Protein AF-0000000065786922 (afdb_homodimer)

Foldseek 3Di:
DPPQFDWDKDWFDDPQIAIEIAHAPQLQQQQVVQVLQPDQEEEEEEEPLFCVPRVVNNVVSVCVNPVSHQYHYDYHHDFQLCLAVVVLVVLLVRCVVSVPDQRYEYEQAEALSSLQSRLQSQCPRVNHYAYEYAYLFLQRLLPRLALQQHAGDDLLFGRLGGDRGHHNYYYYNLNSCVSPDLLRLLLSVLLLCLLQQAANVPSNVVCVVCVVCSSVSPPVVSSVSSNVSNNSLSVQCNVPSPPPPDNQSSCQLVLQLRLLCSQVVHDDPPDPGDHSSLSSLLSNLLLAVLCVVVVLEDVVLSVSSNVSSVSSVHDNHRDPDDQLVSSLSSSQSDPVADPSAHWHWHANGGRHIDIDTRPDVVSSSVSNVD/DPPQFDWDKDWFDDPQIAIEIAHAPQLQQQQVVQVLQPDQEEEEEEEPLFCVPRVVNNVVSVCVNPVSHQYHYDYHHDFQLCLAVVVLVVVLVRCVVSVPDQRYEYEQAEALSSLQSRLQSQCPNVNHYAYEYAYLFLQRLLPNLALQQHAGDDLLFGRLGGDRGHHNYYYYNLVSCVSPDLLRLLLSVLLLCLLQQAANVPSNVVCVVCVVCSSVSPPVVSSVSSNVSNNSLSVQCNVPSPPPPDNQSSCQLVLLLRLLCSQVVHDDPPDPGDHSSLSSLLSNLLLAVLCVVVVLEPVVLSVSSNVSSVSSVHDNHRDPDDQLVSSLSSSQSDPQADPSAHWHWHANGGRHIDIDTRPDVVSSSVSNVD

Nearest PDB structures (foldseek):
  3okf-assembly1_B  TM=9.136E-01  e=2.603E-34  Vibrio cholerae O1 biovar El Tor str. N16961
  6lla-assembly2_D  TM=9.226E-01  e=1.298E-33  Providencia alcalifaciens F90-2004
  6lk2-assembly1_C  TM=9.252E-01  e=2.825E-33  Providencia alcalifaciens F90-2004
  6hqv-assembly1_B  TM=9.360E-01  e=2.568E-31  Thermochaetoides thermophila DSM 1495
  6lk2-assembly2_D  TM=9.276E-01  e=1.010E-31  Providencia alcalifaciens F90-2004

Organism: Xanthomonas campestris pv. campestris (strain 8004) (NCBI:txid314565)

Radius of gyration: 27.31 Å; Cα contacts (8 Å, |Δi|>4): 1718; chains: 2; bounding box: 59×80×59 Å

Structure (mmCIF, N/CA/C/O backbone):
data_AF-0000000065786922-model_v1
#
loop_
_entity.id
_entity.type
_entity.pdbx_description
1 polymer '3-dehydroquinate synthase'
#
loop_
_atom_site.group_PDB
_atom_site.id
_atom_site.type_symbol
_atom_site.label_atom_id
_atom_site.label_alt_id
_atom_site.label_comp_id
_atom_site.label_asym_id
_atom_site.label_entity_id
_atom_site.label_seq_id
_atom_site.pdbx_PDB_ins_code
_atom_site.Cartn_x
_atom_site.Cartn_y
_atom_site.Cartn_z
_atom_site.occupancy
_atom_site.B_iso_or_equiv
_atom_site.auth_seq_id
_atom_site.auth_comp_id
_atom_site.auth_asym_id
_atom_site.auth_atom_id
_atom_site.pdbx_PDB_model_num
ATOM 1 N N . MET A 1 1 ? 26.5 35.312 21.812 1 25.41 1 MET A N 1
ATOM 2 C CA . MET A 1 1 ? 26.953 34 21.422 1 25.41 1 MET A CA 1
ATOM 3 C C . MET A 1 1 ? 25.797 33 21.406 1 25.41 1 MET A C 1
ATOM 5 O O . MET A 1 1 ? 25.359 32.531 22.453 1 25.41 1 MET A O 1
ATOM 9 N N . THR A 1 2 ? 24.75 33.188 20.594 1 33.88 2 THR A N 1
ATOM 10 C CA . THR A 1 2 ? 23.453 32.5 20.547 1 33.88 2 THR A CA 1
ATOM 11 C C . THR A 1 2 ? 23.625 31 20.422 1 33.88 2 THR A C 1
ATOM 13 O O . THR A 1 2 ? 24.422 30.516 19.609 1 33.88 2 THR A O 1
ATOM 16 N N . LEU A 1 3 ? 23.5 30.312 21.453 1 38.5 3 LEU A N 1
ATOM 17 C CA . LEU A 1 3 ? 23.734 28.875 21.5 1 38.5 3 LEU A CA 1
ATOM 18 C C . LEU A 1 3 ? 23.266 28.219 20.188 1 38.5 3 LEU A C 1
ATOM 20 O O . LEU A 1 3 ? 22.234 28.594 19.625 1 38.5 3 LEU A O 1
ATOM 24 N N . PRO A 1 4 ? 24.172 27.734 19.359 1 44.94 4 PRO A N 1
ATOM 25 C CA . PRO A 1 4 ? 23.812 27.062 18.109 1 44.94 4 PRO A CA 1
ATOM 26 C C . PRO A 1 4 ? 22.531 26.234 18.25 1 44.94 4 PRO A C 1
ATOM 28 O O . PRO A 1 4 ? 22.297 25.625 19.297 1 44.94 4 PRO A O 1
ATOM 31 N N . PRO A 1 5 ? 21.438 26.734 17.672 1 60.34 5 PRO A N 1
ATOM 32 C CA . PRO A 1 5 ? 20.141 26.109 17.938 1 60.34 5 PRO A CA 1
ATOM 33 C C . PRO A 1 5 ? 20.219 24.594 18.016 1 60.34 5 PRO A C 1
ATOM 35 O O . PRO A 1 5 ? 20.859 23.953 17.172 1 60.34 5 PRO A O 1
ATOM 38 N N . SER A 1 6 ? 20.188 24.094 19.297 1 78.25 6 SER A N 1
ATOM 39 C CA . SER A 1 6 ? 20.391 22.719 19.75 1 78.25 6 SER A CA 1
ATOM 40 C C . SER A 1 6 ? 19.469 21.75 19.016 1 78.25 6 SER A C 1
ATOM 42 O O . SER A 1 6 ? 18.344 22.109 18.672 1 78.25 6 SER A O 1
ATOM 44 N N . LEU A 1 7 ? 20.109 20.812 18.484 1 89 7 LEU A N 1
ATOM 45 C CA . LEU A 1 7 ? 19.406 19.688 17.875 1 89 7 LEU A CA 1
ATOM 46 C C . LEU A 1 7 ? 18.391 19.094 18.844 1 89 7 LEU A C 1
ATOM 48 O O . LEU A 1 7 ? 18.719 18.812 20 1 89 7 LEU A O 1
ATOM 52 N N . ARG A 1 8 ? 17.125 19.219 18.438 1 95.12 8 ARG A N 1
ATOM 53 C CA . ARG A 1 8 ? 16.062 18.5 19.141 1 95.12 8 ARG A CA 1
ATOM 54 C C . ARG A 1 8 ? 15.719 17.203 18.422 1 95.12 8 ARG A C 1
ATOM 56 O O . ARG A 1 8 ? 15.82 17.125 17.188 1 95.12 8 ARG A O 1
ATOM 63 N N . SER A 1 9 ? 15.438 16.156 19.266 1 96.62 9 SER A N 1
ATOM 64 C CA . SER A 1 9 ? 15.094 14.859 18.688 1 96.62 9 SER A CA 1
ATOM 65 C C . SER A 1 9 ? 13.844 14.289 19.344 1 96.62 9 SER A C 1
ATOM 67 O O . SER A 1 9 ? 13.672 14.391 20.562 1 96.62 9 SER A O 1
ATOM 69 N N . VAL A 1 10 ? 12.969 13.812 18.531 1 97.81 10 VAL A N 1
ATOM 70 C CA . VAL A 1 10 ? 11.789 13.102 19.016 1 97.81 10 VAL A CA 1
ATOM 71 C C . VAL A 1 10 ? 11.797 11.672 18.484 1 97.81 10 VAL A C 1
ATOM 73 O O . VAL A 1 10 ? 11.977 11.438 17.281 1 97.81 10 VAL A O 1
ATOM 76 N N . GLU A 1 11 ? 11.641 10.703 19.391 1 97.5 11 GLU A N 1
ATOM 77 C CA . GLU A 1 11 ? 11.57 9.305 19 1 97.5 11 GLU A CA 1
ATOM 78 C C . GLU A 1 11 ? 10.133 8.875 18.719 1 97.5 11 GLU A C 1
ATOM 80 O O . GLU A 1 11 ? 9.219 9.234 19.469 1 97.5 11 GLU A O 1
ATOM 85 N N . VAL A 1 12 ? 9.938 8.242 17.641 1 96.75 12 VAL A N 1
ATOM 86 C CA . VAL A 1 12 ? 8.648 7.645 17.312 1 96.75 12 VAL A CA 1
ATOM 87 C C . VAL A 1 12 ? 8.734 6.125 17.406 1 96.75 12 VAL A C 1
ATOM 89 O O . VAL A 1 12 ? 9.383 5.484 16.578 1 96.75 12 VAL A O 1
ATOM 92 N N . ASP A 1 13 ? 8.047 5.543 18.344 1 94.75 13 ASP A N 1
ATOM 93 C CA . ASP A 1 13 ? 8.086 4.102 18.562 1 94.75 13 ASP A CA 1
ATOM 94 C C . ASP A 1 13 ? 7.133 3.375 17.625 1 94.75 13 ASP A C 1
ATOM 96 O O . ASP A 1 13 ? 6.285 4.004 16.984 1 94.75 13 ASP A O 1
ATOM 100 N N . GLY A 1 14 ? 7.246 2.047 17.516 1 91.25 14 GLY A N 1
ATOM 101 C CA . GLY A 1 14 ? 6.43 1.202 16.656 1 91.25 14 GLY A CA 1
ATOM 102 C C . GLY A 1 14 ? 7.184 0.01 16.094 1 91.25 14 GLY A C 1
ATOM 103 O O . GLY A 1 14 ? 8.297 -0.29 16.547 1 91.25 14 GLY A O 1
ATOM 104 N N . ALA A 1 15 ? 6.531 -0.677 15.188 1 85.81 15 ALA A N 1
ATOM 105 C CA . ALA A 1 15 ? 7.168 -1.828 14.555 1 85.81 15 ALA A CA 1
ATOM 106 C C . ALA A 1 15 ? 8.445 -1.416 13.82 1 85.81 15 ALA A C 1
ATOM 108 O O . ALA A 1 15 ? 9.422 -2.166 13.789 1 85.81 15 ALA A O 1
ATOM 109 N N . GLN A 1 16 ? 8.398 -0.195 13.281 1 91.62 16 GLN A N 1
ATOM 110 C CA . GLN A 1 16 ? 9.555 0.439 12.656 1 91.62 16 GLN A CA 1
ATOM 111 C C . GLN A 1 16 ? 9.836 1.807 13.273 1 91.62 16 GLN A C 1
ATOM 113 O O . GLN A 1 16 ? 9.43 2.834 12.727 1 91.62 16 GLN A O 1
ATOM 118 N N . PRO A 1 17 ? 10.562 1.818 14.312 1 96.12 17 PRO A N 1
ATOM 119 C CA . PRO A 1 17 ? 10.828 3.086 14.992 1 96.12 17 PRO A CA 1
ATOM 120 C C . PRO A 1 17 ? 11.734 4.012 14.188 1 96.12 17 PRO A C 1
ATOM 122 O O . PRO A 1 17 ? 12.523 3.543 13.359 1 96.12 17 PRO A O 1
ATOM 125 N N . TYR A 1 18 ? 11.609 5.277 14.383 1 97.5 18 TYR A N 1
ATOM 126 C CA . TYR A 1 18 ? 12.453 6.262 13.719 1 97.5 18 TYR A CA 1
ATOM 127 C C . TYR A 1 18 ? 12.57 7.531 14.555 1 97.5 18 TYR A C 1
ATOM 129 O O . TYR A 1 18 ? 11.891 7.676 15.578 1 97.5 18 TYR A O 1
ATOM 137 N N . THR A 1 19 ? 13.453 8.383 14.125 1 98 19 THR A N 1
ATOM 138 C CA . THR A 1 19 ? 13.727 9.625 14.844 1 98 19 THR A CA 1
ATOM 139 C C . THR A 1 19 ? 13.344 10.836 14 1 98 19 THR A C 1
ATOM 141 O O . THR A 1 19 ? 13.547 10.836 12.781 1 98 19 THR A O 1
ATOM 144 N N . ILE A 1 20 ? 12.805 11.836 14.656 1 98.62 20 ILE A N 1
ATOM 145 C CA . ILE A 1 20 ? 12.602 13.164 14.086 1 98.62 20 ILE A CA 1
ATOM 146 C C . ILE A 1 20 ? 13.695 14.109 14.578 1 98.62 20 ILE A C 1
ATOM 148 O O . ILE A 1 20 ? 13.812 14.367 15.773 1 98.62 20 ILE A O 1
ATOM 152 N N . SER A 1 21 ? 14.5 14.555 13.664 1 98.62 21 SER A N 1
ATOM 153 C CA . SER A 1 21 ? 15.523 15.547 13.984 1 98.62 21 SER A CA 1
ATOM 154 C C . SER A 1 21 ? 15.062 16.953 13.633 1 98.62 21 SER A C 1
ATOM 156 O O . SER A 1 21 ? 14.562 17.188 12.531 1 98.62 21 SER A O 1
ATOM 158 N N . ILE A 1 22 ? 15.25 17.938 14.57 1 98.25 22 ILE A N 1
ATOM 159 C CA . ILE A 1 22 ? 14.781 19.297 14.398 1 98.25 22 ILE A CA 1
ATOM 160 C C . ILE A 1 22 ? 15.914 20.281 14.703 1 98.25 22 ILE A C 1
ATOM 162 O O . ILE A 1 22 ? 16.328 20.406 15.852 1 98.25 22 ILE A O 1
ATOM 166 N N . ALA A 1 23 ? 16.453 20.922 13.75 1 97.81 23 ALA A N 1
ATOM 167 C CA . ALA A 1 23 ? 17.516 21.906 13.891 1 97.81 23 ALA A CA 1
ATOM 168 C C . ALA A 1 23 ? 17.766 22.641 12.57 1 97.81 23 ALA A C 1
ATOM 170 O O . ALA A 1 23 ? 17.375 22.156 11.5 1 97.81 23 ALA A O 1
ATOM 171 N N . PRO A 1 24 ? 18.359 23.844 12.633 1 96.75 24 PRO A N 1
ATOM 172 C CA . PRO A 1 24 ? 18.75 24.5 11.383 1 96.75 24 PRO A CA 1
ATOM 173 C C . PRO A 1 24 ? 19.938 23.828 10.711 1 96.75 24 PRO A C 1
ATOM 175 O O . PRO A 1 24 ? 20.828 23.312 11.398 1 96.75 24 PRO A O 1
ATOM 178 N N . GLY A 1 25 ? 19.938 23.703 9.398 1 96.81 25 GLY A N 1
ATOM 179 C CA . GLY A 1 25 ? 21.109 23.312 8.617 1 96.81 25 GLY A CA 1
ATOM 180 C C . GLY A 1 25 ? 21.234 21.812 8.453 1 96.81 25 GLY A C 1
ATOM 181 O O . GLY A 1 25 ? 22.25 21.312 7.988 1 96.81 25 GLY A O 1
ATOM 182 N N . LEU A 1 26 ? 20.234 21.047 8.75 1 98.06 26 LEU A N 1
ATOM 183 C CA . LEU A 1 26 ? 20.312 19.594 8.75 1 98.06 26 LEU A CA 1
ATOM 184 C C . LEU A 1 26 ? 20.406 19.047 7.328 1 98.06 26 LEU A C 1
ATOM 186 O O . LEU A 1 26 ? 20.969 17.969 7.105 1 98.06 26 LEU A O 1
ATOM 190 N N . LEU A 1 27 ? 19.906 19.734 6.32 1 98.38 27 LEU A N 1
ATOM 191 C CA . LEU A 1 27 ? 19.891 19.266 4.945 1 98.38 27 LEU A CA 1
ATOM 192 C C . LEU A 1 27 ? 21.297 19.281 4.344 1 98.38 27 LEU A C 1
ATOM 194 O O . LEU A 1 27 ? 21.547 18.656 3.318 1 98.38 27 LEU A O 1
ATOM 198 N N . ALA A 1 28 ? 22.172 20.031 4.957 1 98.06 28 ALA A N 1
ATOM 199 C CA . ALA A 1 28 ? 23.547 20.109 4.48 1 98.06 28 ALA A CA 1
ATOM 200 C C . ALA A 1 28 ? 24.406 19 5.086 1 98.06 28 ALA A C 1
ATOM 202 O O . ALA A 1 28 ? 25.547 18.781 4.656 1 98.06 28 ALA A O 1
ATOM 203 N N . ASP A 1 29 ? 23.906 18.297 6.047 1 97.88 29 ASP A N 1
ATOM 204 C CA . ASP A 1 29 ? 24.625 17.219 6.703 1 97.88 29 ASP A CA 1
ATOM 205 C C . ASP A 1 29 ? 24.516 15.922 5.898 1 97.88 29 ASP A C 1
ATOM 207 O O . ASP A 1 29 ? 23.688 15.062 6.203 1 97.88 29 ASP A O 1
ATOM 211 N N . GLY A 1 30 ? 25.438 15.758 5.02 1 98.19 30 GLY A N 1
ATOM 212 C CA . GLY A 1 30 ? 25.406 14.617 4.117 1 98.19 30 GLY A CA 1
ATOM 213 C C . GLY A 1 30 ? 25.469 13.289 4.84 1 98.19 30 GLY A C 1
ATOM 214 O O . GLY A 1 30 ? 24.797 12.328 4.438 1 98.19 30 GLY A O 1
ATOM 215 N N . ALA A 1 31 ? 26.219 13.234 5.832 1 97.94 31 ALA A N 1
ATOM 216 C CA . ALA A 1 31 ? 26.344 11.992 6.594 1 97.94 31 ALA A CA 1
ATOM 217 C C . ALA A 1 31 ? 25.016 11.609 7.238 1 97.94 31 ALA A C 1
ATOM 219 O O . ALA A 1 31 ? 24.641 10.438 7.25 1 97.94 31 ALA A O 1
ATOM 220 N N . ARG A 1 32 ? 24.281 12.594 7.762 1 97.44 32 ARG A N 1
ATOM 221 C CA . ARG A 1 32 ? 22.969 12.367 8.367 1 97.44 32 ARG A CA 1
ATOM 222 C C . ARG A 1 32 ? 21.969 11.867 7.328 1 97.44 32 ARG A C 1
ATOM 224 O O . ARG A 1 32 ? 21.188 10.953 7.598 1 97.44 32 ARG A O 1
ATOM 231 N N . LEU A 1 33 ? 22.016 12.461 6.23 1 98.44 33 LEU A N 1
ATOM 232 C CA . LEU A 1 33 ? 21.094 12.062 5.156 1 98.44 33 LEU A CA 1
ATOM 233 C C . LEU A 1 33 ? 21.422 10.656 4.668 1 98.44 33 LEU A C 1
ATOM 235 O O . LEU A 1 33 ? 20.531 9.805 4.578 1 98.44 33 LEU A O 1
ATOM 239 N N . ALA A 1 34 ? 22.656 10.336 4.422 1 98.12 34 ALA A N 1
ATOM 240 C CA . ALA A 1 34 ? 23.109 9.133 3.719 1 98.12 34 ALA A CA 1
ATOM 241 C C . ALA A 1 34 ? 23 7.898 4.609 1 98.12 34 ALA A C 1
ATOM 243 O O . ALA A 1 34 ? 22.906 6.773 4.113 1 98.12 34 ALA A O 1
ATOM 244 N N . ARG A 1 35 ? 22.953 8.117 5.895 1 97.06 35 ARG A N 1
ATOM 245 C CA . ARG A 1 35 ? 22.953 6.98 6.812 1 97.06 35 ARG A CA 1
ATOM 246 C C . ARG A 1 35 ? 21.656 6.188 6.688 1 97.06 35 ARG A C 1
ATOM 248 O O . ARG A 1 35 ? 21.594 5.027 7.105 1 97.06 35 ARG A O 1
ATOM 255 N N . HIS A 1 36 ? 20.641 6.762 6.094 1 96.69 36 HIS A N 1
ATOM 256 C CA . HIS A 1 36 ? 19.344 6.109 5.98 1 96.69 36 HIS A CA 1
ATOM 257 C C . HIS A 1 36 ? 19.203 5.406 4.637 1 96.69 36 HIS A C 1
ATOM 259 O O . HIS A 1 36 ? 18.156 4.785 4.367 1 96.69 36 HIS A O 1
ATOM 265 N N . VAL A 1 37 ? 20.203 5.484 3.816 1 97.06 37 VAL A N 1
ATOM 266 C CA . VAL A 1 37 ? 20.188 4.832 2.514 1 97.06 37 VAL A CA 1
ATOM 267 C C . VAL A 1 37 ? 20.875 3.471 2.611 1 97.06 37 VAL A C 1
ATOM 269 O O . VAL A 1 37 ? 22.094 3.393 2.703 1 97.06 37 VAL A O 1
ATOM 272 N N . ARG A 1 38 ? 20.156 2.404 2.523 1 94.25 38 ARG A N 1
ATOM 273 C CA . ARG A 1 38 ? 20.703 1.053 2.611 1 94.25 38 ARG A CA 1
ATOM 274 C C . ARG A 1 38 ? 21.359 0.642 1.298 1 94.25 38 ARG A C 1
ATOM 276 O O . ARG A 1 38 ? 22.453 0.065 1.297 1 94.25 38 ARG A O 1
ATOM 283 N N . GLY A 1 39 ? 20.734 0.975 0.254 1 93.69 39 GLY A N 1
ATOM 284 C CA . GLY A 1 39 ? 21.219 0.593 -1.063 1 93.69 39 GLY A CA 1
ATOM 285 C C . GLY A 1 39 ? 21.922 1.723 -1.792 1 93.69 39 GLY A C 1
ATOM 286 O O . GLY A 1 39 ? 22.594 2.543 -1.169 1 93.69 39 GLY A O 1
ATOM 287 N N . ARG A 1 40 ? 21.859 1.663 -3.109 1 94.12 40 ARG A N 1
ATOM 288 C CA . ARG A 1 40 ? 22.578 2.648 -3.904 1 94.12 40 ARG A CA 1
ATOM 289 C C . ARG A 1 40 ? 21.625 3.59 -4.621 1 94.12 40 ARG A C 1
ATOM 291 O O . ARG A 1 40 ? 22.031 4.648 -5.109 1 94.12 40 ARG A O 1
ATOM 298 N N . HIS A 1 41 ? 20.391 3.203 -4.754 1 96.81 41 HIS A N 1
ATOM 299 C CA . HIS A 1 41 ? 19.453 3.98 -5.551 1 96.81 41 HIS A CA 1
ATOM 300 C C . HIS A 1 41 ? 18.656 4.945 -4.676 1 96.81 41 HIS A C 1
ATOM 302 O O . HIS A 1 41 ? 18.047 4.535 -3.684 1 96.81 41 HIS A O 1
ATOM 308 N N . VAL A 1 42 ? 18.641 6.234 -5.012 1 98.56 42 VAL A N 1
ATOM 309 C CA . VAL A 1 42 ? 17.922 7.277 -4.293 1 98.56 42 VAL A CA 1
ATOM 310 C C . VAL A 1 42 ? 17.078 8.086 -5.273 1 98.56 42 VAL A C 1
ATOM 312 O O . VAL A 1 42 ? 17.594 8.57 -6.285 1 98.56 42 VAL A O 1
ATOM 315 N N . LEU A 1 43 ? 15.805 8.203 -5.031 1 98.88 43 LEU A N 1
ATOM 316 C CA . LEU A 1 43 ? 14.961 9.148 -5.75 1 98.88 43 LEU A CA 1
ATOM 317 C C . LEU A 1 43 ? 14.648 10.375 -4.891 1 98.88 43 LEU A C 1
ATOM 319 O O . LEU A 1 43 ? 14.078 10.242 -3.805 1 98.88 43 LEU A O 1
ATOM 323 N N . LEU A 1 44 ? 15.102 11.523 -5.281 1 98.94 44 LEU A N 1
ATOM 324 C CA . LEU A 1 44 ? 14.75 12.789 -4.648 1 98.94 44 LEU A CA 1
ATOM 325 C C . LEU A 1 44 ? 13.5 13.383 -5.281 1 98.94 44 LEU A C 1
ATOM 327 O O . LEU A 1 44 ? 13.516 13.789 -6.445 1 98.94 44 LEU A O 1
ATOM 331 N N . LEU A 1 45 ? 12.391 13.367 -4.566 1 98.94 45 LEU A N 1
ATOM 332 C CA . LEU A 1 45 ? 11.117 13.906 -5.031 1 98.94 45 LEU A CA 1
ATOM 333 C C . LEU A 1 45 ? 10.828 15.25 -4.371 1 98.94 45 LEU A C 1
ATOM 335 O O . LEU A 1 45 ? 10.945 15.383 -3.15 1 98.94 45 LEU A O 1
ATOM 339 N N . SER A 1 46 ? 10.508 16.281 -5.129 1 98.88 46 SER A N 1
ATOM 340 C CA . SER A 1 46 ? 10.211 17.625 -4.652 1 98.88 46 SER A CA 1
ATOM 341 C C . SER A 1 46 ? 9.195 18.328 -5.547 1 98.88 46 SER A C 1
ATOM 343 O O . SER A 1 46 ? 8.461 17.656 -6.285 1 98.88 46 SER A O 1
ATOM 345 N N . ASP A 1 47 ? 8.953 19.578 -5.312 1 98 47 ASP A N 1
ATOM 346 C CA . ASP A 1 47 ? 8.023 20.328 -6.16 1 98 47 ASP A CA 1
ATOM 347 C C . ASP A 1 47 ? 8.68 21.594 -6.699 1 98 47 ASP A C 1
ATOM 349 O O . ASP A 1 47 ? 9.805 21.938 -6.328 1 98 47 ASP A O 1
ATOM 353 N N . THR A 1 48 ? 7.984 22.281 -7.551 1 97.5 48 THR A N 1
ATOM 354 C CA . THR A 1 48 ? 8.531 23.391 -8.328 1 97.5 48 THR A CA 1
ATOM 355 C C . THR A 1 48 ? 8.805 24.594 -7.43 1 97.5 48 THR A C 1
ATOM 357 O O . THR A 1 48 ? 9.523 25.516 -7.82 1 97.5 48 THR A O 1
ATOM 360 N N . GLN A 1 49 ? 8.281 24.656 -6.273 1 95.38 49 GLN A N 1
ATOM 361 C CA . GLN A 1 49 ? 8.523 25.781 -5.367 1 95.38 49 GLN A CA 1
ATOM 362 C C . GLN A 1 49 ? 9.711 25.5 -4.453 1 95.38 49 GLN A C 1
ATOM 364 O O . GLN A 1 49 ? 10.461 26.406 -4.098 1 95.38 49 GLN A O 1
ATOM 369 N N . VAL A 1 50 ? 9.922 24.266 -4.133 1 98.06 50 VAL A N 1
ATOM 370 C CA . VAL A 1 50 ? 10.914 23.891 -3.125 1 98.06 50 VAL A CA 1
ATOM 371 C C . VAL A 1 50 ? 12.227 23.516 -3.807 1 98.06 50 VAL A C 1
ATOM 373 O O . VAL A 1 50 ? 13.305 23.906 -3.35 1 98.06 50 VAL A O 1
ATOM 376 N N . ALA A 1 51 ? 12.18 22.797 -4.875 1 98.62 51 ALA A N 1
ATOM 377 C CA . ALA A 1 51 ? 13.344 22.219 -5.531 1 98.62 51 ALA A CA 1
ATOM 378 C C . ALA A 1 51 ? 14.383 23.281 -5.867 1 98.62 51 ALA A C 1
ATOM 380 O O . ALA A 1 51 ? 15.578 23.094 -5.617 1 98.62 51 ALA A O 1
ATOM 381 N N . PRO A 1 52 ? 13.977 24.453 -6.43 1 98.25 52 PRO A N 1
ATOM 382 C CA . PRO A 1 52 ? 14.977 25.453 -6.793 1 98.25 52 PRO A CA 1
ATOM 383 C C . PRO A 1 52 ? 15.797 25.938 -5.594 1 98.25 52 PRO A C 1
ATOM 385 O O . PRO A 1 52 ? 16.938 26.359 -5.758 1 98.25 52 PRO A O 1
ATOM 388 N N . HIS A 1 53 ? 15.25 25.859 -4.438 1 98.06 53 HIS A N 1
ATOM 389 C CA . HIS A 1 53 ? 15.922 26.375 -3.248 1 98.06 53 HIS A CA 1
ATOM 390 C C . HIS A 1 53 ? 16.828 25.312 -2.623 1 98.06 53 HIS A C 1
ATOM 392 O O . HIS A 1 53 ? 17.875 25.641 -2.066 1 98.06 53 HIS A O 1
ATOM 398 N N . TYR A 1 54 ? 16.422 23.953 -2.688 1 98.5 54 TYR A N 1
ATOM 399 C CA . TYR A 1 54 ? 17.062 23.062 -1.731 1 98.5 54 TYR A CA 1
ATOM 400 C C . TYR A 1 54 ? 17.531 21.781 -2.416 1 98.5 54 TYR A C 1
ATOM 402 O O . TYR A 1 54 ? 18.359 21.047 -1.869 1 98.5 54 TYR A O 1
ATOM 410 N N . ALA A 1 55 ? 17.031 21.391 -3.58 1 98.75 55 ALA A N 1
ATOM 411 C CA . ALA A 1 55 ? 17.281 20.094 -4.195 1 98.75 55 ALA A CA 1
ATOM 412 C C . ALA A 1 55 ? 18.766 19.922 -4.496 1 98.75 55 ALA A C 1
ATOM 414 O O . ALA A 1 55 ? 19.344 18.859 -4.199 1 98.75 55 ALA A O 1
ATOM 415 N N . ALA A 1 56 ? 19.391 20.938 -5.086 1 98.62 56 ALA A N 1
ATOM 416 C CA . ALA A 1 56 ? 20.797 20.859 -5.445 1 98.62 56 ALA A CA 1
ATOM 417 C C . ALA A 1 56 ? 21.672 20.656 -4.211 1 98.62 56 ALA A C 1
ATOM 419 O O . ALA A 1 56 ? 22.641 19.875 -4.246 1 98.62 56 ALA A O 1
ATOM 420 N N . GLY A 1 57 ? 21.344 21.375 -3.162 1 98.62 57 GLY A N 1
ATOM 421 C CA . GLY A 1 57 ? 22.094 21.234 -1.923 1 98.62 57 GLY A CA 1
ATOM 422 C C . GLY A 1 57 ? 22 19.844 -1.321 1 98.62 57 GLY A C 1
ATOM 423 O O . GLY A 1 57 ? 23 19.266 -0.891 1 98.62 57 GLY A O 1
ATOM 424 N N . VAL A 1 58 ? 20.797 19.281 -1.315 1 98.81 58 VAL A N 1
ATOM 425 C CA . VAL A 1 58 ? 20.578 17.938 -0.771 1 98.81 58 VAL A CA 1
ATOM 426 C C . VAL A 1 58 ? 21.328 16.906 -1.611 1 98.81 58 VAL A C 1
ATOM 428 O O . VAL A 1 58 ? 21.969 16.016 -1.07 1 98.81 58 VAL A O 1
ATOM 431 N N . ARG A 1 59 ? 21.203 17.031 -2.914 1 98.62 59 ARG A N 1
ATOM 432 C CA . ARG A 1 59 ? 21.906 16.141 -3.824 1 98.62 59 ARG A CA 1
ATOM 433 C C . ARG A 1 59 ? 23.406 16.156 -3.566 1 98.62 59 ARG A C 1
ATOM 435 O O . ARG A 1 59 ? 24.047 15.109 -3.457 1 98.62 59 ARG A O 1
ATOM 442 N N . ALA A 1 60 ? 23.969 17.328 -3.469 1 98.62 60 ALA A N 1
ATOM 443 C CA . ALA A 1 60 ? 25.406 17.5 -3.248 1 98.62 60 ALA A CA 1
ATOM 444 C C . ALA A 1 60 ? 25.828 16.875 -1.916 1 98.62 60 ALA A C 1
ATOM 446 O O . ALA A 1 60 ? 26.859 16.219 -1.83 1 98.62 60 ALA A O 1
ATOM 447 N N . ALA A 1 61 ? 25.031 17.125 -0.919 1 98.69 61 ALA A N 1
ATOM 448 C CA . ALA A 1 61 ? 25.328 16.594 0.405 1 98.69 61 ALA A CA 1
ATOM 449 C C . ALA A 1 61 ? 25.344 15.07 0.389 1 98.69 61 ALA A C 1
ATOM 451 O O . ALA A 1 61 ? 26.25 14.438 0.941 1 98.69 61 ALA A O 1
ATOM 452 N N . LEU A 1 62 ? 24.344 14.461 -0.268 1 98.62 62 LEU A N 1
ATOM 453 C CA . LEU A 1 62 ? 24.234 13.008 -0.362 1 98.62 62 LEU A CA 1
ATOM 454 C C . LEU A 1 62 ? 25.438 12.422 -1.1 1 98.62 62 LEU A C 1
ATOM 456 O O . LEU A 1 62 ? 26.062 11.469 -0.623 1 98.62 62 LEU A O 1
ATOM 460 N N . LEU A 1 63 ? 25.766 13.031 -2.238 1 98.31 63 LEU A N 1
ATOM 461 C CA . LEU A 1 63 ? 26.812 12.484 -3.096 1 98.31 63 LEU A CA 1
ATOM 462 C C . LEU A 1 63 ? 28.188 12.695 -2.467 1 98.31 63 LEU A C 1
ATOM 464 O O . LEU A 1 63 ? 29.094 11.898 -2.695 1 98.31 63 LEU A O 1
ATOM 468 N N . GLN A 1 64 ? 28.312 13.734 -1.692 1 98.12 64 GLN A N 1
ATOM 469 C CA . GLN A 1 64 ? 29.562 13.938 -0.971 1 98.12 64 GLN A CA 1
ATOM 470 C C . GLN A 1 64 ? 29.781 12.844 0.072 1 98.12 64 GLN A C 1
ATOM 472 O O . GLN A 1 64 ? 30.906 12.359 0.24 1 98.12 64 GLN A O 1
ATOM 477 N N . ALA A 1 65 ? 28.734 12.477 0.717 1 98.25 65 ALA A N 1
ATOM 478 C CA . ALA A 1 65 ? 28.828 11.445 1.751 1 98.25 65 ALA A CA 1
ATOM 479 C C . ALA A 1 65 ? 28.922 10.055 1.135 1 98.25 65 ALA A C 1
ATOM 481 O O . ALA A 1 65 ? 29.625 9.188 1.656 1 98.25 65 ALA A O 1
ATOM 482 N N . ARG A 1 66 ? 28.203 9.789 0.058 1 97.81 66 ARG A N 1
ATOM 483 C CA . ARG A 1 66 ? 28.172 8.508 -0.649 1 97.81 66 ARG A CA 1
ATOM 484 C C . ARG A 1 66 ? 28.25 8.719 -2.158 1 97.81 66 ARG A C 1
ATOM 486 O O . ARG A 1 66 ? 27.219 8.719 -2.842 1 97.81 66 ARG A O 1
ATOM 493 N N . PRO A 1 67 ? 29.469 8.719 -2.668 1 97.31 67 PRO A N 1
ATOM 494 C CA . PRO A 1 67 ? 29.672 9.008 -4.09 1 97.31 67 PRO A CA 1
ATOM 495 C C . PRO A 1 67 ? 29.141 7.906 -5 1 97.31 67 PRO A C 1
ATOM 497 O O . PRO A 1 67 ? 28.969 8.125 -6.203 1 97.31 67 PRO A O 1
ATOM 500 N N . ASP A 1 68 ? 28.844 6.766 -4.469 1 95.31 68 ASP A N 1
ATOM 501 C CA . ASP A 1 68 ? 28.438 5.617 -5.266 1 95.31 68 ASP A CA 1
ATOM 502 C C . ASP A 1 68 ? 26.922 5.625 -5.496 1 95.31 68 ASP A C 1
ATOM 504 O O . ASP A 1 68 ? 26.406 4.812 -6.262 1 95.31 68 ASP A O 1
ATOM 508 N N . LEU A 1 69 ? 26.203 6.566 -4.852 1 97.12 69 LEU A N 1
ATOM 509 C CA . LEU A 1 69 ? 24.75 6.625 -4.988 1 97.12 69 LEU A CA 1
ATOM 510 C C . LEU A 1 69 ? 24.344 6.941 -6.426 1 97.12 69 LEU A C 1
ATOM 512 O O . LEU A 1 69 ? 25 7.742 -7.094 1 97.12 69 LEU A O 1
ATOM 516 N N . GLN A 1 70 ? 23.375 6.266 -6.879 1 97 70 GLN A N 1
ATOM 517 C CA . GLN A 1 70 ? 22.656 6.633 -8.094 1 97 70 GLN A CA 1
ATOM 518 C C . GLN A 1 70 ? 21.406 7.445 -7.777 1 97 70 GLN A C 1
ATOM 520 O O . GLN A 1 70 ? 20.422 6.902 -7.293 1 97 70 GLN A O 1
ATOM 525 N N . LEU A 1 71 ? 21.5 8.719 -8.102 1 97.69 71 LEU A N 1
ATOM 526 C CA . LEU A 1 71 ? 20.453 9.641 -7.66 1 97.69 71 LEU A CA 1
ATOM 527 C C . LEU A 1 71 ? 19.594 10.078 -8.836 1 97.69 71 LEU A C 1
ATOM 529 O O . LEU A 1 71 ? 20.109 10.555 -9.852 1 97.69 71 LEU A O 1
ATOM 533 N N . GLY A 1 72 ? 18.297 9.75 -8.742 1 98.25 72 GLY A N 1
ATOM 534 C CA . GLY A 1 72 ? 17.297 10.328 -9.617 1 98.25 72 GLY A CA 1
ATOM 535 C C . GLY A 1 72 ? 16.531 11.477 -8.977 1 98.25 72 GLY A C 1
ATOM 536 O O . GLY A 1 72 ? 16.562 11.641 -7.758 1 98.25 72 GLY A O 1
ATOM 537 N N . GLU A 1 73 ? 15.93 12.328 -9.828 1 98.44 73 GLU A N 1
ATOM 538 C CA . GLU A 1 73 ? 15.133 13.445 -9.336 1 98.44 73 GLU A CA 1
ATOM 539 C C . GLU A 1 73 ? 13.789 13.531 -10.055 1 98.44 73 GLU A C 1
ATOM 541 O O . GLU A 1 73 ? 13.711 13.305 -11.266 1 98.44 73 GLU A O 1
ATOM 546 N N . LEU A 1 74 ? 12.766 13.758 -9.336 1 98.81 74 LEU A N 1
ATOM 547 C CA . LEU A 1 74 ? 11.438 14.062 -9.859 1 98.81 74 LEU A CA 1
ATOM 548 C C . LEU A 1 74 ? 10.875 15.328 -9.227 1 98.81 74 LEU A C 1
ATOM 550 O O . LEU A 1 74 ? 10.781 15.43 -8 1 98.81 74 LEU A O 1
ATOM 554 N N . VAL A 1 75 ? 10.562 16.328 -9.992 1 98.81 75 VAL A N 1
ATOM 555 C CA . VAL A 1 75 ? 9.961 17.578 -9.531 1 98.81 75 VAL A CA 1
ATOM 556 C C . VAL A 1 75 ? 8.539 17.703 -10.07 1 98.81 75 VAL A C 1
ATOM 558 O O . VAL A 1 75 ? 8.328 17.734 -11.289 1 98.81 75 VAL A O 1
ATOM 561 N N . ILE A 1 76 ? 7.617 17.672 -9.195 1 98.31 76 ILE A N 1
ATOM 562 C CA . ILE A 1 76 ? 6.223 17.828 -9.602 1 98.31 76 ILE A CA 1
ATOM 563 C C . ILE A 1 76 ? 5.781 19.281 -9.391 1 98.31 76 ILE A C 1
ATOM 565 O O . ILE A 1 76 ? 6.465 20.047 -8.719 1 98.31 76 ILE A O 1
ATOM 569 N N . ALA A 1 77 ? 4.625 19.6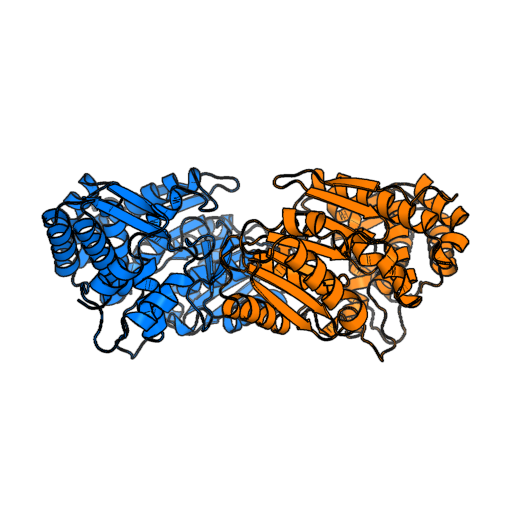56 -9.992 1 96.38 77 ALA A N 1
ATOM 570 C CA . ALA A 1 77 ? 4.074 20.984 -9.766 1 96.38 77 ALA A CA 1
ATOM 571 C C . ALA A 1 77 ? 3.672 21.172 -8.305 1 96.38 77 ALA A C 1
ATOM 573 O O . ALA A 1 77 ? 3.148 20.25 -7.68 1 96.38 77 ALA A O 1
ATOM 574 N N . ALA A 1 78 ? 3.889 22.359 -7.734 1 94.31 78 ALA A N 1
ATOM 575 C CA . ALA A 1 78 ? 3.518 22.641 -6.352 1 94.31 78 ALA A CA 1
ATOM 576 C C . ALA A 1 78 ? 2.002 22.703 -6.191 1 94.31 78 ALA A C 1
ATOM 578 O O . ALA A 1 78 ? 1.299 23.188 -7.086 1 94.31 78 ALA A O 1
ATOM 579 N N . GLY A 1 79 ? 1.532 22.219 -4.969 1 91.81 79 GLY A N 1
ATOM 580 C CA . GLY A 1 79 ? 0.124 22.391 -4.652 1 91.81 79 GLY A CA 1
ATOM 581 C C . GLY A 1 79 ? -0.633 21.094 -4.547 1 91.81 79 GLY A C 1
ATOM 582 O O . GLY A 1 79 ? -0.202 20.062 -5.094 1 91.81 79 GLY A O 1
ATOM 583 N N . GLU A 1 80 ? -1.763 21.141 -3.996 1 93.31 80 GLU A N 1
ATOM 584 C CA . GLU A 1 80 ? -2.59 19.969 -3.689 1 93.31 80 GLU A CA 1
ATOM 585 C C . GLU A 1 80 ? -3.057 19.266 -4.965 1 93.31 80 GLU A C 1
ATOM 587 O O . GLU A 1 80 ? -3.271 18.062 -4.973 1 93.31 80 GLU A O 1
ATOM 592 N N . ALA A 1 81 ? -3.164 20.031 -6.012 1 90.62 81 ALA A N 1
ATOM 593 C CA . ALA A 1 81 ? -3.643 19.5 -7.285 1 90.62 81 ALA A CA 1
ATOM 594 C C . ALA A 1 81 ? -2.682 18.453 -7.836 1 90.62 81 ALA A C 1
ATOM 596 O O . ALA A 1 81 ? -3.045 17.672 -8.719 1 90.62 81 ALA A O 1
ATOM 597 N N . SER A 1 82 ? -1.474 18.422 -7.285 1 94.75 82 SER A N 1
ATOM 598 C CA . SER A 1 82 ? -0.461 17.484 -7.77 1 94.75 82 SER A CA 1
ATOM 599 C C . SER A 1 82 ? -0.479 16.188 -6.965 1 94.75 82 SER A C 1
ATOM 601 O O . SER A 1 82 ? 0.221 15.234 -7.305 1 94.75 82 SER A O 1
ATOM 603 N N . LYS A 1 83 ? -1.275 16.125 -5.926 1 96.56 83 LYS A N 1
ATOM 604 C CA . LYS A 1 83 ? -1.378 14.945 -5.082 1 96.56 83 LYS A CA 1
ATOM 605 C C . LYS A 1 83 ? -2.34 13.922 -5.684 1 96.56 83 LYS A C 1
ATOM 607 O O . LYS A 1 83 ? -3.402 13.656 -5.121 1 96.56 83 LYS A O 1
ATOM 612 N N . THR A 1 84 ? -1.913 13.359 -6.824 1 96.88 84 THR A N 1
ATOM 613 C CA . THR A 1 84 ? -2.812 12.562 -7.652 1 96.88 84 THR A CA 1
ATOM 614 C C . THR A 1 84 ? -2.199 11.195 -7.953 1 96.88 84 THR A C 1
ATOM 616 O O . THR A 1 84 ? -0.997 10.992 -7.77 1 96.88 84 THR A O 1
ATOM 619 N N . LEU A 1 85 ? -3.043 10.242 -8.5 1 97.75 85 LEU A N 1
ATOM 620 C CA . LEU A 1 85 ? -2.58 8.938 -8.961 1 97.75 85 LEU A CA 1
ATOM 621 C C . LEU A 1 85 ? -1.663 9.086 -10.172 1 97.75 85 LEU A C 1
ATOM 623 O O . LEU A 1 85 ? -0.734 8.289 -10.352 1 97.75 85 LEU A O 1
ATOM 627 N N . ASP A 1 86 ? -1.871 10.109 -10.945 1 97.31 86 ASP A N 1
ATOM 628 C CA . ASP A 1 86 ? -1.002 10.344 -12.094 1 97.31 86 ASP A CA 1
ATOM 629 C C . ASP A 1 86 ? 0.425 10.664 -11.648 1 97.31 86 ASP A C 1
ATOM 631 O O . ASP A 1 86 ? 1.386 10.109 -12.195 1 97.31 86 ASP A O 1
ATOM 635 N N . ASN A 1 87 ? 0.557 11.555 -10.719 1 98.38 87 ASN A N 1
ATOM 636 C CA . ASN A 1 87 ? 1.891 11.883 -10.234 1 98.38 87 ASN A CA 1
ATOM 637 C C . ASN A 1 87 ? 2.502 10.727 -9.445 1 98.38 87 ASN A C 1
ATOM 639 O O . ASN A 1 87 ? 3.721 10.539 -9.453 1 98.38 87 ASN A O 1
ATOM 643 N N . PHE A 1 88 ? 1.635 9.953 -8.828 1 98.69 88 PHE A N 1
ATOM 644 C CA . PHE A 1 88 ? 2.088 8.695 -8.258 1 98.69 88 PHE A CA 1
ATOM 645 C C . PHE A 1 88 ? 2.721 7.809 -9.328 1 98.69 88 PHE A C 1
ATOM 647 O O . PHE A 1 88 ? 3.82 7.285 -9.133 1 98.69 88 PHE A O 1
ATOM 654 N N . SER A 1 89 ? 2.049 7.645 -10.438 1 98.38 89 SER A N 1
ATOM 655 C CA . SER A 1 89 ? 2.557 6.844 -11.547 1 98.38 89 SER A CA 1
ATOM 656 C C . SER A 1 89 ? 3.885 7.391 -12.062 1 98.38 89 SER A C 1
ATOM 658 O O . SER A 1 89 ? 4.77 6.625 -12.445 1 98.38 89 SER A O 1
ATOM 660 N N . LEU A 1 90 ? 4.023 8.695 -12.07 1 98.38 90 LEU A N 1
ATOM 661 C CA . LEU A 1 90 ? 5.27 9.312 -12.5 1 98.38 90 LEU A CA 1
ATOM 662 C C . LEU A 1 90 ? 6.406 8.969 -11.547 1 98.38 90 LEU A C 1
ATOM 664 O O . LEU A 1 90 ? 7.539 8.734 -11.977 1 98.38 90 LEU A O 1
ATOM 668 N N . ALA A 1 91 ? 6.125 9.008 -10.273 1 98.81 91 ALA A N 1
ATOM 669 C CA . ALA A 1 91 ? 7.137 8.641 -9.289 1 98.81 91 ALA A CA 1
ATOM 670 C C . ALA A 1 91 ? 7.559 7.184 -9.453 1 98.81 91 ALA A C 1
ATOM 672 O O . ALA A 1 91 ? 8.75 6.863 -9.375 1 98.81 91 ALA A O 1
ATOM 673 N N . ILE A 1 92 ? 6.598 6.297 -9.711 1 98.62 92 ILE A N 1
ATOM 674 C CA . ILE A 1 92 ? 6.855 4.879 -9.938 1 98.62 92 ILE A CA 1
ATOM 675 C C . ILE A 1 92 ? 7.738 4.707 -11.172 1 98.62 92 ILE A C 1
ATOM 677 O O . ILE A 1 92 ? 8.703 3.943 -11.148 1 98.62 92 ILE A O 1
ATOM 681 N N . THR A 1 93 ? 7.398 5.43 -12.203 1 97.81 93 THR A N 1
ATOM 682 C CA . THR A 1 93 ? 8.188 5.375 -13.43 1 97.81 93 THR A CA 1
ATOM 683 C C . THR A 1 93 ? 9.617 5.84 -13.18 1 97.81 93 THR A C 1
ATOM 685 O O . THR A 1 93 ? 10.562 5.242 -13.688 1 97.81 93 THR A O 1
ATOM 688 N N . ALA A 1 94 ? 9.766 6.883 -12.398 1 98.56 94 ALA A N 1
ATOM 689 C CA . ALA A 1 94 ? 11.094 7.398 -12.078 1 98.56 94 ALA A CA 1
ATOM 690 C C . ALA A 1 94 ? 11.922 6.352 -11.336 1 98.56 94 ALA A C 1
ATOM 692 O O . ALA A 1 94 ? 13.125 6.215 -11.578 1 98.56 94 ALA A O 1
ATOM 693 N N . LEU A 1 95 ? 11.32 5.664 -10.43 1 98.06 95 LEU A N 1
ATOM 694 C CA . LEU A 1 95 ? 12 4.598 -9.703 1 98.06 95 LEU A CA 1
ATOM 695 C C . LEU A 1 95 ? 12.414 3.475 -10.641 1 98.06 95 LEU A C 1
ATOM 697 O O . LEU A 1 95 ? 13.523 2.947 -10.531 1 98.06 95 LEU A O 1
ATOM 701 N N . ALA A 1 96 ? 11.531 3.123 -11.523 1 95.31 96 ALA A N 1
ATOM 702 C CA . ALA A 1 96 ? 11.82 2.07 -12.492 1 95.31 96 ALA A CA 1
ATOM 703 C C . ALA A 1 96 ? 12.984 2.463 -13.398 1 95.31 96 ALA A C 1
ATOM 705 O O . ALA A 1 96 ? 13.891 1.656 -13.641 1 95.31 96 ALA A O 1
ATOM 706 N N . GLU A 1 97 ? 12.938 3.703 -13.883 1 95.25 97 GLU A N 1
ATOM 707 C CA . GLU A 1 97 ? 13.984 4.195 -14.773 1 95.25 97 GLU A CA 1
ATOM 708 C C . GLU A 1 97 ? 15.328 4.266 -14.055 1 95.25 97 GLU A C 1
ATOM 710 O O . GLU A 1 97 ? 16.375 4.078 -14.672 1 95.25 97 GLU A O 1
ATOM 715 N N . LEU A 1 98 ? 15.273 4.492 -12.781 1 95.38 98 LEU A N 1
ATOM 716 C CA . LEU A 1 98 ? 16.469 4.539 -11.953 1 95.38 98 LEU A CA 1
ATOM 717 C C . LEU A 1 98 ? 17.031 3.137 -11.727 1 95.38 98 LEU A C 1
ATOM 719 O O . LEU A 1 98 ? 18.188 2.982 -11.305 1 95.38 98 LEU A O 1
ATOM 723 N N . GLY A 1 99 ? 16.234 2.096 -12.039 1 92.38 99 GLY A N 1
ATOM 724 C CA . GLY A 1 99 ? 16.625 0.733 -11.711 1 92.38 99 GLY A CA 1
ATOM 725 C C . GLY A 1 99 ? 16.609 0.457 -10.219 1 92.38 99 GLY A C 1
ATOM 726 O O . GLY A 1 99 ? 17.406 -0.348 -9.727 1 92.38 99 GLY A O 1
ATOM 727 N N . ALA A 1 100 ? 15.742 1.152 -9.508 1 95.19 100 ALA A N 1
ATOM 728 C CA . ALA A 1 100 ? 15.711 1.076 -8.047 1 95.19 100 ALA A CA 1
ATOM 729 C C . ALA A 1 100 ? 15.383 -0.34 -7.578 1 95.19 100 ALA A C 1
ATOM 731 O O . ALA A 1 100 ? 14.406 -0.939 -8.023 1 95.19 100 ALA A O 1
ATOM 732 N N . THR A 1 101 ? 16.219 -0.829 -6.688 1 92.25 101 THR A N 1
ATOM 733 C CA . THR A 1 101 ? 16 -2.154 -6.113 1 92.25 101 THR A CA 1
ATOM 734 C C . THR A 1 101 ? 15.312 -2.053 -4.758 1 92.25 101 THR A C 1
ATOM 736 O O . THR A 1 101 ? 14.945 -0.959 -4.32 1 92.25 101 THR A O 1
ATOM 739 N N . ARG A 1 102 ? 15.078 -3.125 -4.09 1 92.44 102 ARG A N 1
ATOM 740 C CA . ARG A 1 102 ? 14.273 -3.217 -2.879 1 92.44 102 ARG A CA 1
ATOM 741 C C . ARG A 1 102 ? 14.898 -2.408 -1.745 1 92.44 102 ARG A C 1
ATOM 743 O O . ARG A 1 102 ? 14.227 -2.08 -0.766 1 92.44 102 ARG A O 1
ATOM 750 N N . ASP A 1 103 ? 16.141 -2.139 -1.836 1 94.25 103 ASP A N 1
ATOM 751 C CA . ASP A 1 103 ? 16.844 -1.379 -0.799 1 94.25 103 ASP A CA 1
ATOM 752 C C . ASP A 1 103 ? 16.969 0.091 -1.191 1 94.25 103 ASP A C 1
ATOM 754 O O . ASP A 1 103 ? 17.797 0.817 -0.633 1 94.25 103 ASP A O 1
ATOM 758 N N . ALA A 1 104 ? 16.188 0.537 -2.182 1 96.75 104 ALA A N 1
ATOM 759 C CA . ALA A 1 104 ? 16.172 1.936 -2.602 1 96.75 104 ALA A CA 1
ATOM 760 C C . ALA A 1 104 ? 15.547 2.828 -1.534 1 96.75 104 ALA A C 1
ATOM 762 O O . ALA A 1 104 ? 14.93 2.334 -0.589 1 96.75 104 ALA A O 1
ATOM 763 N N . CYS A 1 105 ? 15.781 4.094 -1.697 1 98.62 105 CYS A N 1
ATOM 764 C CA . CYS A 1 105 ? 15.258 5.074 -0.752 1 98.62 105 CYS A CA 1
ATOM 765 C C . CYS A 1 105 ? 14.695 6.289 -1.481 1 98.62 105 CYS A C 1
ATOM 767 O O . CYS A 1 105 ? 15.344 6.832 -2.377 1 98.62 105 CYS A O 1
ATOM 769 N N . VAL A 1 106 ? 13.508 6.68 -1.136 1 98.94 106 VAL A N 1
ATOM 770 C CA . VAL A 1 106 ? 12.906 7.898 -1.655 1 98.94 106 VAL A CA 1
ATOM 771 C C . VAL A 1 106 ? 13.062 9.031 -0.637 1 98.94 106 VAL A C 1
ATOM 773 O O . VAL A 1 106 ? 12.711 8.867 0.535 1 98.94 106 VAL A O 1
ATOM 776 N N . PHE A 1 107 ? 13.648 10.125 -0.992 1 98.94 107 PHE A N 1
ATOM 777 C CA . PHE A 1 107 ? 13.727 11.328 -0.183 1 98.94 107 PHE A CA 1
ATOM 778 C C . PHE A 1 107 ? 12.633 12.312 -0.57 1 98.94 107 PHE A C 1
ATOM 780 O O . PHE A 1 107 ? 12.578 12.773 -1.713 1 98.94 107 PHE A O 1
ATOM 787 N N . ALA A 1 108 ? 11.758 12.609 0.321 1 98.94 108 ALA A N 1
ATOM 788 C CA . ALA A 1 108 ? 10.656 13.539 0.108 1 98.94 108 ALA A CA 1
ATOM 789 C C . ALA A 1 108 ? 11.023 14.945 0.586 1 98.94 108 ALA A C 1
ATOM 791 O O . ALA A 1 108 ? 10.891 15.258 1.772 1 98.94 108 ALA A O 1
ATOM 792 N N . LEU A 1 109 ? 11.422 15.789 -0.313 1 98.94 109 LEU A N 1
ATOM 793 C CA . LEU A 1 109 ? 11.844 17.156 -0.019 1 98.94 109 LEU A CA 1
ATOM 794 C C . LEU A 1 109 ? 10.727 18.141 -0.336 1 98.94 109 LEU A C 1
ATOM 796 O O . LEU A 1 109 ? 10.594 18.594 -1.479 1 98.94 109 LEU A O 1
ATOM 800 N N . GLY A 1 110 ? 9.922 18.484 0.628 1 98.69 110 GLY A N 1
ATOM 801 C CA . GLY A 1 110 ? 8.812 19.391 0.368 1 98.69 110 GLY A CA 1
ATOM 802 C C . GLY A 1 110 ? 7.766 19.391 1.465 1 98.69 110 GLY A C 1
ATOM 803 O O . GLY A 1 110 ? 8.055 19.031 2.605 1 98.69 110 GLY A O 1
ATOM 804 N N . GLY A 1 111 ? 6.629 19.922 1.217 1 97.94 111 GLY A N 1
ATOM 805 C CA . GLY A 1 111 ? 5.516 19.938 2.15 1 97.94 111 GLY A CA 1
ATOM 806 C C . GLY A 1 111 ? 4.746 18.625 2.18 1 97.94 111 GLY A C 1
ATOM 807 O O . GLY A 1 111 ? 5.301 17.578 1.872 1 97.94 111 GLY A O 1
ATOM 808 N N . GLY A 1 112 ? 3.514 18.719 2.607 1 97.5 112 GLY A N 1
ATOM 809 C CA . GLY A 1 112 ? 2.686 17.531 2.799 1 97.5 112 GLY A CA 1
ATOM 810 C C . GLY A 1 112 ? 2.363 16.812 1.504 1 97.5 112 GLY A C 1
ATOM 811 O O . GLY A 1 112 ? 2.295 15.586 1.473 1 97.5 112 GLY A O 1
ATOM 812 N N . VAL A 1 113 ? 2.129 17.609 0.445 1 97.44 113 VAL A N 1
ATOM 813 C CA . VAL A 1 113 ? 1.801 17.016 -0.845 1 97.44 113 VAL A CA 1
ATOM 814 C C . VAL A 1 113 ? 2.945 16.125 -1.305 1 97.44 113 VAL A C 1
ATOM 816 O O . VAL A 1 113 ? 2.73 14.953 -1.643 1 97.44 113 VAL A O 1
ATOM 819 N N . VAL A 1 114 ? 4.152 16.609 -1.248 1 98.75 114 VAL A N 1
ATOM 820 C CA . VAL A 1 114 ? 5.348 15.883 -1.65 1 98.75 114 VAL A CA 1
ATOM 821 C C . VAL A 1 114 ? 5.578 14.711 -0.702 1 98.75 114 VAL A C 1
ATOM 823 O O . VAL A 1 114 ? 5.863 13.594 -1.143 1 98.75 114 VAL A O 1
ATOM 826 N N . GLY A 1 115 ? 5.488 14.953 0.56 1 98.81 115 GLY A N 1
ATOM 827 C CA . GLY A 1 115 ? 5.691 13.906 1.548 1 98.81 115 GLY A CA 1
ATOM 828 C C . GLY A 1 115 ? 4.742 12.734 1.379 1 98.81 115 GLY A C 1
ATOM 829 O O . GLY A 1 115 ? 5.164 11.578 1.421 1 98.81 115 GLY A O 1
ATOM 830 N N . ASP A 1 116 ? 3.477 13.023 1.213 1 98.75 116 ASP A N 1
ATOM 831 C CA . ASP A 1 116 ? 2.457 11.992 1.066 1 98.75 116 ASP A CA 1
ATOM 832 C C . ASP A 1 116 ? 2.668 11.195 -0.218 1 98.75 116 ASP A C 1
ATOM 834 O O . ASP A 1 116 ? 2.619 9.961 -0.204 1 98.75 116 ASP A O 1
ATOM 838 N N . LEU A 1 117 ? 2.881 11.938 -1.317 1 98.81 117 LEU A N 1
ATOM 839 C CA . LEU A 1 117 ? 3.047 11.297 -2.617 1 98.81 117 LEU A CA 1
ATOM 840 C C . LEU A 1 117 ? 4.293 10.414 -2.633 1 98.81 117 LEU A C 1
ATOM 842 O O . LEU A 1 117 ? 4.242 9.273 -3.092 1 98.81 117 LEU A O 1
ATOM 846 N N . ALA A 1 118 ? 5.406 10.93 -2.148 1 98.94 118 ALA A N 1
ATOM 847 C CA . ALA A 1 118 ? 6.66 10.188 -2.098 1 98.94 118 ALA A CA 1
ATOM 848 C C . ALA A 1 118 ? 6.539 8.961 -1.19 1 98.94 118 ALA A C 1
ATOM 850 O O . ALA A 1 118 ? 7.016 7.879 -1.533 1 98.94 118 ALA A O 1
ATOM 851 N N . GLY A 1 119 ? 5.965 9.172 -0.009 1 98.88 119 GLY A N 1
ATOM 852 C CA . GLY A 1 119 ? 5.754 8.062 0.906 1 98.88 119 GLY A CA 1
ATOM 853 C C . GLY A 1 119 ? 4.906 6.957 0.313 1 98.88 119 GLY A C 1
ATOM 854 O O . GLY A 1 119 ? 5.199 5.773 0.504 1 98.88 119 GLY A O 1
ATOM 855 N N . PHE A 1 120 ? 3.857 7.387 -0.438 1 98.94 120 PHE A N 1
ATOM 856 C CA . PHE A 1 120 ? 2.98 6.402 -1.064 1 98.94 120 PHE A CA 1
ATOM 857 C C . PHE A 1 120 ? 3.721 5.633 -2.152 1 98.94 120 PHE A C 1
ATOM 859 O O . PHE A 1 120 ? 3.592 4.414 -2.254 1 98.94 120 PHE A O 1
ATOM 866 N N . ALA A 1 121 ? 4.473 6.32 -2.961 1 98.94 121 ALA A N 1
ATOM 867 C CA . ALA A 1 121 ? 5.285 5.664 -3.98 1 98.94 121 ALA A CA 1
ATOM 868 C C . ALA A 1 121 ? 6.258 4.672 -3.352 1 98.94 121 ALA A C 1
ATOM 870 O O . ALA A 1 121 ? 6.395 3.541 -3.826 1 98.94 121 ALA A O 1
ATOM 871 N N . ALA A 1 122 ? 6.922 5.066 -2.268 1 98.88 122 ALA A N 1
ATOM 872 C CA . ALA A 1 122 ? 7.867 4.199 -1.566 1 98.88 122 ALA A CA 1
ATOM 873 C C . ALA A 1 122 ? 7.164 2.969 -1.001 1 98.88 122 ALA A C 1
ATOM 875 O O . ALA A 1 122 ? 7.707 1.862 -1.042 1 98.88 122 ALA A O 1
ATOM 876 N N . ALA A 1 123 ? 5.961 3.186 -0.5 1 98.81 123 ALA A N 1
ATOM 877 C CA . ALA A 1 123 ? 5.199 2.096 0.1 1 98.81 123 ALA A CA 1
ATOM 878 C C . ALA A 1 123 ? 4.84 1.037 -0.94 1 98.81 123 ALA A C 1
ATOM 880 O O . ALA A 1 123 ? 4.75 -0.15 -0.621 1 98.81 123 ALA A O 1
ATOM 881 N N . CYS A 1 124 ? 4.676 1.469 -2.164 1 98.81 124 CYS A N 1
ATOM 882 C CA . CYS A 1 124 ? 4.113 0.571 -3.168 1 98.81 124 CYS A CA 1
ATOM 883 C C . CYS A 1 124 ? 5.207 -0.012 -4.055 1 98.81 124 CYS A C 1
ATOM 885 O O . CYS A 1 124 ? 5.051 -1.102 -4.605 1 98.81 124 CYS A O 1
ATOM 887 N N . TRP A 1 125 ? 6.348 0.75 -4.277 1 98.44 125 TRP A N 1
ATOM 888 C CA . TRP A 1 125 ? 7.426 0.252 -5.121 1 98.44 125 TRP A CA 1
ATOM 889 C C . TRP A 1 125 ? 8.031 -1.021 -4.539 1 98.44 125 TRP A C 1
ATOM 891 O O . TRP A 1 125 ? 8.539 -1.015 -3.416 1 98.44 125 TRP A O 1
ATOM 901 N N . MET A 1 126 ? 7.902 -2.172 -5.332 1 96.38 126 MET A N 1
ATOM 902 C CA . MET A 1 126 ? 8.375 -3.496 -4.938 1 96.38 126 MET A CA 1
ATOM 903 C C . MET A 1 126 ? 7.836 -3.881 -3.564 1 96.38 126 MET A C 1
ATOM 905 O O . MET A 1 126 ? 8.539 -4.504 -2.768 1 96.38 126 MET A O 1
ATOM 909 N N . ARG A 1 127 ? 6.598 -3.314 -3.246 1 97.44 127 ARG A N 1
ATOM 910 C CA . ARG A 1 127 ? 5.82 -3.607 -2.045 1 97.44 127 ARG A CA 1
ATOM 911 C C . ARG A 1 127 ? 6.484 -3.016 -0.806 1 97.44 127 ARG A C 1
ATOM 913 O O . ARG A 1 127 ? 6.375 -3.57 0.289 1 97.44 127 ARG A O 1
ATOM 920 N N . GLY A 1 128 ? 7.285 -1.988 -1.004 1 97.44 128 GLY A N 1
ATOM 921 C CA . GLY A 1 128 ? 7.805 -1.225 0.119 1 97.44 128 GLY A CA 1
ATOM 922 C C . GLY A 1 128 ? 9.297 -0.977 0.033 1 97.44 128 GLY A C 1
ATOM 923 O O . GLY A 1 128 ? 10.094 -1.916 0.113 1 97.44 128 GLY A O 1
ATOM 924 N N . VAL A 1 129 ? 9.719 0.227 -0.134 1 97.5 129 VAL A N 1
ATOM 925 C CA . VAL A 1 129 ? 11.109 0.652 -0.012 1 97.5 129 VAL A CA 1
ATOM 926 C C . VAL A 1 129 ? 11.211 1.783 1.008 1 97.5 129 VAL A C 1
ATOM 928 O O . VAL A 1 129 ? 10.203 2.264 1.521 1 97.5 129 VAL A O 1
ATOM 931 N N . ASP A 1 130 ? 12.422 2.184 1.299 1 98.25 130 ASP A N 1
ATOM 932 C CA . ASP A 1 130 ? 12.641 3.164 2.359 1 98.25 130 ASP A CA 1
ATOM 933 C C . ASP A 1 130 ? 12.227 4.562 1.908 1 98.25 130 ASP A C 1
ATOM 935 O O . ASP A 1 130 ? 12.258 4.871 0.715 1 98.25 130 ASP A O 1
ATOM 939 N N . CYS A 1 131 ? 11.82 5.363 2.85 1 98.75 131 CYS A N 1
ATOM 940 C CA . CYS A 1 131 ? 11.484 6.766 2.635 1 98.75 131 CYS A CA 1
ATOM 941 C C . CYS A 1 131 ? 12.062 7.641 3.74 1 98.75 131 CYS A C 1
ATOM 943 O O . CYS A 1 131 ? 12.07 7.25 4.91 1 98.75 131 CYS A O 1
ATOM 945 N N . VAL A 1 132 ? 12.633 8.734 3.4 1 98.94 132 VAL A N 1
ATOM 946 C CA . VAL A 1 132 ? 13.078 9.758 4.344 1 98.94 132 VAL A CA 1
ATOM 947 C C . VAL A 1 132 ? 12.328 11.062 4.086 1 98.94 132 VAL A C 1
ATOM 949 O O . VAL A 1 132 ? 12.273 11.539 2.953 1 98.94 132 VAL A O 1
ATOM 952 N N . GLN A 1 133 ? 11.727 11.594 5.141 1 98.94 133 GLN A N 1
ATOM 953 C CA . GLN A 1 133 ? 10.984 12.852 5.035 1 98.94 133 GLN A CA 1
ATOM 954 C C . GLN A 1 133 ? 11.891 14.047 5.316 1 98.94 133 GLN A C 1
ATOM 956 O O . GLN A 1 133 ? 12.555 14.102 6.352 1 98.94 133 GLN A O 1
ATOM 961 N N . LEU A 1 134 ? 11.969 14.961 4.375 1 98.94 134 LEU A N 1
ATOM 962 C CA . LEU A 1 134 ? 12.641 16.25 4.512 1 98.94 134 LEU A CA 1
ATOM 963 C C . LEU A 1 134 ? 11.633 17.391 4.426 1 98.94 134 LEU A C 1
ATOM 965 O O . LEU A 1 134 ? 11.648 18.172 3.461 1 98.94 134 LEU A O 1
ATOM 969 N N . PRO A 1 135 ? 10.82 17.531 5.496 1 98.88 135 PRO A N 1
ATOM 970 C CA . PRO A 1 135 ? 9.75 18.531 5.43 1 98.88 135 PRO A CA 1
ATOM 971 C C . PRO A 1 135 ? 10.281 19.969 5.363 1 98.88 135 PRO A C 1
ATOM 973 O O . PRO A 1 135 ? 11.227 20.312 6.074 1 98.88 135 PRO A O 1
ATOM 976 N N . THR A 1 136 ? 9.594 20.766 4.48 1 98.69 136 THR A N 1
ATOM 977 C CA . THR A 1 136 ? 10.062 22.125 4.277 1 98.69 136 THR A CA 1
ATOM 978 C C . THR A 1 136 ? 8.961 23.125 4.625 1 98.69 136 THR A C 1
ATOM 980 O O . THR A 1 136 ? 9.141 24.328 4.441 1 98.69 136 THR A O 1
ATOM 983 N N . SER A 1 137 ? 7.801 22.734 5.051 1 98.44 137 SER A N 1
ATOM 984 C CA . SER A 1 137 ? 6.754 23.594 5.594 1 98.44 137 SER A CA 1
ATOM 985 C C . SER A 1 137 ? 6.477 23.281 7.059 1 98.44 137 SER A C 1
ATOM 987 O O . SER A 1 137 ? 6.723 22.156 7.512 1 98.44 137 SER A O 1
ATOM 989 N N . LEU A 1 138 ? 6.035 24.266 7.773 1 98.69 138 LEU A N 1
ATOM 990 C CA . LEU A 1 138 ? 5.711 24.047 9.18 1 98.69 138 LEU A CA 1
ATOM 991 C C . LEU A 1 138 ? 4.668 22.938 9.32 1 98.69 138 LEU A C 1
ATOM 993 O O . LEU A 1 138 ? 4.801 22.062 10.18 1 98.69 138 LEU A O 1
ATOM 997 N N . LEU A 1 139 ? 3.668 22.938 8.453 1 98.62 139 LEU A N 1
ATOM 998 C CA . LEU A 1 139 ? 2.617 21.938 8.5 1 98.62 139 LEU A CA 1
ATOM 999 C C . LEU A 1 139 ? 3.201 20.531 8.359 1 98.62 139 LEU A C 1
ATOM 1001 O O . LEU A 1 139 ? 2.854 19.625 9.117 1 98.62 139 LEU A O 1
ATOM 1005 N N . ALA A 1 140 ? 4.055 20.375 7.406 1 98.75 140 ALA A N 1
ATOM 1006 C CA . ALA A 1 140 ? 4.676 19.078 7.191 1 98.75 140 ALA A CA 1
ATOM 1007 C C . ALA A 1 140 ? 5.547 18.672 8.383 1 98.75 140 ALA A C 1
ATOM 1009 O O . ALA A 1 140 ? 5.578 17.5 8.773 1 98.75 140 ALA A O 1
ATOM 1010 N N . MET A 1 141 ? 6.262 19.641 9 1 98.81 141 MET A N 1
ATOM 1011 C CA . MET A 1 141 ? 7.164 19.359 10.117 1 98.81 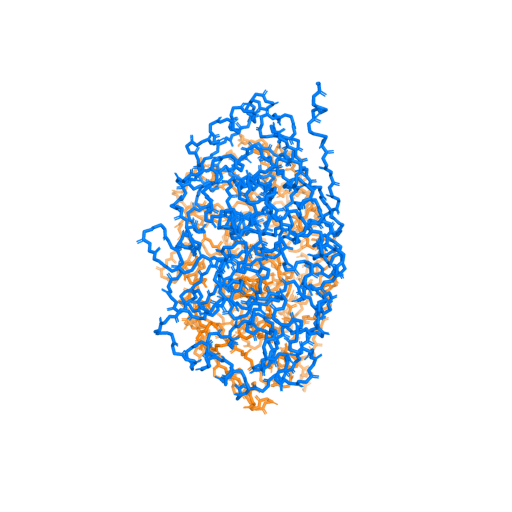141 MET A CA 1
ATOM 1012 C C . MET A 1 141 ? 6.383 18.875 11.344 1 98.81 141 MET A C 1
ATOM 1014 O O . MET A 1 141 ? 6.848 18.016 12.078 1 98.81 141 MET A O 1
ATOM 1018 N N . VAL A 1 142 ? 5.191 19.359 11.492 1 98.62 142 VAL A N 1
ATOM 1019 C CA . VAL A 1 142 ? 4.508 19.125 12.758 1 98.62 142 VAL A CA 1
ATOM 1020 C C . VAL A 1 142 ? 3.447 18.047 12.578 1 98.62 142 VAL A C 1
ATOM 1022 O O . VAL A 1 142 ? 2.928 17.5 13.562 1 98.62 142 VAL A O 1
ATOM 1025 N N . ASP A 1 143 ? 3.133 17.672 11.305 1 98 143 ASP A N 1
ATOM 1026 C CA . ASP A 1 143 ? 1.981 16.781 11.141 1 98 143 ASP A CA 1
ATOM 1027 C C . ASP A 1 143 ? 2.248 15.734 10.07 1 98 143 ASP A C 1
ATOM 1029 O O . ASP A 1 143 ? 2.619 14.602 10.383 1 98 143 ASP A O 1
ATOM 1033 N N . SER A 1 144 ? 2.295 16.078 8.82 1 97.75 144 SER A N 1
ATOM 1034 C CA . SER A 1 144 ? 2.16 15.125 7.723 1 97.75 144 SER A CA 1
ATOM 1035 C C . SER A 1 144 ? 3.387 14.227 7.617 1 97.75 144 SER A C 1
ATOM 1037 O O . SER A 1 144 ? 3.303 13.109 7.098 1 97.75 144 SER A O 1
ATOM 1039 N N . SER A 1 145 ? 4.574 14.688 8.094 1 98.5 145 SER A N 1
ATOM 1040 C CA . SER A 1 145 ? 5.793 13.891 7.961 1 98.5 145 SER A CA 1
ATOM 1041 C C . SER A 1 145 ? 5.898 12.852 9.07 1 98.5 145 SER A C 1
ATOM 1043 O O . SER A 1 145 ? 6.746 11.953 9.016 1 98.5 145 SER A O 1
ATOM 1045 N N . VAL A 1 146 ? 4.992 12.906 10.047 1 97.06 146 VAL A N 1
ATOM 1046 C CA . VAL A 1 146 ? 5.078 12.078 11.25 1 97.06 146 VAL A CA 1
ATOM 1047 C C . VAL A 1 146 ? 3.973 11.031 11.227 1 97.06 146 VAL A C 1
ATOM 1049 O O . VAL A 1 146 ? 2.809 11.344 10.977 1 97.06 146 VAL A O 1
ATOM 1052 N N . GLY A 1 147 ? 4.363 9.766 11.453 1 95.44 147 GLY A N 1
ATOM 1053 C CA . GLY A 1 147 ? 3.354 8.75 11.703 1 95.44 147 GLY A CA 1
ATOM 1054 C C . GLY A 1 147 ? 3.176 7.793 10.539 1 95.44 147 GLY A C 1
ATOM 1055 O O . GLY A 1 147 ? 2.574 6.727 10.688 1 95.44 147 GLY A O 1
ATOM 1056 N N . GLY A 1 148 ? 3.545 8.18 9.328 1 96.88 148 GLY A N 1
ATOM 1057 C CA . GLY A 1 148 ? 3.648 7.191 8.266 1 96.88 148 GLY A CA 1
ATOM 1058 C C . GLY A 1 148 ? 2.402 7.105 7.402 1 96.88 148 GLY A C 1
ATOM 1059 O O . GLY A 1 148 ? 2.314 6.262 6.508 1 96.88 148 GLY A O 1
ATOM 1060 N N . LYS A 1 149 ? 1.373 7.953 7.676 1 97.5 149 LYS A N 1
ATOM 1061 C CA . LYS A 1 149 ? 0.237 7.988 6.762 1 97.5 149 LYS A CA 1
ATOM 1062 C C . LYS A 1 149 ? 0.614 8.656 5.441 1 97.5 149 LYS A C 1
ATOM 1064 O O . LYS A 1 149 ? 1.145 9.766 5.43 1 97.5 149 LYS A O 1
ATOM 1069 N N . THR A 1 150 ? 0.419 7.973 4.383 1 98.44 150 THR A N 1
ATOM 1070 C CA . THR A 1 150 ? 0.621 8.5 3.037 1 98.44 150 THR A CA 1
ATOM 1071 C C . THR A 1 150 ? -0.652 8.367 2.207 1 98.44 150 THR A C 1
ATOM 1073 O O . THR A 1 150 ? -1.533 7.574 2.535 1 98.44 150 THR A O 1
ATOM 1076 N N . ALA A 1 151 ? -0.748 9.219 1.188 1 98.12 151 ALA A N 1
ATOM 1077 C CA . ALA A 1 151 ? -1.967 9.125 0.389 1 98.12 151 ALA A CA 1
ATOM 1078 C C . ALA A 1 151 ? -1.905 10.055 -0.816 1 98.12 151 ALA A C 1
ATOM 1080 O O . ALA A 1 151 ? -1.035 10.93 -0.89 1 98.12 151 ALA A O 1
ATOM 1081 N N . VAL A 1 152 ? -2.795 9.828 -1.7 1 98 152 VAL A N 1
ATOM 1082 C CA . VAL A 1 152 ? -3.119 10.75 -2.781 1 98 152 VAL A CA 1
ATOM 1083 C C . VAL A 1 152 ? -4.629 10.984 -2.83 1 98 152 VAL A C 1
ATOM 1085 O O . VAL A 1 152 ? -5.391 10.281 -2.162 1 98 152 VAL A O 1
ATOM 1088 N N . ASP A 1 153 ? -4.941 12.016 -3.523 1 95.5 153 ASP A N 1
ATOM 1089 C CA . ASP A 1 153 ? -6.34 12.398 -3.686 1 95.5 153 ASP A CA 1
ATOM 1090 C C . ASP A 1 153 ? -6.918 11.836 -4.98 1 95.5 153 ASP A C 1
ATOM 1092 O O . ASP A 1 153 ? -6.18 11.547 -5.926 1 95.5 153 ASP A O 1
ATOM 1096 N N . ILE A 1 154 ? -8.18 11.578 -4.969 1 93.94 154 ILE A N 1
ATOM 1097 C CA . ILE A 1 154 ? -8.953 11.336 -6.184 1 93.94 154 ILE A CA 1
ATOM 1098 C C . ILE A 1 154 ? -10.125 12.312 -6.258 1 93.94 154 ILE A C 1
ATOM 1100 O O . ILE A 1 154 ? -10.398 13.039 -5.297 1 93.94 154 ILE A O 1
ATOM 1104 N N . PRO A 1 155 ? -10.781 12.438 -7.406 1 88.25 155 PRO A N 1
ATOM 1105 C CA . PRO A 1 155 ? -11.852 13.422 -7.543 1 88.25 155 PRO A CA 1
ATOM 1106 C C . PRO A 1 155 ? -12.93 13.281 -6.469 1 88.25 155 PRO A C 1
ATOM 1108 O O . PRO A 1 155 ? -13.508 14.273 -6.031 1 88.25 155 PRO A O 1
ATOM 1111 N N . GLN A 1 156 ? -13.086 12.125 -5.965 1 87.94 156 GLN A N 1
ATOM 1112 C CA . GLN A 1 156 ? -14.164 11.844 -5.027 1 87.94 156 GLN A CA 1
ATOM 1113 C C . GLN A 1 156 ? -13.805 12.305 -3.615 1 87.94 156 GLN A C 1
ATOM 1115 O O . GLN A 1 156 ? -14.68 12.461 -2.764 1 87.94 156 GLN A O 1
ATOM 1120 N N . GLY A 1 157 ? -12.469 12.469 -3.348 1 90.38 157 GLY A N 1
ATOM 1121 C CA . GLY A 1 157 ? -12.125 12.906 -2.002 1 90.38 157 GLY A CA 1
ATOM 1122 C C . GLY A 1 157 ? -10.633 12.938 -1.747 1 90.38 157 GLY A C 1
ATOM 1123 O O . GLY A 1 157 ? -9.844 12.43 -2.553 1 90.38 157 GLY A O 1
ATOM 1124 N N . LYS A 1 158 ? -10.289 13.523 -0.593 1 93.12 158 LYS A N 1
ATOM 1125 C CA . LYS A 1 158 ? -8.898 13.742 -0.201 1 93.12 158 LYS A CA 1
ATOM 1126 C C . LYS A 1 158 ? -8.344 12.531 0.548 1 93.12 158 LYS A C 1
ATOM 1128 O O . LYS A 1 158 ? -9.039 11.938 1.375 1 93.12 158 LYS A O 1
ATOM 1133 N N . ASN A 1 159 ? -7.121 12.172 0.235 1 95.38 159 ASN A N 1
ATOM 1134 C CA . ASN A 1 159 ? -6.324 11.188 0.96 1 95.38 159 ASN A CA 1
ATOM 1135 C C . ASN A 1 159 ? -7.027 9.828 1.017 1 95.38 159 ASN A C 1
ATOM 1137 O O . ASN A 1 159 ? -6.902 9.102 2.004 1 95.38 159 ASN A O 1
ATOM 1141 N N . LEU A 1 160 ? -7.781 9.461 -0.036 1 95.94 160 LEU A N 1
ATOM 1142 C CA . LEU A 1 160 ? -8.578 8.234 -0.001 1 95.94 160 LEU A CA 1
ATOM 1143 C C . LEU A 1 160 ? -7.746 7.035 -0.44 1 95.94 160 LEU A C 1
ATOM 1145 O O . LEU A 1 160 ? -8.133 5.891 -0.195 1 95.94 160 LEU A O 1
ATOM 1149 N N . VAL A 1 161 ? -6.648 7.262 -1.122 1 98.44 161 VAL A N 1
ATOM 1150 C CA . VAL A 1 161 ? -5.797 6.191 -1.624 1 98.44 161 VAL A CA 1
ATOM 1151 C C . VAL A 1 161 ? -4.395 6.328 -1.037 1 98.44 161 VAL A C 1
ATOM 1153 O O . VAL A 1 161 ? -3.725 7.344 -1.244 1 98.44 161 VAL A O 1
ATOM 1156 N N . GLY A 1 162 ? -4.016 5.32 -0.291 1 98.5 162 GLY A N 1
ATOM 1157 C CA . GLY A 1 162 ? -2.725 5.457 0.363 1 98.5 162 GLY A CA 1
ATOM 1158 C C . GLY A 1 162 ? -2.305 4.211 1.119 1 98.5 162 GLY A C 1
ATOM 1159 O O . GLY A 1 162 ? -2.75 3.105 0.801 1 98.5 162 GLY A O 1
ATOM 1160 N N . ALA A 1 163 ? -1.316 4.414 2.043 1 98.56 163 ALA A N 1
ATOM 1161 C CA . ALA A 1 163 ? -0.754 3.34 2.855 1 98.56 163 ALA A CA 1
ATOM 1162 C C . ALA A 1 163 ? -0.179 3.881 4.16 1 98.56 163 ALA A C 1
ATOM 1164 O O . ALA A 1 163 ? 0.088 5.078 4.277 1 98.56 163 ALA A O 1
ATOM 1165 N N . PHE A 1 164 ? -0.135 3.031 5.148 1 97.5 164 PHE A N 1
ATOM 1166 C CA . PHE A 1 164 ? 0.727 3.301 6.293 1 97.5 164 PHE A CA 1
ATOM 1167 C C . PHE A 1 164 ? 2.164 2.889 6 1 97.5 164 PHE A C 1
ATOM 1169 O O . PHE A 1 164 ? 2.434 1.723 5.707 1 97.5 164 PHE A O 1
ATOM 1176 N N . HIS A 1 165 ? 3.045 3.816 5.977 1 98.12 165 HIS A N 1
ATOM 1177 C CA . HIS A 1 165 ? 4.441 3.57 5.637 1 98.12 165 HIS A CA 1
ATOM 1178 C C . HIS A 1 165 ? 5.371 4.484 6.43 1 98.12 165 HIS A C 1
ATOM 1180 O O . HIS A 1 165 ? 5.781 5.539 5.941 1 98.12 165 HIS A O 1
ATOM 1186 N N . PRO A 1 166 ? 5.742 4.082 7.633 1 97.75 166 PRO A N 1
ATOM 1187 C CA . PRO A 1 166 ? 6.625 4.914 8.453 1 97.75 166 PRO A CA 1
ATOM 1188 C C . PRO A 1 166 ? 7.957 5.215 7.77 1 97.75 166 PRO A C 1
ATOM 1190 O O . PRO A 1 166 ? 8.555 4.324 7.16 1 97.75 166 PRO A O 1
ATOM 1193 N N . PRO A 1 167 ? 8.383 6.465 7.836 1 98.31 167 PRO A N 1
ATOM 1194 C CA . PRO A 1 167 ? 9.695 6.797 7.262 1 98.31 167 PRO A CA 1
ATOM 1195 C C . PRO A 1 167 ? 10.852 6.215 8.062 1 98.31 167 PRO A C 1
ATOM 1197 O O . PRO A 1 167 ? 10.656 5.738 9.188 1 98.31 167 PRO A O 1
ATOM 1200 N N . ARG A 1 168 ? 12.016 6.18 7.402 1 98.25 168 ARG A N 1
ATOM 1201 C CA . ARG A 1 168 ? 13.234 5.793 8.109 1 98.25 168 ARG A CA 1
ATOM 1202 C C . ARG A 1 168 ? 13.719 6.914 9.016 1 98.25 168 ARG A C 1
ATOM 1204 O O . ARG A 1 168 ? 14.398 6.664 10.016 1 98.25 168 ARG A O 1
ATOM 1211 N N . ALA A 1 169 ? 13.359 8.141 8.641 1 98.69 169 ALA A N 1
ATOM 1212 C CA . ALA A 1 169 ? 13.719 9.328 9.406 1 98.69 169 ALA A CA 1
ATOM 1213 C C . ALA A 1 169 ? 12.906 10.539 8.945 1 98.69 169 ALA A C 1
ATOM 1215 O O . ALA A 1 169 ? 12.445 10.586 7.801 1 98.69 169 ALA A O 1
ATOM 1216 N N . VAL A 1 170 ? 12.695 11.422 9.836 1 98.88 170 VAL A N 1
ATOM 1217 C CA . VAL A 1 170 ? 12.227 12.773 9.531 1 98.88 170 VAL A CA 1
ATOM 1218 C C . VAL A 1 170 ? 13.297 13.789 9.906 1 98.88 170 VAL A C 1
ATOM 1220 O O . VAL A 1 170 ? 13.734 13.844 11.055 1 98.88 170 VAL A O 1
ATOM 1223 N N . ILE A 1 171 ? 13.734 14.492 8.922 1 98.88 171 ILE A N 1
ATOM 1224 C CA . ILE A 1 171 ? 14.773 15.492 9.133 1 98.88 171 ILE A CA 1
ATOM 1225 C C . ILE A 1 171 ? 14.219 16.891 8.867 1 98.88 171 ILE A C 1
ATOM 1227 O O . ILE A 1 171 ? 14.188 17.344 7.723 1 98.88 171 ILE A O 1
ATOM 1231 N N . ALA A 1 172 ? 13.828 17.531 9.93 1 98.69 172 ALA A N 1
ATOM 1232 C CA . ALA A 1 172 ? 13.203 18.844 9.859 1 98.69 172 ALA A CA 1
ATOM 1233 C C . ALA A 1 172 ? 14.242 19.969 9.992 1 98.69 172 ALA A C 1
ATOM 1235 O O . ALA A 1 172 ? 14.523 20.422 11.102 1 98.69 172 ALA A O 1
ATOM 1236 N N . ASP A 1 173 ? 14.75 20.391 8.852 1 98.44 173 ASP A N 1
ATOM 1237 C CA . ASP A 1 173 ? 15.664 21.531 8.805 1 98.44 173 ASP A CA 1
ATOM 1238 C C . ASP A 1 173 ? 14.898 22.844 8.914 1 98.44 173 ASP A C 1
ATOM 1240 O O . ASP A 1 173 ? 14.328 23.328 7.93 1 98.44 173 ASP A O 1
ATOM 1244 N N . THR A 1 174 ? 15.023 23.5 10.07 1 97.56 174 THR A N 1
ATOM 1245 C CA . THR A 1 174 ? 14.195 24.672 10.352 1 97.56 174 THR A CA 1
ATOM 1246 C C . THR A 1 174 ? 14.617 25.859 9.492 1 97.56 174 THR A C 1
ATOM 1248 O O . THR A 1 174 ? 13.883 26.828 9.367 1 97.56 174 THR A O 1
ATOM 1251 N N . ASP A 1 175 ? 15.789 25.781 8.852 1 96.69 175 ASP A N 1
ATOM 1252 C CA . ASP A 1 175 ? 16.219 26.844 7.945 1 96.69 175 ASP A CA 1
ATOM 1253 C C . ASP A 1 175 ? 15.312 26.922 6.723 1 96.69 175 ASP A C 1
ATOM 1255 O O . ASP A 1 175 ? 15.211 27.969 6.082 1 96.69 175 ASP A O 1
ATOM 1259 N N . THR A 1 176 ? 14.672 25.812 6.391 1 97.81 176 THR A N 1
ATOM 1260 C CA . THR A 1 176 ? 13.836 25.797 5.195 1 97.81 176 THR A CA 1
ATOM 1261 C C . THR A 1 176 ? 12.594 26.672 5.395 1 97.81 176 THR A C 1
ATOM 1263 O O . THR A 1 176 ? 11.938 27.062 4.426 1 97.81 176 THR A O 1
ATOM 1266 N N . LEU A 1 177 ? 12.242 27.062 6.645 1 97.5 177 LEU A N 1
ATOM 1267 C CA . LEU A 1 177 ? 11.07 27.875 6.926 1 97.5 177 LEU A CA 1
ATOM 1268 C C . LEU A 1 177 ? 11.32 29.328 6.535 1 97.5 177 LEU A C 1
ATOM 1270 O O . LEU A 1 177 ? 10.383 30.125 6.438 1 97.5 177 LEU A O 1
ATOM 1274 N N . ARG A 1 178 ? 12.578 29.656 6.27 1 93.19 178 ARG A N 1
ATOM 1275 C CA . ARG A 1 178 ? 12.93 31.016 5.891 1 93.19 178 ARG A CA 1
ATOM 1276 C C . ARG A 1 178 ? 12.344 31.375 4.531 1 93.19 178 ARG A C 1
ATOM 1278 O O . ARG A 1 178 ? 12.055 32.531 4.262 1 93.19 178 ARG A O 1
ATOM 1285 N N . THR A 1 179 ? 12.188 30.422 3.709 1 93.56 179 THR A N 1
ATOM 1286 C CA . THR A 1 179 ? 11.68 30.672 2.365 1 93.56 179 THR A CA 1
ATOM 1287 C C . THR A 1 179 ? 10.195 30.344 2.275 1 93.56 179 THR A C 1
ATOM 1289 O O . THR A 1 179 ? 9.594 30.453 1.203 1 93.56 179 THR A O 1
ATOM 1292 N N . LEU A 1 180 ? 9.578 29.969 3.346 1 95.5 180 LEU A N 1
ATOM 1293 C CA . LEU A 1 180 ? 8.172 29.594 3.375 1 95.5 180 LEU A CA 1
ATOM 1294 C C . LEU A 1 180 ? 7.281 30.828 3.348 1 95.5 180 LEU A C 1
ATOM 1296 O O . LEU A 1 180 ? 7.449 31.734 4.172 1 95.5 180 LEU A O 1
ATOM 1300 N N . PRO A 1 181 ? 6.344 30.891 2.387 1 93.31 181 PRO A N 1
ATOM 1301 C CA . PRO A 1 181 ? 5.41 32.031 2.406 1 93.31 181 PRO A CA 1
ATOM 1302 C C . PRO A 1 181 ? 4.641 32.125 3.719 1 93.31 181 PRO A C 1
ATOM 1304 O O . PRO A 1 181 ? 4.289 31.109 4.316 1 93.31 181 PRO A O 1
ATOM 1307 N N . THR A 1 182 ? 4.309 33.312 4.094 1 95.25 182 THR A N 1
ATOM 1308 C CA . THR A 1 182 ? 3.652 33.594 5.359 1 95.25 182 THR A CA 1
ATOM 1309 C C . THR A 1 182 ? 2.344 32.844 5.484 1 95.25 182 THR A C 1
ATOM 1311 O O . THR A 1 182 ? 2.018 32.312 6.559 1 95.25 182 THR A O 1
ATOM 1314 N N . ARG A 1 183 ? 1.594 32.719 4.398 1 94.75 183 ARG A N 1
ATOM 1315 C CA . ARG A 1 183 ? 0.318 32.031 4.41 1 94.75 183 ARG A CA 1
ATOM 1316 C C . ARG A 1 183 ? 0.509 30.547 4.793 1 94.75 183 ARG A C 1
ATOM 1318 O O . ARG A 1 183 ? -0.307 29.984 5.523 1 94.75 183 ARG A O 1
ATOM 1325 N N . GLU A 1 184 ? 1.581 29.984 4.309 1 95.38 184 GLU A N 1
ATOM 1326 C CA . GLU A 1 184 ? 1.865 28.594 4.59 1 95.38 184 GLU A CA 1
ATOM 1327 C C . GLU A 1 184 ? 2.355 28.406 6.023 1 95.38 184 GLU A C 1
ATOM 1329 O O . GLU A 1 184 ? 2.088 27.375 6.648 1 95.38 184 GLU A O 1
ATOM 1334 N N . LEU A 1 185 ? 3.072 29.391 6.504 1 97.69 185 LEU A N 1
ATOM 1335 C CA . LEU A 1 185 ? 3.465 29.328 7.906 1 97.69 185 LEU A CA 1
ATOM 1336 C C . LEU A 1 185 ? 2.24 29.312 8.812 1 97.69 185 LEU A C 1
ATOM 1338 O O . LEU A 1 185 ? 2.152 28.5 9.734 1 97.69 185 LEU A O 1
ATOM 1342 N N . ARG A 1 186 ? 1.33 30.203 8.523 1 97.75 186 ARG A N 1
ATOM 1343 C CA . ARG A 1 186 ? 0.104 30.297 9.312 1 97.75 186 ARG A CA 1
ATOM 1344 C C . ARG A 1 186 ? -0.697 29 9.211 1 97.75 186 ARG A C 1
ATOM 1346 O O . ARG A 1 186 ? -1.269 28.531 10.203 1 97.75 186 ARG A O 1
ATOM 1353 N N . ALA A 1 187 ? -0.737 28.422 8.023 1 96.75 187 ALA A N 1
ATOM 1354 C CA . ALA A 1 187 ? -1.419 27.141 7.824 1 96.75 187 ALA A CA 1
ATOM 1355 C C . ALA A 1 187 ? -0.843 26.062 8.734 1 96.75 187 ALA A C 1
ATOM 1357 O O . ALA A 1 187 ? -1.586 25.25 9.297 1 96.75 187 ALA A O 1
ATOM 1358 N N . GLY A 1 188 ? 0.452 26.047 8.859 1 98.5 188 GLY A N 1
ATOM 1359 C CA . GLY A 1 188 ? 1.088 25.094 9.766 1 98.5 188 GLY A CA 1
ATOM 1360 C C . GLY A 1 188 ? 0.729 25.344 11.219 1 98.5 188 GLY A C 1
ATOM 1361 O O . GLY A 1 188 ? 0.585 24.391 11.992 1 98.5 188 GLY A O 1
ATOM 1362 N N . LEU A 1 189 ? 0.585 26.609 11.531 1 98.69 189 LEU A N 1
ATOM 1363 C CA . LEU A 1 189 ? 0.268 26.969 12.914 1 98.69 189 LEU A CA 1
ATOM 1364 C C . LEU A 1 189 ? -1.137 26.5 13.281 1 98.69 189 LEU A C 1
ATOM 1366 O O . LEU A 1 189 ? -1.414 26.219 14.453 1 98.69 189 LEU A O 1
ATOM 1370 N N . ALA A 1 190 ? -2.014 26.344 12.312 1 98.69 190 ALA A N 1
ATOM 1371 C CA . ALA A 1 190 ? -3.324 25.75 12.57 1 98.69 190 ALA A CA 1
ATOM 1372 C C . ALA A 1 190 ? -3.186 24.344 13.141 1 98.69 190 ALA A C 1
ATOM 1374 O O . ALA A 1 190 ? -3.863 23.984 14.102 1 98.69 190 ALA A O 1
ATOM 1375 N N . GLU A 1 191 ? -2.311 23.562 12.562 1 98.44 191 GLU A N 1
ATOM 1376 C CA . GLU A 1 191 ? -2.074 22.203 13.039 1 98.44 191 GLU A CA 1
ATOM 1377 C C . GLU A 1 191 ? -1.429 22.203 14.422 1 98.44 191 GLU A C 1
ATOM 1379 O O . GLU A 1 191 ? -1.701 21.328 15.242 1 98.44 191 GLU A O 1
ATOM 1384 N N . VAL A 1 192 ? -0.572 23.203 14.656 1 98.75 192 VAL A N 1
ATOM 1385 C CA . VAL A 1 192 ? 0.054 23.312 15.969 1 98.75 192 VAL A CA 1
ATOM 1386 C C . VAL A 1 192 ? -1.011 23.609 17.031 1 98.75 192 VAL A C 1
ATOM 1388 O O . VAL A 1 192 ? -1.018 22.984 18.094 1 98.75 192 VAL A O 1
ATOM 1391 N N . ILE A 1 193 ? -1.887 24.484 16.734 1 98.69 193 ILE A N 1
ATOM 1392 C CA . ILE A 1 193 ? -2.967 24.859 17.641 1 98.69 193 ILE A CA 1
ATOM 1393 C C . ILE A 1 193 ? -3.842 23.641 17.922 1 98.69 193 ILE A C 1
ATOM 1395 O O . ILE A 1 193 ? -4.312 23.453 19.047 1 98.69 193 ILE A O 1
ATOM 1399 N N . LYS A 1 194 ? -4.023 22.812 16.953 1 98.56 194 LYS A N 1
ATOM 1400 C CA . LYS A 1 194 ? -4.832 21.594 17.094 1 98.56 194 LYS A CA 1
ATOM 1401 C C . LYS A 1 194 ? -4.328 20.734 18.25 1 98.56 194 LYS A C 1
ATOM 1403 O O . LYS A 1 194 ? -5.125 20.172 19 1 98.56 194 LYS A O 1
ATOM 1408 N N . TYR A 1 195 ? -3.018 20.609 18.391 1 98.06 195 TYR A N 1
ATOM 1409 C CA . TYR A 1 195 ? -2.467 19.781 19.438 1 98.06 195 TYR A CA 1
ATOM 1410 C C . TYR A 1 195 ? -2.83 20.328 20.812 1 98.06 195 TYR A C 1
ATOM 1412 O O . TYR A 1 195 ? -3.088 19.562 21.75 1 98.06 195 TYR A O 1
ATOM 1420 N N . GLY A 1 196 ? -2.812 21.656 20.969 1 97.5 196 GLY A N 1
ATOM 1421 C CA . GLY A 1 196 ? -3.301 22.25 22.203 1 97.5 196 GLY A CA 1
ATOM 1422 C C . GLY A 1 196 ? -4.777 22 22.438 1 97.5 196 GLY A C 1
ATOM 1423 O O . GLY A 1 196 ? -5.195 21.75 23.578 1 97.5 196 GLY A O 1
ATOM 1424 N N . ALA A 1 197 ? -5.527 22.047 21.406 1 97.56 197 ALA A N 1
ATOM 1425 C CA . ALA A 1 197 ? -6.98 21.922 21.484 1 97.56 197 ALA A CA 1
ATOM 1426 C C . ALA A 1 197 ? -7.387 20.484 21.844 1 97.56 197 ALA A C 1
ATOM 1428 O O . ALA A 1 197 ? -8.391 20.281 22.531 1 97.56 197 ALA A O 1
ATOM 1429 N N . ILE A 1 198 ? -6.609 19.484 21.422 1 96.69 198 ILE A N 1
ATOM 1430 C CA . ILE A 1 198 ? -7.094 18.109 21.531 1 96.69 198 ILE A CA 1
ATOM 1431 C C . ILE A 1 198 ? -6.555 17.484 22.812 1 96.69 198 ILE A C 1
ATOM 1433 O O . ILE A 1 198 ? -7.137 16.516 23.328 1 96.69 198 ILE A O 1
ATOM 1437 N N . GLY A 1 199 ? -5.426 18.062 23.438 1 95.31 199 GLY A N 1
ATOM 1438 C CA . GLY A 1 199 ? -4.91 17.25 24.531 1 95.31 199 GLY A CA 1
ATOM 1439 C C . GLY A 1 199 ? -3.971 18 25.453 1 95.31 199 GLY A C 1
ATOM 1440 O O . GLY A 1 199 ? -3.514 17.469 26.453 1 95.31 199 GLY A O 1
ATOM 1441 N N . ASP A 1 200 ? -3.635 19.25 25.172 1 96.94 200 ASP A N 1
ATOM 1442 C CA . ASP A 1 200 ? -2.619 19.953 25.953 1 96.94 200 ASP A CA 1
ATOM 1443 C C . ASP A 1 200 ? -3.012 21.406 26.203 1 96.94 200 ASP A C 1
ATOM 1445 O O . ASP A 1 200 ? -2.484 22.312 25.562 1 96.94 200 ASP A O 1
ATOM 1449 N N . PRO A 1 201 ? -3.818 21.641 27.234 1 96.25 201 PRO A N 1
ATOM 1450 C CA . PRO A 1 201 ? -4.273 23 27.516 1 96.25 201 PRO A CA 1
ATOM 1451 C C . PRO A 1 201 ? -3.123 23.953 27.828 1 96.25 201 PRO A C 1
ATOM 1453 O O . PRO A 1 201 ? -3.211 25.141 27.531 1 96.25 201 PRO A O 1
ATOM 1456 N N . LEU A 1 202 ? -2.064 23.391 28.391 1 97.56 202 LEU A N 1
ATOM 1457 C CA . LEU A 1 202 ? -0.914 24.25 28.688 1 97.56 202 LEU A CA 1
ATOM 1458 C C . LEU A 1 202 ? -0.228 24.688 27.406 1 97.56 202 LEU A C 1
ATOM 1460 O O . LEU A 1 202 ? 0.235 25.828 27.312 1 97.56 202 LEU A O 1
ATOM 1464 N N . PHE A 1 203 ? -0.133 23.781 26.453 1 97.88 203 PHE A N 1
ATOM 1465 C CA . PHE A 1 203 ? 0.411 24.141 25.156 1 97.88 203 PHE A CA 1
ATOM 1466 C C . PHE A 1 203 ? -0.477 25.172 24.453 1 97.88 203 PHE A C 1
ATOM 1468 O O . PHE A 1 203 ? 0.022 26.094 23.812 1 97.88 203 PHE A O 1
ATOM 1475 N N . PHE A 1 204 ? -1.772 25.094 24.625 1 97.88 204 PHE A N 1
ATOM 1476 C CA . PHE A 1 204 ? -2.729 26.047 24.094 1 97.88 204 PHE A CA 1
ATOM 1477 C C . PHE A 1 204 ? -2.477 27.438 24.656 1 97.88 204 PHE A C 1
ATOM 1479 O O . PHE A 1 204 ? -2.461 28.422 23.906 1 97.88 204 PHE A O 1
ATOM 1486 N N . GLN A 1 205 ? -2.219 27.5 25.906 1 97.56 205 GLN A N 1
ATOM 1487 C CA . GLN A 1 205 ? -1.92 28.766 26.562 1 97.56 205 GLN A CA 1
ATOM 1488 C C . GLN A 1 205 ? -0.585 29.328 26.078 1 97.56 205 GLN A C 1
ATOM 1490 O O . GLN A 1 205 ? -0.452 30.531 25.891 1 97.56 205 GLN A O 1
ATOM 1495 N N . TRP A 1 206 ? 0.327 28.391 25.938 1 98.06 206 TRP A N 1
ATOM 1496 C CA . TRP A 1 206 ? 1.644 28.797 25.453 1 98.06 206 TRP A CA 1
ATOM 1497 C C . TRP A 1 206 ? 1.545 29.438 24.078 1 98.06 206 TRP A C 1
ATOM 1499 O O . TRP A 1 206 ? 2.244 30.406 23.781 1 98.06 206 TRP A O 1
ATOM 1509 N N . LEU A 1 207 ? 0.701 28.953 23.25 1 98.25 207 LEU A N 1
ATOM 1510 C CA . LEU A 1 207 ? 0.512 29.484 21.906 1 98.25 207 LEU A CA 1
ATOM 1511 C C . LEU A 1 207 ? -0.049 30.891 21.938 1 98.25 207 LEU A C 1
ATOM 1513 O O . LEU A 1 207 ? 0.294 31.734 21.094 1 98.25 207 LEU A O 1
ATOM 1517 N N . HIS A 1 208 ? -0.888 31.172 22.875 1 97 208 HIS A N 1
ATOM 1518 C CA . HIS A 1 208 ? -1.371 32.531 23.078 1 97 208 HIS A CA 1
ATOM 1519 C C . HIS A 1 208 ? -0.23 33.469 23.438 1 97 208 HIS A C 1
ATOM 1521 O O . HIS A 1 208 ? -0.101 34.562 22.859 1 97 208 HIS A O 1
ATOM 1527 N N . ALA A 1 209 ? 0.561 32.969 24.312 1 97.88 209 ALA A N 1
ATOM 1528 C CA . ALA A 1 209 ? 1.641 33.812 24.844 1 97.88 209 ALA A CA 1
ATOM 1529 C C . ALA A 1 209 ? 2.713 34.062 23.781 1 97.88 209 ALA A C 1
ATOM 1531 O O . ALA A 1 209 ? 3.305 35.156 23.734 1 97.88 209 ALA A O 1
ATOM 1532 N N . GLU A 1 210 ? 2.943 33.062 22.953 1 98.06 210 GLU A N 1
ATOM 1533 C CA . GLU A 1 210 ? 4.062 33.125 22.016 1 98.06 210 GLU A CA 1
ATOM 1534 C C . GLU A 1 210 ? 3.58 33.469 20.609 1 98.06 210 GLU A C 1
ATOM 1536 O O . GLU A 1 210 ? 4.328 33.344 19.641 1 98.06 210 GLU A O 1
ATOM 1541 N N . ARG A 1 211 ? 2.396 33.906 20.469 1 98.06 211 ARG A N 1
ATOM 1542 C CA . ARG A 1 211 ? 1.755 34.156 19.172 1 98.06 211 ARG A CA 1
ATOM 1543 C C . ARG A 1 211 ? 2.607 35.062 18.297 1 98.06 211 ARG A C 1
ATOM 1545 O O . ARG A 1 211 ? 2.865 34.719 17.141 1 98.06 211 ARG A O 1
ATOM 1552 N N . ARG A 1 212 ? 3.098 36.188 18.766 1 98 212 ARG A N 1
ATOM 1553 C CA . ARG A 1 212 ? 3.863 37.125 17.969 1 98 212 ARG A CA 1
ATOM 1554 C C . ARG A 1 212 ? 5.184 36.531 17.516 1 98 212 ARG A C 1
ATOM 1556 O O . ARG A 1 212 ? 5.574 36.688 16.344 1 98 212 ARG A O 1
ATOM 1563 N N . ALA A 1 213 ? 5.859 35.844 18.453 1 97.56 213 ALA A N 1
ATOM 1564 C CA . ALA A 1 213 ? 7.121 35.219 18.109 1 97.56 213 ALA A CA 1
ATOM 1565 C C . ALA A 1 213 ? 6.922 34.156 17.016 1 97.56 213 ALA A C 1
ATOM 1567 O O . ALA A 1 213 ? 7.734 34.062 16.094 1 97.56 213 ALA A O 1
ATOM 1568 N N . LEU A 1 214 ? 5.91 33.438 17.125 1 98 214 LEU A N 1
ATOM 1569 C CA . LEU A 1 214 ? 5.609 32.375 16.156 1 98 214 LEU A CA 1
ATOM 1570 C C . LEU A 1 214 ? 5.273 33 14.797 1 98 214 LEU A C 1
ATOM 1572 O O . LEU A 1 214 ? 5.801 32.562 13.773 1 98 214 LEU A O 1
ATOM 1576 N N . LEU A 1 215 ? 4.449 34.031 14.781 1 97.44 215 LEU A N 1
ATOM 1577 C CA . LEU A 1 215 ? 4.043 34.688 13.539 1 97.44 215 LEU A CA 1
ATOM 1578 C C . LEU A 1 215 ? 5.227 35.375 12.875 1 97.44 215 LEU A C 1
ATOM 1580 O O . LEU A 1 215 ? 5.289 35.5 11.648 1 97.44 215 LEU A O 1
ATOM 1584 N N . ASP A 1 216 ? 6.18 35.781 13.695 1 96.19 216 ASP A N 1
ATOM 1585 C CA . ASP A 1 216 ? 7.367 36.469 13.188 1 96.19 216 ASP A CA 1
ATOM 1586 C C . ASP A 1 216 ? 8.422 35.469 12.719 1 96.19 216 ASP A C 1
ATOM 1588 O O . ASP A 1 216 ? 9.477 35.844 12.219 1 96.19 216 ASP A O 1
ATOM 1592 N N . GLY A 1 217 ? 8.133 34.219 12.93 1 95.56 217 GLY A N 1
ATOM 1593 C CA . GLY A 1 217 ? 9.055 33.188 12.492 1 95.56 217 GLY A CA 1
ATOM 1594 C C . GLY A 1 217 ? 10.273 33.031 13.391 1 95.56 217 GLY A C 1
ATOM 1595 O O . GLY A 1 217 ? 11.359 32.719 12.922 1 95.56 217 GLY A O 1
ATOM 1596 N N . ASP A 1 218 ? 10.102 33.344 14.656 1 95.25 218 ASP A N 1
ATOM 1597 C CA . ASP A 1 218 ? 11.203 33.219 15.602 1 95.25 218 ASP A CA 1
ATOM 1598 C C . ASP A 1 218 ? 11.719 31.781 15.656 1 95.25 218 ASP A C 1
ATOM 1600 O O . ASP A 1 218 ? 10.953 30.859 15.914 1 95.25 218 ASP A O 1
ATOM 1604 N N . PRO A 1 219 ? 13 31.625 15.477 1 94.38 219 PRO A N 1
ATOM 1605 C CA . PRO A 1 219 ? 13.539 30.266 15.352 1 94.38 219 PRO A CA 1
ATOM 1606 C C . PRO A 1 219 ? 13.328 29.438 16.609 1 94.38 219 PRO A C 1
ATOM 1608 O O . PRO A 1 219 ? 12.977 28.25 16.516 1 94.38 219 PRO A O 1
ATOM 1611 N N . ALA A 1 220 ? 13.523 30.016 17.703 1 94.44 220 ALA A N 1
ATOM 1612 C CA . ALA A 1 220 ? 13.398 29.266 18.953 1 94.44 220 ALA A CA 1
ATOM 1613 C C . ALA A 1 220 ? 11.945 28.875 19.203 1 94.44 220 ALA A C 1
ATOM 1615 O O . ALA A 1 220 ? 11.664 27.75 19.625 1 94.44 220 ALA A O 1
ATOM 1616 N N . ALA A 1 221 ? 11.047 29.828 18.984 1 96.62 221 ALA A N 1
ATOM 1617 C CA . ALA A 1 221 ? 9.617 29.562 19.172 1 96.62 221 ALA A CA 1
ATOM 1618 C C . ALA A 1 221 ? 9.141 28.469 18.219 1 96.62 221 ALA A C 1
ATOM 1620 O O . ALA A 1 221 ? 8.406 27.562 18.609 1 96.62 221 ALA A O 1
ATOM 1621 N N . LEU A 1 222 ? 9.609 28.578 17 1 97.44 222 LEU A N 1
ATOM 1622 C CA . LEU A 1 222 ? 9.203 27.594 16 1 97.44 222 LEU A CA 1
ATOM 1623 C C . LEU A 1 222 ? 9.758 26.219 16.328 1 97.44 222 LEU A C 1
ATOM 1625 O O . LEU A 1 222 ? 9.055 25.203 16.234 1 97.44 222 LEU A O 1
ATOM 1629 N N . ALA A 1 223 ? 10.992 26.141 16.734 1 96.75 223 ALA A N 1
ATOM 1630 C CA . ALA A 1 223 ? 11.602 24.859 17.109 1 96.75 223 ALA A CA 1
ATOM 1631 C C . ALA A 1 223 ? 10.828 24.203 18.25 1 96.75 223 ALA A C 1
ATOM 1633 O O . ALA A 1 223 ? 10.633 22.984 18.25 1 96.75 223 ALA A O 1
ATOM 1634 N N . GLN A 1 224 ? 10.461 24.984 19.172 1 96.44 224 GLN A N 1
ATOM 1635 C CA . GLN A 1 224 ? 9.703 24.484 20.312 1 96.44 224 GLN A CA 1
ATOM 1636 C C . GLN A 1 224 ? 8.328 23.984 19.875 1 96.44 224 GLN A C 1
ATOM 1638 O O . GLN A 1 224 ? 7.883 22.922 20.297 1 96.44 224 GLN A O 1
ATOM 1643 N N . ALA A 1 225 ? 7.656 24.766 19.047 1 98.38 225 ALA A N 1
ATOM 1644 C CA . ALA A 1 225 ? 6.348 24.375 18.547 1 98.38 225 ALA A CA 1
ATOM 1645 C C . ALA A 1 225 ? 6.438 23.047 17.766 1 98.38 225 ALA A C 1
ATOM 1647 O O . ALA A 1 225 ? 5.586 22.172 17.938 1 98.38 225 ALA A O 1
ATOM 1648 N N . ILE A 1 226 ? 7.465 22.922 16.953 1 98.62 226 ILE A N 1
ATOM 1649 C CA . ILE A 1 226 ? 7.66 21.719 16.141 1 98.62 226 ILE A CA 1
ATOM 1650 C C . ILE A 1 226 ? 7.91 20.531 17.047 1 98.62 226 ILE A C 1
ATOM 1652 O O . ILE A 1 226 ? 7.25 19.484 16.922 1 98.62 226 ILE A O 1
ATOM 1656 N N . ALA A 1 227 ? 8.781 20.656 17.984 1 98.12 227 ALA A N 1
ATOM 1657 C CA . ALA A 1 227 ? 9.141 19.562 18.875 1 98.12 227 ALA A CA 1
ATOM 1658 C C . ALA A 1 227 ? 7.938 19.078 19.672 1 98.12 227 ALA A C 1
ATOM 1660 O O . ALA A 1 227 ? 7.676 17.875 19.766 1 98.12 227 ALA A O 1
ATOM 1661 N N . ARG A 1 228 ? 7.234 20.031 20.25 1 98.06 228 ARG A N 1
ATOM 1662 C CA . ARG A 1 228 ? 6.086 19.672 21.078 1 98.06 228 ARG A CA 1
ATOM 1663 C C . ARG A 1 228 ? 4.996 19 20.25 1 98.06 228 ARG A C 1
ATOM 1665 O O . ARG A 1 228 ? 4.375 18.031 20.703 1 98.06 228 ARG A O 1
ATOM 1672 N N . SER A 1 229 ? 4.762 19.516 19.109 1 98.56 229 SER A N 1
ATOM 1673 C CA . SER A 1 229 ? 3.773 18.922 18.219 1 98.56 229 SER A CA 1
ATOM 1674 C C . SER A 1 229 ? 4.164 17.5 17.844 1 98.56 229 SER A C 1
ATOM 1676 O O . SER A 1 229 ? 3.336 16.578 17.891 1 98.56 229 SER A O 1
ATOM 1678 N N . CYS A 1 230 ? 5.453 17.297 17.469 1 98.5 230 CYS A N 1
ATOM 1679 C CA . CYS A 1 230 ? 5.953 15.984 17.094 1 98.5 230 CYS A CA 1
ATOM 1680 C C . CYS A 1 230 ? 5.859 15.008 18.266 1 98.5 230 CYS A C 1
ATOM 1682 O O . CYS A 1 230 ? 5.555 13.828 18.078 1 98.5 230 CYS A O 1
ATOM 1684 N N . GLU A 1 231 ? 6.121 15.484 19.469 1 98.06 231 GLU A N 1
ATOM 1685 C CA . GLU A 1 231 ? 6.008 14.641 20.656 1 98.06 231 GLU A CA 1
ATOM 1686 C C . GLU A 1 231 ? 4.574 14.156 20.859 1 98.06 231 GLU A C 1
ATOM 1688 O O . GLU A 1 231 ? 4.348 12.977 21.125 1 98.06 231 GLU A O 1
ATOM 1693 N N . HIS A 1 232 ? 3.656 15.07 20.734 1 97.25 232 HIS A N 1
ATOM 1694 C CA . HIS A 1 232 ? 2.246 14.719 20.875 1 97.25 232 HIS A CA 1
ATOM 1695 C C . HIS A 1 232 ? 1.836 13.672 19.844 1 97.25 232 HIS A C 1
ATOM 1697 O O . HIS A 1 232 ? 1.229 12.656 20.188 1 97.25 232 HIS A O 1
ATOM 1703 N N . LYS A 1 233 ? 2.137 13.906 18.609 1 97.81 233 LYS A N 1
ATOM 1704 C CA . LYS A 1 233 ? 1.731 12.992 17.547 1 97.81 233 LYS A CA 1
ATOM 1705 C C . LYS A 1 233 ? 2.447 11.648 17.688 1 97.81 233 LYS A C 1
ATOM 1707 O O . LYS A 1 233 ? 1.836 10.594 17.5 1 97.81 233 LYS A O 1
ATOM 1712 N N . ALA A 1 234 ? 3.742 11.719 17.984 1 97.38 234 ALA A N 1
ATOM 1713 C CA . ALA A 1 234 ? 4.516 10.492 18.156 1 97.38 234 ALA A CA 1
ATOM 1714 C C . ALA A 1 234 ? 3.906 9.602 19.234 1 97.38 234 ALA A C 1
ATOM 1716 O O . ALA A 1 234 ? 3.83 8.383 19.062 1 97.38 234 ALA A O 1
ATOM 1717 N N . ASP A 1 235 ? 3.498 10.172 20.312 1 96.5 235 ASP A N 1
ATOM 1718 C CA . ASP A 1 235 ? 2.906 9.43 21.406 1 96.5 235 ASP A CA 1
ATOM 1719 C C . ASP A 1 235 ? 1.63 8.711 20.984 1 96.5 235 ASP A C 1
ATOM 1721 O O . ASP A 1 235 ? 1.431 7.539 21.297 1 96.5 235 ASP A O 1
ATOM 1725 N N . ILE A 1 236 ? 0.833 9.406 20.297 1 96 236 ILE A N 1
ATOM 1726 C CA . ILE A 1 236 ? -0.443 8.859 19.844 1 96 236 ILE A CA 1
ATOM 1727 C C . ILE A 1 236 ? -0.201 7.773 18.812 1 96 236 ILE A C 1
ATOM 1729 O O . ILE A 1 236 ? -0.828 6.711 18.844 1 96 236 ILE A O 1
ATOM 1733 N N . VAL A 1 237 ? 0.724 8.023 17.875 1 95.94 237 VAL A N 1
ATOM 1734 C CA . VAL A 1 237 ? 1.041 7.078 16.812 1 95.94 237 VAL A CA 1
ATOM 1735 C C . VAL A 1 237 ? 1.596 5.785 17.406 1 95.94 237 VAL A C 1
ATOM 1737 O O . VAL A 1 237 ? 1.28 4.691 16.938 1 95.94 237 VAL A O 1
ATOM 1740 N N . ALA A 1 238 ? 2.422 5.898 18.406 1 95.12 238 ALA A N 1
ATOM 1741 C CA . ALA A 1 238 ? 2.998 4.727 19.062 1 95.12 238 ALA A CA 1
ATOM 1742 C C . ALA A 1 238 ? 1.905 3.834 19.656 1 95.12 238 ALA A C 1
ATOM 1744 O O . ALA A 1 238 ? 2.012 2.607 19.609 1 95.12 238 ALA A O 1
ATOM 1745 N N . ARG A 1 239 ? 0.856 4.434 20.109 1 94 239 ARG A N 1
ATOM 1746 C CA . ARG A 1 239 ? -0.218 3.699 20.766 1 94 239 ARG A CA 1
ATOM 1747 C C . ARG A 1 239 ? -1.221 3.162 19.75 1 94 239 ARG A C 1
ATOM 1749 O O . ARG A 1 239 ? -1.872 2.143 20 1 94 239 ARG A O 1
ATOM 1756 N N . ASP A 1 240 ? -1.302 3.838 18.672 1 94.88 240 ASP A N 1
ATOM 1757 C CA . ASP A 1 240 ? -2.283 3.465 17.656 1 94.88 240 ASP A CA 1
ATOM 1758 C C . ASP A 1 240 ? -1.736 3.701 16.25 1 94.88 240 ASP A C 1
ATOM 1760 O O . ASP A 1 240 ? -2.236 4.559 15.523 1 94.88 240 ASP A O 1
ATOM 1764 N N . PRO A 1 241 ? -0.803 2.846 15.828 1 91.81 241 PRO A N 1
ATOM 1765 C CA . PRO A 1 241 ? -0.063 3.098 14.586 1 91.81 241 PRO A CA 1
ATOM 1766 C C . PRO A 1 241 ? -0.95 3.035 13.352 1 91.81 241 PRO A C 1
ATOM 1768 O O . PRO A 1 241 ? -0.643 3.662 12.328 1 91.81 241 PRO A O 1
ATOM 1771 N N . LEU A 1 242 ? -2.08 2.336 13.391 1 89.81 242 LEU A N 1
ATOM 1772 C CA . LEU A 1 242 ? -2.902 2.15 12.195 1 89.81 242 LEU A CA 1
ATOM 1773 C C . LEU A 1 242 ? -4.238 2.867 12.344 1 89.81 242 LEU A C 1
ATOM 1775 O O . LEU A 1 242 ? -5.191 2.568 11.617 1 89.81 242 LEU A O 1
ATOM 1779 N N . GLU A 1 243 ? -4.355 3.762 13.344 1 91.81 243 GLU A N 1
ATOM 1780 C CA . GLU A 1 243 ? -5.504 4.637 13.562 1 91.81 243 GLU A CA 1
ATOM 1781 C C . GLU A 1 243 ? -6.785 3.826 13.734 1 91.81 243 GLU A C 1
ATOM 1783 O O . GLU A 1 243 ? -7.793 4.098 13.078 1 91.81 243 GLU A O 1
ATOM 1788 N N . LYS A 1 244 ? -6.797 2.928 14.555 1 87.12 244 LYS A N 1
ATOM 1789 C CA . LYS A 1 244 ? -7.957 2.098 14.867 1 87.12 244 LYS A CA 1
ATOM 1790 C C . LYS A 1 244 ? -8.664 2.594 16.125 1 87.12 244 LYS A C 1
ATOM 1792 O O . LYS A 1 244 ? -9.711 2.066 16.5 1 87.12 244 LYS A O 1
ATOM 1797 N N . GLY A 1 245 ? -8.141 3.688 16.719 1 89.75 245 GLY A N 1
ATOM 1798 C CA . GLY A 1 245 ? -8.703 4.215 17.953 1 89.75 245 GLY A CA 1
ATOM 1799 C C . GLY A 1 245 ? -8.336 5.668 18.188 1 89.75 245 GLY A C 1
ATOM 1800 O O . GLY A 1 245 ? -8.859 6.566 17.531 1 89.75 245 GLY A O 1
ATOM 1801 N N . GLU A 1 246 ? -7.363 5.84 19.156 1 92.94 246 GLU A N 1
ATOM 1802 C CA . GLU A 1 246 ? -7.09 7.168 19.703 1 92.94 246 GLU A CA 1
ATOM 1803 C C . GLU A 1 246 ? -6.48 8.086 18.641 1 92.94 246 GLU A C 1
ATOM 1805 O O . GLU A 1 246 ? -6.609 9.305 18.719 1 92.94 246 GLU A O 1
ATOM 1810 N N . ARG A 1 247 ? -5.773 7.57 17.672 1 95.88 247 ARG A N 1
ATOM 1811 C CA . ARG A 1 247 ? -5.105 8.391 16.656 1 95.88 247 ARG A CA 1
ATOM 1812 C C . ARG A 1 247 ? -6.113 9.203 15.852 1 95.88 247 ARG A C 1
ATOM 1814 O O . ARG A 1 247 ? -5.766 10.219 15.25 1 95.88 247 ARG A O 1
ATOM 1821 N N . ALA A 1 248 ? -7.391 8.789 15.906 1 94.38 248 ALA A N 1
ATOM 1822 C CA . ALA A 1 248 ? -8.445 9.539 15.234 1 94.38 248 ALA A CA 1
ATOM 1823 C C . ALA A 1 248 ? -8.586 10.938 15.828 1 94.38 248 ALA A C 1
ATOM 1825 O O . ALA A 1 248 ? -9.07 11.852 15.156 1 94.38 248 ALA A O 1
ATOM 1826 N N . LEU A 1 249 ? -8.148 11.109 17.047 1 95.88 249 LEU A N 1
ATOM 1827 C CA . LEU A 1 249 ? -8.258 12.391 17.719 1 95.88 249 LEU A CA 1
ATOM 1828 C C . LEU A 1 249 ? -7.473 13.469 16.984 1 95.88 249 LEU A C 1
ATOM 1830 O O . LEU A 1 249 ? -7.836 14.648 17.031 1 95.88 249 LEU A O 1
ATOM 1834 N N . LEU A 1 250 ? -6.43 13.023 16.281 1 96.62 250 LEU A N 1
ATOM 1835 C CA . LEU A 1 250 ? -5.566 13.945 15.555 1 96.62 250 LEU A CA 1
ATOM 1836 C C . LEU A 1 250 ? -6.312 14.586 14.391 1 96.62 250 LEU A C 1
ATOM 1838 O O . LEU A 1 250 ? -5.844 15.562 13.805 1 96.62 250 LEU A O 1
ATOM 1842 N N . ASN A 1 251 ? -7.578 14.156 14.203 1 96.19 251 ASN A N 1
ATOM 1843 C CA . ASN A 1 251 ? -8.328 14.617 13.031 1 96.19 251 ASN A CA 1
ATOM 1844 C C . ASN A 1 251 ? -9.375 15.664 13.414 1 96.19 251 ASN A C 1
ATOM 1846 O O . ASN A 1 251 ? -10.32 15.898 12.672 1 96.19 251 ASN A O 1
ATOM 1850 N N . LEU A 1 252 ? -9.18 16.25 14.57 1 97.81 252 LEU A N 1
ATOM 1851 C CA . LEU A 1 252 ? -10.102 17.328 14.906 1 97.81 252 LEU A CA 1
ATOM 1852 C C . LEU A 1 252 ? -10.117 18.391 13.805 1 97.81 252 LEU A C 1
ATOM 1854 O O . LEU A 1 252 ? -9.062 18.922 13.43 1 97.81 252 LEU A O 1
ATOM 1858 N N . GLY A 1 253 ? -11.305 18.609 13.305 1 97.81 253 GLY A N 1
ATOM 1859 C CA . GLY A 1 253 ? -11.469 19.625 12.281 1 97.81 253 GLY A CA 1
ATOM 1860 C C . GLY A 1 253 ? -11.266 19.094 10.875 1 97.81 253 GLY A C 1
ATOM 1861 O O . GLY A 1 253 ? -11.695 19.719 9.898 1 97.81 253 GLY A O 1
ATOM 1862 N N . HIS A 1 254 ? -10.672 17.906 10.703 1 97.19 254 HIS A N 1
ATOM 1863 C CA . HIS A 1 254 ? -10.219 17.438 9.398 1 97.19 254 HIS A CA 1
ATOM 1864 C C . HIS A 1 254 ? -11.391 16.969 8.555 1 97.19 254 HIS A C 1
ATOM 1866 O O . HIS A 1 254 ? -11.398 17.141 7.332 1 97.19 254 HIS A O 1
ATOM 1872 N N . THR A 1 255 ? -12.398 16.328 9.188 1 96.06 255 THR A N 1
ATOM 1873 C CA . THR A 1 255 ? -13.555 15.883 8.422 1 96.06 255 THR A CA 1
ATOM 1874 C C . THR A 1 255 ? -14.234 17.062 7.723 1 96.06 255 THR A C 1
ATOM 1876 O O . THR A 1 255 ? -14.516 17 6.523 1 96.06 255 THR A O 1
ATOM 1879 N N . PHE A 1 256 ? -14.414 18.172 8.453 1 96.94 256 PHE A N 1
ATOM 1880 C CA . PHE A 1 256 ? -14.977 19.391 7.902 1 96.94 256 PHE A CA 1
ATOM 1881 C C . PHE A 1 256 ? -14.016 20.031 6.902 1 96.94 256 PHE A C 1
ATOM 1883 O O . PHE A 1 256 ? -14.422 20.422 5.805 1 96.94 256 PHE A O 1
ATOM 1890 N N . GLY A 1 257 ? -12.789 20.125 7.309 1 97.06 257 GLY A N 1
ATOM 1891 C CA . GLY A 1 257 ? -11.766 20.734 6.473 1 97.06 257 GLY A CA 1
ATOM 1892 C C . GLY A 1 257 ? -11.609 20.062 5.125 1 97.06 257 GLY A C 1
ATOM 1893 O O . GLY A 1 257 ? -11.547 20.719 4.09 1 97.06 257 GLY A O 1
ATOM 1894 N N . HIS A 1 258 ? -11.531 18.734 5.117 1 95.62 258 HIS A N 1
ATOM 1895 C CA . HIS A 1 258 ? -11.383 17.984 3.883 1 95.62 258 HIS A CA 1
ATOM 1896 C C . HIS A 1 258 ? -12.578 18.188 2.955 1 95.62 258 HIS A C 1
ATOM 1898 O O . HIS A 1 258 ? -12.414 18.281 1.737 1 95.62 258 HIS A O 1
ATOM 1904 N N . ALA A 1 259 ? -13.75 18.219 3.539 1 95.12 259 ALA A N 1
ATOM 1905 C CA . ALA A 1 259 ? -14.953 18.469 2.75 1 95.12 259 ALA A CA 1
ATOM 1906 C C . ALA A 1 259 ? -14.898 19.844 2.076 1 95.12 259 ALA A C 1
ATOM 1908 O O . ALA A 1 259 ? -15.227 19.969 0.895 1 95.12 259 ALA A O 1
ATOM 1909 N N . ILE A 1 260 ? -14.484 20.828 2.781 1 95.94 260 ILE A N 1
ATOM 1910 C CA . ILE A 1 260 ? -14.375 22.188 2.262 1 95.94 260 ILE A CA 1
ATOM 1911 C C . ILE A 1 260 ? -13.352 22.219 1.128 1 95.94 260 ILE A C 1
ATOM 1913 O O . ILE A 1 260 ? -13.625 22.766 0.057 1 95.94 260 ILE A O 1
ATOM 1917 N N . GLU A 1 261 ? -12.156 21.594 1.345 1 94.56 261 GLU A N 1
ATOM 1918 C CA . GLU A 1 261 ? -11.117 21.562 0.326 1 94.56 261 GLU A CA 1
ATOM 1919 C C . GLU A 1 261 ? -11.609 20.891 -0.949 1 94.56 261 GLU A C 1
ATOM 1921 O O . GLU A 1 261 ? -11.375 21.391 -2.053 1 94.56 261 GLU A O 1
ATOM 1926 N N . THR A 1 262 ? -12.273 19.797 -0.774 1 91 262 THR A N 1
ATOM 1927 C CA . THR A 1 262 ? -12.75 19.016 -1.912 1 91 262 THR A CA 1
ATOM 1928 C C . THR A 1 262 ? -13.797 19.797 -2.701 1 91 262 THR A C 1
ATOM 1930 O O . THR A 1 262 ? -13.727 19.875 -3.932 1 91 262 THR A O 1
ATOM 1933 N N . GLU A 1 263 ? -14.688 20.453 -2.039 1 92.12 263 GLU A N 1
ATOM 1934 C CA . GLU A 1 263 ? -15.766 21.188 -2.693 1 92.12 263 GLU A CA 1
ATOM 1935 C C . GLU A 1 263 ? -15.25 22.453 -3.379 1 92.12 263 GLU A C 1
ATOM 1937 O O . GLU A 1 263 ? -15.781 22.875 -4.406 1 92.12 263 GLU A O 1
ATOM 1942 N N . GLN A 1 264 ? -14.195 22.984 -2.834 1 91.44 264 GLN A N 1
ATOM 1943 C CA . GLN A 1 264 ? -13.617 24.172 -3.434 1 91.44 264 GLN A CA 1
ATOM 1944 C C . GLN A 1 264 ? -12.734 23.812 -4.633 1 91.44 264 GLN A C 1
ATOM 1946 O O . GLN A 1 264 ? -12.445 24.672 -5.469 1 91.44 264 GLN A O 1
ATOM 1951 N N . GLY A 1 265 ? -12.367 22.547 -4.75 1 85.5 265 GLY A N 1
ATOM 1952 C CA . GLY A 1 265 ? -11.43 22.125 -5.781 1 85.5 265 GLY A CA 1
ATOM 1953 C C . GLY A 1 265 ? -9.977 22.281 -5.363 1 85.5 265 GLY A C 1
ATOM 1954 O O . GLY A 1 265 ? -9.117 22.578 -6.191 1 85.5 265 GLY A O 1
ATOM 1955 N N . TYR A 1 266 ? -9.68 22.234 -4.207 1 80.19 266 TYR A N 1
ATOM 1956 C CA . TYR A 1 266 ? -8.367 22.203 -3.562 1 80.19 266 TYR A CA 1
ATOM 1957 C C . TYR A 1 266 ? -7.605 23.484 -3.816 1 80.19 266 TYR A C 1
ATOM 1959 O O . TYR A 1 266 ? -7.793 24.141 -4.848 1 80.19 266 TYR A O 1
ATOM 1967 N N . GLY A 1 267 ? -6.824 23.859 -2.928 1 73.62 267 GLY A N 1
ATOM 1968 C CA . GLY A 1 267 ? -5.98 25.031 -3.027 1 73.62 267 GLY A CA 1
ATOM 1969 C C . GLY A 1 267 ? -4.824 24.859 -3.994 1 73.62 267 GLY A C 1
ATOM 1970 O O . GLY A 1 267 ? -4.246 23.781 -4.09 1 73.62 267 GLY A O 1
ATOM 1971 N N . ALA A 1 268 ? -4.566 25.844 -4.82 1 70.06 268 ALA A N 1
ATOM 1972 C CA . ALA A 1 268 ? -3.441 25.922 -5.75 1 70.06 268 ALA A CA 1
ATOM 1973 C C . ALA A 1 268 ? -2.896 27.344 -5.832 1 70.06 268 ALA A C 1
ATOM 1975 O O . ALA A 1 268 ? -3.576 28.312 -5.449 1 70.06 268 ALA A O 1
ATOM 1976 N N . PRO A 1 269 ? -1.602 27.359 -6.234 1 68.06 269 PRO A N 1
ATOM 1977 C CA . PRO A 1 269 ? -1.127 28.719 -6.48 1 68.06 269 PRO A CA 1
ATOM 1978 C C . PRO A 1 269 ? -1.998 29.484 -7.48 1 68.06 269 PRO A C 1
ATOM 1980 O O . PRO A 1 269 ? -2.348 28.938 -8.531 1 68.06 269 PRO A O 1
ATOM 1983 N N . GLY A 1 270 ? -2.521 30.547 -7.082 1 70.12 270 GLY A N 1
ATOM 1984 C CA . GLY A 1 270 ? -3.254 31.375 -8.031 1 70.12 270 GLY A CA 1
ATOM 1985 C C . GLY A 1 270 ? -4.75 31.391 -7.777 1 70.12 270 GLY A C 1
ATOM 1986 O O . GLY A 1 270 ? -5.5 32.062 -8.5 1 70.12 270 GLY A O 1
ATOM 1987 N N . ASN A 1 271 ? -5.137 30.516 -6.789 1 78.69 271 ASN A N 1
ATOM 1988 C CA . ASN A 1 271 ? -6.551 30.625 -6.457 1 78.69 271 ASN A CA 1
ATOM 1989 C C . ASN A 1 271 ? -6.754 31 -4.992 1 78.69 271 ASN A C 1
ATOM 1991 O O . ASN A 1 271 ? -5.789 31.109 -4.234 1 78.69 271 ASN A O 1
ATOM 1995 N N . ASP A 1 272 ? -7.965 31.328 -4.684 1 83.88 272 ASP A N 1
ATOM 1996 C CA . ASP A 1 272 ? -8.266 31.812 -3.336 1 83.88 272 ASP A CA 1
ATOM 1997 C C . ASP A 1 272 ? -8.867 30.688 -2.482 1 83.88 272 ASP A C 1
ATOM 1999 O O . ASP A 1 272 ? -9.453 30.953 -1.431 1 83.88 272 ASP A O 1
ATOM 2003 N N . ASN A 1 273 ? -8.742 29.516 -2.951 1 91.62 273 ASN A N 1
ATOM 2004 C CA . ASN A 1 273 ? -9.25 28.391 -2.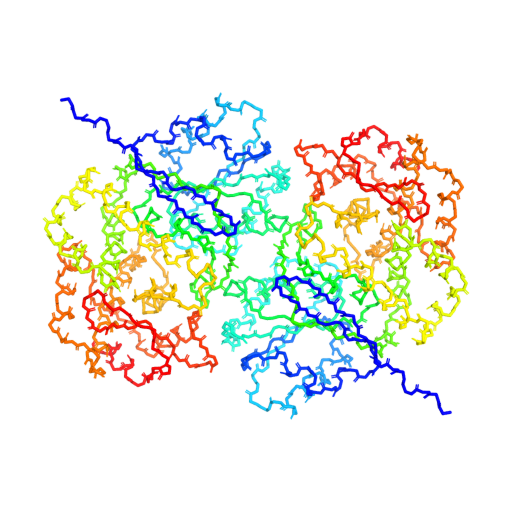156 1 91.62 273 ASN A CA 1
ATOM 2005 C C . ASN A 1 273 ? -8.414 28.188 -0.896 1 91.62 273 ASN A C 1
ATOM 2007 O O . ASN A 1 273 ? -7.227 28.516 -0.869 1 91.62 273 ASN A O 1
ATOM 2011 N N . LEU A 1 274 ? -9.086 27.703 0.081 1 94.69 274 LEU A N 1
ATOM 2012 C CA . LEU A 1 274 ? -8.375 27.469 1.332 1 94.69 274 LEU A CA 1
ATOM 2013 C C . LEU A 1 274 ? -7.316 26.375 1.157 1 94.69 274 LEU A C 1
ATOM 2015 O O . LEU A 1 274 ? -7.559 25.375 0.489 1 94.69 274 LEU A O 1
ATOM 2019 N N . ASN A 1 275 ? -6.113 26.656 1.653 1 93.75 275 ASN A N 1
ATOM 2020 C CA . ASN A 1 275 ? -5.172 25.547 1.773 1 93.75 275 ASN A CA 1
ATOM 2021 C C . ASN A 1 275 ? -5.512 24.641 2.959 1 93.75 275 ASN A C 1
ATOM 2023 O O . ASN A 1 275 ? -6.469 24.906 3.689 1 93.75 275 ASN A O 1
ATOM 2027 N N . HIS A 1 276 ? -4.848 23.578 3.162 1 95.38 276 HIS A N 1
ATOM 2028 C CA . HIS A 1 276 ? -5.203 22.547 4.121 1 95.38 276 HIS A CA 1
ATOM 2029 C C . HIS A 1 276 ? -5.293 23.094 5.535 1 95.38 276 HIS A C 1
ATOM 2031 O O . HIS A 1 276 ? -6.297 22.906 6.223 1 95.38 276 HIS A O 1
ATOM 2037 N N . GLY A 1 277 ? -4.219 23.859 5.977 1 97.38 277 GLY A N 1
ATOM 2038 C CA . GLY A 1 277 ? -4.223 24.422 7.316 1 97.38 277 GLY A CA 1
ATOM 2039 C C . GLY A 1 277 ? -5.383 25.375 7.559 1 97.38 277 GLY A C 1
ATOM 2040 O O . GLY A 1 277 ? -5.965 25.375 8.648 1 97.38 277 GLY A O 1
ATOM 2041 N N . GLU A 1 278 ? -5.715 26.156 6.543 1 97.56 278 GLU A N 1
ATOM 2042 C CA . GLU A 1 278 ? -6.852 27.062 6.621 1 97.56 278 GLU A CA 1
ATOM 2043 C C . GLU A 1 278 ? -8.164 26.297 6.73 1 97.56 278 GLU A C 1
ATOM 2045 O O . GLU A 1 278 ? -9.023 26.641 7.547 1 97.56 278 GLU A O 1
ATOM 2050 N N . ALA A 1 279 ? -8.281 25.312 5.949 1 97.75 279 ALA A N 1
ATOM 2051 C CA . ALA A 1 279 ? -9.484 24.484 5.984 1 97.75 279 ALA A CA 1
ATOM 2052 C C . ALA A 1 279 ? -9.641 23.781 7.332 1 97.75 279 ALA A C 1
ATOM 2054 O O . ALA A 1 279 ? -10.742 23.703 7.871 1 97.75 279 ALA A O 1
ATOM 2055 N N . VAL A 1 280 ? -8.562 23.328 7.871 1 98.19 280 VAL A N 1
ATOM 2056 C CA . VAL A 1 280 ? -8.578 22.641 9.164 1 98.19 280 VAL A CA 1
ATOM 2057 C C . VAL A 1 280 ? -8.969 23.641 10.258 1 98.19 280 VAL A C 1
ATOM 2059 O O . VAL A 1 280 ? -9.695 23.297 11.188 1 98.19 280 VAL A O 1
ATOM 2062 N N . ALA A 1 281 ? -8.461 24.859 10.133 1 98.75 281 ALA A N 1
ATOM 2063 C CA . ALA A 1 281 ? -8.828 25.891 11.094 1 98.75 281 ALA A CA 1
ATOM 2064 C C . ALA A 1 281 ? -10.344 26.109 11.117 1 98.75 281 ALA A C 1
ATOM 2066 O O . ALA A 1 281 ? -10.961 26.094 12.18 1 98.75 281 ALA A O 1
ATOM 2067 N N . VAL A 1 282 ? -10.922 26.266 9.953 1 98.5 282 VAL A N 1
ATOM 2068 C CA . VAL A 1 282 ? -12.367 26.406 9.844 1 98.5 282 VAL A CA 1
ATOM 2069 C C . VAL A 1 282 ? -13.055 25.156 10.406 1 98.5 282 VAL A C 1
ATOM 2071 O O . VAL A 1 282 ? -14.016 25.266 11.172 1 98.5 282 VAL A O 1
ATOM 2074 N N . GLY A 1 283 ? -12.523 24.031 10.07 1 98.56 283 GLY A N 1
ATOM 2075 C CA . GLY A 1 283 ? -13.086 22.766 10.531 1 98.56 283 GLY A CA 1
ATOM 2076 C C . GLY A 1 283 ? -13.062 22.625 12.047 1 98.56 283 GLY A C 1
ATOM 2077 O O . GLY A 1 283 ? -14.008 22.094 12.633 1 98.56 283 GLY A O 1
ATOM 2078 N N . MET A 1 284 ? -11.992 23.062 12.656 1 98.62 284 MET A N 1
ATOM 2079 C CA . MET A 1 284 ? -11.906 23.016 14.109 1 98.62 284 MET A CA 1
ATOM 2080 C C . MET A 1 284 ? -13 23.859 14.758 1 98.62 284 MET A C 1
ATOM 2082 O O . MET A 1 284 ? -13.609 23.438 15.742 1 98.62 284 MET A O 1
ATOM 2086 N N . VAL A 1 285 ? -13.227 25 14.188 1 98.5 285 VAL A N 1
ATOM 2087 C CA . VAL A 1 285 ? -14.273 25.859 14.719 1 98.5 285 VAL A CA 1
ATOM 2088 C C . VAL A 1 285 ? -15.641 25.203 14.547 1 98.5 285 VAL A C 1
ATOM 2090 O O . VAL A 1 285 ? -16.469 25.219 15.469 1 98.5 285 VAL A O 1
ATOM 2093 N N . LEU A 1 286 ? -15.898 24.609 13.383 1 98.38 286 LEU A N 1
ATOM 2094 C CA . LEU A 1 286 ? -17.172 23.938 13.125 1 98.38 286 LEU A CA 1
ATOM 2095 C C . LEU A 1 286 ? -17.359 22.766 14.078 1 98.38 286 LEU A C 1
ATOM 2097 O O . LEU A 1 286 ? -18.453 22.562 14.602 1 98.38 286 LEU A O 1
ATOM 2101 N N . ALA A 1 287 ? -16.297 21.984 14.305 1 98.31 287 ALA A N 1
ATOM 2102 C CA . ALA A 1 287 ? -16.375 20.875 15.25 1 98.31 287 ALA A CA 1
ATOM 2103 C C . ALA A 1 287 ? -16.688 21.375 16.656 1 98.31 287 ALA A C 1
ATOM 2105 O O . ALA A 1 287 ? -17.469 20.766 17.391 1 98.31 287 ALA A O 1
ATOM 2106 N N . ALA A 1 288 ? -16.047 22.484 17.031 1 98.25 288 ALA A N 1
ATOM 2107 C CA . ALA A 1 288 ? -16.266 23.062 18.344 1 98.25 288 ALA A CA 1
ATOM 2108 C C . ALA A 1 288 ? -17.703 23.578 18.484 1 98.25 288 ALA A C 1
ATOM 2110 O O . ALA A 1 288 ? -18.344 23.375 19.516 1 98.25 288 ALA A O 1
ATOM 2111 N N . ARG A 1 289 ? -18.203 24.234 17.453 1 98.12 289 ARG A N 1
ATOM 2112 C CA . ARG A 1 289 ? -19.578 24.719 17.469 1 98.12 289 ARG A CA 1
ATOM 2113 C C . ARG A 1 289 ? -20.562 23.562 17.578 1 98.12 289 ARG A C 1
ATOM 2115 O O . ARG A 1 289 ? -21.547 23.641 18.312 1 98.12 289 ARG A O 1
ATOM 2122 N N . LEU A 1 290 ? -20.328 22.516 16.797 1 98.06 290 LEU A N 1
ATOM 2123 C CA . LEU A 1 290 ? -21.172 21.328 16.875 1 98.06 290 LEU A CA 1
ATOM 2124 C C . LEU A 1 290 ? -21.141 20.734 18.266 1 98.06 290 LEU A C 1
ATOM 2126 O O . LEU A 1 290 ? -22.172 20.328 18.812 1 98.06 290 LEU A O 1
ATOM 2130 N N . SER A 1 291 ? -19.953 20.672 18.859 1 98.31 291 SER A N 1
ATOM 2131 C CA . SER A 1 291 ? -19.812 20.141 20.219 1 98.31 291 SER A CA 1
ATOM 2132 C C . SER A 1 291 ? -20.641 20.953 21.203 1 98.31 291 SER A C 1
ATOM 2134 O O . SER A 1 291 ? -21.281 20.375 22.094 1 98.31 291 SER A O 1
ATOM 2136 N N . ALA A 1 292 ? -20.547 22.234 21.047 1 97.69 292 ALA A N 1
ATOM 2137 C CA . ALA A 1 292 ? -21.344 23.094 21.922 1 97.69 292 ALA A CA 1
ATOM 2138 C C . ALA A 1 292 ? -22.828 22.875 21.719 1 97.69 292 ALA A C 1
ATOM 2140 O O . ALA A 1 292 ? -23.594 22.812 22.672 1 97.69 292 ALA A O 1
ATOM 2141 N N . ALA A 1 293 ? -23.281 22.781 20.484 1 97.06 293 ALA A N 1
ATOM 2142 C CA . ALA A 1 293 ? -24.688 22.578 20.141 1 97.06 293 ALA A CA 1
ATOM 2143 C C . ALA A 1 293 ? -25.203 21.266 20.703 1 97.06 293 ALA A C 1
ATOM 2145 O O . ALA A 1 293 ? -26.375 21.141 21.062 1 97.06 293 ALA A O 1
ATOM 2146 N N . LEU A 1 294 ? -24.312 20.312 20.812 1 96.75 294 LEU A N 1
ATOM 2147 C CA . LEU A 1 294 ? -24.688 18.984 21.312 1 96.75 294 LEU A CA 1
ATOM 2148 C C . LEU A 1 294 ? -24.547 18.922 22.844 1 96.75 294 LEU A C 1
ATOM 2150 O O . LEU A 1 294 ? -24.766 17.875 23.438 1 96.75 294 LEU A O 1
ATOM 2154 N N . GLY A 1 295 ? -24.109 20 23.469 1 96.75 295 GLY A N 1
ATOM 2155 C CA . GLY A 1 295 ? -23.984 20.078 24.922 1 96.75 295 GLY A CA 1
ATOM 2156 C C . GLY A 1 295 ? -22.719 19.422 25.438 1 96.75 295 GLY A C 1
ATOM 2157 O O . GLY A 1 295 ? -22.609 19.141 26.641 1 96.75 295 GLY A O 1
ATOM 2158 N N . MET A 1 296 ? -21.766 19.219 24.578 1 97.19 296 MET A N 1
ATOM 2159 C CA . MET A 1 296 ? -20.547 18.516 24.953 1 97.19 296 MET A CA 1
ATOM 2160 C C . MET A 1 296 ? -19.516 19.484 25.531 1 97.19 296 MET A C 1
ATOM 2162 O O . MET A 1 296 ? -18.625 19.062 26.281 1 97.19 296 MET A O 1
ATOM 2166 N N . ALA A 1 297 ? -19.578 20.75 25.172 1 96.75 297 ALA A N 1
ATOM 2167 C CA . ALA A 1 297 ? -18.594 21.734 25.594 1 96.75 297 ALA A CA 1
ATOM 2168 C C . ALA A 1 297 ? -19.234 23.109 25.781 1 96.75 297 ALA A C 1
ATOM 2170 O O . ALA A 1 297 ? -20.297 23.391 25.234 1 96.75 297 ALA A O 1
ATOM 2171 N N . ASP A 1 298 ? -18.484 23.922 26.531 1 95.75 298 ASP A N 1
ATOM 2172 C CA . ASP A 1 298 ? -18.953 25.297 26.75 1 95.75 298 ASP A CA 1
ATOM 2173 C C . ASP A 1 298 ? -18.672 26.156 25.516 1 95.75 298 ASP A C 1
ATOM 2175 O O . ASP A 1 298 ? -17.625 26.047 24.891 1 95.75 298 ASP A O 1
ATOM 2179 N N . ALA A 1 299 ? -19.594 27.047 25.234 1 96 299 ALA A N 1
ATOM 2180 C CA . ALA A 1 299 ? -19.469 27.938 24.094 1 96 299 ALA A CA 1
ATOM 2181 C C . ALA A 1 299 ? -18.25 28.859 24.25 1 96 299 ALA A C 1
ATOM 2183 O O . ALA A 1 299 ? -17.656 29.281 23.266 1 96 299 ALA A O 1
ATOM 2184 N N . GLN A 1 300 ? -17.875 29.094 25.453 1 97.19 300 GLN A N 1
ATOM 2185 C CA . GLN A 1 300 ? -16.734 29.953 25.719 1 97.19 300 GLN A CA 1
ATOM 2186 C C . GLN A 1 300 ? -15.445 29.344 25.172 1 97.19 300 GLN A C 1
ATOM 2188 O O . GLN A 1 300 ? -14.562 30.078 24.719 1 97.19 300 GLN A O 1
ATOM 2193 N N . ASP A 1 301 ? -15.367 28.078 25.344 1 96.94 301 ASP A N 1
ATOM 2194 C CA . ASP A 1 301 ? -14.18 27.406 24.812 1 96.94 301 ASP A CA 1
ATOM 2195 C C . ASP A 1 301 ? -14.125 27.516 23.281 1 96.94 301 ASP A C 1
ATOM 2197 O O . ASP A 1 301 ? -13.039 27.656 22.719 1 96.94 301 ASP A O 1
ATOM 2201 N N . THR A 1 302 ? -15.297 27.422 22.641 1 97.5 302 THR A N 1
ATOM 2202 C CA . THR A 1 302 ? -15.367 27.594 21.188 1 97.5 302 THR A CA 1
ATOM 2203 C C . THR A 1 302 ? -14.883 28.984 20.781 1 97.5 302 THR A C 1
ATOM 2205 O O . THR A 1 302 ? -14.109 29.125 19.844 1 97.5 302 THR A O 1
ATOM 2208 N N . GLU A 1 303 ? -15.273 29.953 21.5 1 97.88 303 GLU A N 1
ATOM 2209 C CA . GLU A 1 303 ? -14.883 31.328 21.203 1 97.88 303 GLU A CA 1
ATOM 2210 C C . GLU A 1 303 ? -13.391 31.531 21.438 1 97.88 303 GLU A C 1
ATOM 2212 O O . GLU A 1 303 ? -12.75 32.312 20.734 1 97.88 303 GLU A O 1
ATOM 2217 N N . ALA A 1 304 ? -12.898 30.906 22.5 1 97.81 304 ALA A N 1
ATOM 2218 C CA . ALA A 1 304 ? -11.461 31 22.766 1 97.81 304 ALA A CA 1
ATOM 2219 C C . ALA A 1 304 ? -10.648 30.406 21.625 1 97.81 304 ALA A C 1
ATOM 2221 O O . ALA A 1 304 ? -9.648 31 21.203 1 97.81 304 ALA A O 1
ATOM 2222 N N . LEU A 1 305 ? -11.086 29.297 21.141 1 98.19 305 LEU A N 1
ATOM 2223 C CA . LEU A 1 305 ? -10.422 28.672 20 1 98.19 305 LEU A CA 1
ATOM 2224 C C . LEU A 1 305 ? -10.508 29.562 18.766 1 98.19 305 LEU A C 1
ATOM 2226 O O . LEU A 1 305 ? -9.5 29.812 18.094 1 98.19 305 LEU A O 1
ATOM 2230 N N . ARG A 1 306 ? -11.695 30.016 18.469 1 98.31 306 ARG A N 1
ATOM 2231 C CA . ARG A 1 306 ? -11.93 30.875 17.312 1 98.31 306 ARG A CA 1
ATOM 2232 C C . ARG A 1 306 ? -11.047 32.125 17.359 1 98.31 306 ARG A C 1
ATOM 2234 O O . ARG A 1 306 ? -10.453 32.5 16.359 1 98.31 306 ARG A O 1
ATOM 2241 N N . THR A 1 307 ? -10.969 32.688 18.5 1 98.31 307 THR A N 1
ATOM 2242 C CA . THR A 1 307 ? -10.195 33.906 18.688 1 98.31 307 THR A CA 1
ATOM 2243 C C . THR A 1 307 ? -8.703 33.625 18.453 1 98.31 307 THR A C 1
ATOM 2245 O O . THR A 1 307 ? -8.031 34.406 17.781 1 98.31 307 THR A O 1
ATOM 2248 N N . LEU A 1 308 ? -8.234 32.562 19.047 1 98.31 308 LEU A N 1
ATOM 2249 C CA . LEU A 1 308 ? -6.828 32.25 18.859 1 98.31 308 LEU A CA 1
ATOM 2250 C C . LEU A 1 308 ? -6.512 32.062 17.391 1 98.31 308 LEU A C 1
ATOM 2252 O O . LEU A 1 308 ? -5.52 32.594 16.875 1 98.31 308 LEU A O 1
ATOM 2256 N N . LEU A 1 309 ? -7.344 31.25 16.656 1 98.69 309 LEU A N 1
ATOM 2257 C CA . LEU A 1 309 ? -7.148 31.016 15.234 1 98.69 309 LEU A CA 1
ATOM 2258 C C . LEU A 1 309 ? -7.152 32.312 14.453 1 98.69 309 LEU A C 1
ATOM 2260 O O . LEU A 1 309 ? -6.289 32.562 13.602 1 98.69 309 LEU A O 1
ATOM 2264 N N . HIS A 1 310 ? -8.047 33.188 14.812 1 98.12 310 HIS A N 1
ATOM 2265 C CA . HIS A 1 310 ? -8.148 34.5 14.164 1 98.12 310 HIS A CA 1
ATOM 2266 C C . HIS A 1 310 ? -6.898 35.344 14.414 1 98.12 310 HIS A C 1
ATOM 2268 O O . HIS A 1 310 ? -6.402 36 13.508 1 98.12 310 HIS A O 1
ATOM 2274 N N . GLU A 1 311 ? -6.453 35.281 15.594 1 98.12 311 GLU A N 1
ATOM 2275 C CA . GLU A 1 311 ? -5.27 36.062 15.961 1 98.12 311 GLU A CA 1
ATOM 2276 C C . GLU A 1 311 ? -4.031 35.562 15.219 1 98.12 311 GLU A C 1
ATOM 2278 O O . GLU A 1 311 ? -3.076 36.312 15.023 1 98.12 311 GLU A O 1
ATOM 2283 N N . PHE A 1 312 ? -4.035 34.375 14.852 1 98.44 312 PHE A N 1
ATOM 2284 C CA . PHE A 1 312 ? -2.941 33.812 14.062 1 98.44 312 PHE A CA 1
ATOM 2285 C C . PHE A 1 312 ? -3.162 34.062 12.57 1 98.44 312 PHE A C 1
ATOM 2287 O O . PHE A 1 312 ? -2.414 33.562 11.734 1 98.44 312 PHE A O 1
ATOM 2294 N N . GLY A 1 313 ? -4.242 34.812 12.242 1 97.88 313 GLY A N 1
ATOM 2295 C CA . GLY A 1 313 ? -4.512 35.188 10.867 1 97.88 313 GLY A CA 1
ATOM 2296 C C . GLY A 1 313 ? -5.16 34.062 10.062 1 97.88 313 GLY A C 1
ATOM 2297 O O . GLY A 1 313 ? -5.035 34.031 8.836 1 97.88 313 GLY A O 1
ATOM 2298 N N . LEU A 1 314 ? -5.832 33.125 10.672 1 98.44 314 LEU A N 1
ATOM 2299 C CA . LEU A 1 314 ? -6.469 31.984 10.023 1 98.44 314 LEU A CA 1
ATOM 2300 C C . LEU A 1 314 ? -7.969 32.219 9.875 1 98.44 314 LEU A C 1
ATOM 2302 O O . LEU A 1 314 ? -8.594 32.844 10.727 1 98.44 314 LEU A O 1
ATOM 2306 N N . PRO A 1 315 ? -8.562 31.734 8.789 1 98 315 PRO A N 1
ATOM 2307 C CA . PRO A 1 315 ? -10.016 31.844 8.641 1 98 315 PRO A CA 1
ATOM 2308 C C . PRO A 1 315 ? -10.773 30.969 9.633 1 98 315 PRO A C 1
ATOM 2310 O O . PRO A 1 315 ? -10.258 29.938 10.07 1 98 315 PRO A O 1
ATOM 2313 N N . THR A 1 316 ? -11.977 31.375 9.992 1 98.12 316 THR A N 1
ATOM 2314 C CA . THR A 1 316 ? -12.758 30.641 10.977 1 98.12 316 THR A CA 1
ATOM 2315 C C . THR A 1 316 ? -14.188 30.438 10.484 1 98.12 316 THR A C 1
ATOM 2317 O O . THR A 1 316 ? -15.062 30.016 11.242 1 98.12 316 THR A O 1
ATOM 2320 N N . GLN A 1 317 ? -14.422 30.766 9.18 1 96.94 317 GLN A N 1
ATOM 2321 C CA . GLN A 1 317 ? -15.75 30.609 8.594 1 96.94 317 GLN A CA 1
ATOM 2322 C C . GLN A 1 317 ? -15.68 29.859 7.27 1 96.94 317 GLN A C 1
ATOM 2324 O O . GLN A 1 317 ? -14.68 29.922 6.559 1 96.94 317 GLN A O 1
ATOM 2329 N N . ILE A 1 318 ? -16.781 29.156 6.984 1 97.06 318 ILE A N 1
ATOM 2330 C CA . ILE A 1 318 ? -16.906 28.469 5.699 1 97.06 318 ILE A CA 1
ATOM 2331 C C . ILE A 1 318 ? -16.891 29.5 4.566 1 97.06 318 ILE A C 1
ATOM 2333 O O . ILE A 1 318 ? -17.594 30.5 4.629 1 97.06 318 ILE A O 1
ATOM 2337 N N . PRO A 1 319 ? -16.078 29.25 3.533 1 95.38 319 PRO A N 1
ATOM 2338 C CA . PRO A 1 319 ? -16.141 30.156 2.381 1 95.38 319 PRO A CA 1
ATOM 2339 C C . PRO A 1 319 ? -17.531 30.234 1.761 1 95.38 319 PRO A C 1
ATOM 2341 O O . PRO A 1 319 ? -18.281 29.25 1.792 1 95.38 319 PRO A O 1
ATOM 2344 N N . THR A 1 320 ? -17.781 31.359 1.165 1 91.75 320 THR A N 1
ATOM 2345 C CA . THR A 1 320 ? -19.078 31.547 0.535 1 91.75 320 THR A CA 1
ATOM 2346 C C . THR A 1 320 ? -19.234 30.625 -0.67 1 91.75 320 THR A C 1
ATOM 2348 O O . THR A 1 320 ? -18.25 30.266 -1.316 1 91.75 320 THR A O 1
ATOM 2351 N N . GLY A 1 321 ? -20.469 30.172 -0.911 1 91.44 321 GLY A N 1
ATOM 2352 C CA . GLY A 1 321 ? -20.781 29.469 -2.143 1 91.44 321 GLY A CA 1
ATOM 2353 C C . GLY A 1 321 ? -20.766 27.953 -1.984 1 91.44 321 GLY A C 1
ATOM 2354 O O . GLY A 1 321 ? -21.047 27.219 -2.936 1 91.44 321 GLY A O 1
ATOM 2355 N N . LEU A 1 322 ? -20.438 27.469 -0.816 1 95 322 LEU A N 1
ATOM 2356 C CA . LEU A 1 322 ? -20.438 26.031 -0.598 1 95 322 LEU A CA 1
ATOM 2357 C C . LEU A 1 322 ? -21.75 25.562 0.002 1 95 322 LEU A C 1
ATOM 2359 O O . LEU A 1 322 ? -22.156 26.031 1.065 1 95 322 LEU A O 1
ATOM 2363 N N . ALA A 1 323 ? -22.359 24.609 -0.694 1 96.19 323 ALA A N 1
ATOM 2364 C CA . ALA A 1 323 ? -23.656 24.094 -0.241 1 96.19 323 ALA A CA 1
ATOM 2365 C C . ALA A 1 323 ? -23.484 23.125 0.923 1 96.19 323 ALA A C 1
ATOM 2367 O O . ALA A 1 323 ? -22.703 22.172 0.839 1 96.19 323 ALA A O 1
ATOM 2368 N N . PRO A 1 324 ? -24.281 23.312 1.978 1 97.12 324 PRO A N 1
ATOM 2369 C CA . PRO A 1 324 ? -24.188 22.438 3.143 1 97.12 324 PRO A CA 1
ATOM 2370 C C . PRO A 1 324 ? -24.375 20.969 2.787 1 97.12 324 PRO A C 1
ATOM 2372 O O . PRO A 1 324 ? -23.656 20.094 3.295 1 97.12 324 PRO A O 1
ATOM 2375 N N . GLU A 1 325 ? -25.266 20.641 1.915 1 96.19 325 GLU A N 1
ATOM 2376 C CA . GLU A 1 325 ? -25.562 19.266 1.54 1 96.19 325 GLU A CA 1
ATOM 2377 C C . GLU A 1 325 ? -24.375 18.641 0.801 1 96.19 325 GLU A C 1
ATOM 2379 O O . GLU A 1 325 ? -24.094 17.453 0.965 1 96.19 325 GLU A O 1
ATOM 2384 N N . ALA A 1 326 ? -23.766 19.438 0.033 1 94.94 326 ALA A N 1
ATOM 2385 C CA . ALA A 1 326 ? -22.609 18.953 -0.69 1 94.94 326 ALA A CA 1
ATOM 2386 C C . ALA A 1 326 ? -21.453 18.656 0.266 1 94.94 326 ALA A C 1
ATOM 2388 O O . ALA A 1 326 ? -20.766 17.641 0.119 1 94.94 326 ALA A O 1
ATOM 2389 N N . LEU A 1 327 ? -21.297 19.578 1.194 1 96.25 327 LEU A N 1
ATOM 2390 C CA . LEU A 1 327 ? -20.266 19.359 2.201 1 96.25 327 LEU A CA 1
ATOM 2391 C C . LEU A 1 327 ? -20.531 18.078 2.992 1 96.25 327 LEU A C 1
ATOM 2393 O O . LEU A 1 327 ? -19.609 17.281 3.203 1 96.25 327 LEU A O 1
ATOM 2397 N N . LEU A 1 328 ? -21.75 17.906 3.406 1 95.25 328 LEU A N 1
ATOM 2398 C CA . LEU A 1 328 ? -22.125 16.688 4.137 1 95.25 328 LEU A CA 1
ATOM 2399 C C . LEU A 1 328 ? -21.875 15.445 3.297 1 95.25 328 LEU A C 1
ATOM 2401 O O . LEU A 1 328 ? -21.422 14.422 3.818 1 95.25 328 LEU A O 1
ATOM 2405 N N . GLY A 1 329 ? -22.203 15.531 2.029 1 91.31 329 GLY A N 1
ATOM 2406 C CA . GLY A 1 329 ? -21.938 14.43 1.124 1 91.31 329 GLY A CA 1
ATOM 2407 C C . GLY A 1 329 ? -20.469 14.031 1.1 1 91.31 329 GLY A C 1
ATOM 2408 O O . GLY A 1 329 ? -20.141 12.844 1.085 1 91.31 329 GLY A O 1
ATOM 2409 N N . ARG A 1 330 ? -19.562 15.023 1.11 1 90.94 330 ARG A N 1
ATOM 2410 C CA . ARG A 1 330 ? -18.125 14.766 1.131 1 90.94 330 ARG A CA 1
ATOM 2411 C C . ARG A 1 330 ? -17.703 14.172 2.465 1 90.94 330 ARG A C 1
ATOM 2413 O O . ARG A 1 330 ? -16.812 13.312 2.508 1 90.94 330 ARG A O 1
ATOM 2420 N N . MET A 1 331 ? -18.328 14.617 3.557 1 92.75 331 MET A N 1
ATOM 2421 C CA . MET A 1 331 ? -17.969 14.164 4.898 1 92.75 331 MET A CA 1
ATOM 2422 C C . MET A 1 331 ? -18.297 12.68 5.074 1 92.75 331 MET A C 1
ATOM 2424 O O . MET A 1 331 ? -17.641 11.992 5.867 1 92.75 331 MET A O 1
ATOM 2428 N N . ARG A 1 332 ? -19.25 12.195 4.301 1 86.81 332 ARG A N 1
ATOM 2429 C CA . ARG A 1 332 ? -19.656 10.797 4.391 1 86.81 332 ARG A CA 1
ATOM 2430 C C . ARG A 1 332 ? -18.547 9.875 3.898 1 86.81 332 ARG A C 1
ATOM 2432 O O . ARG A 1 332 ? -18.5 8.703 4.273 1 86.81 332 ARG A O 1
ATOM 2439 N N . LEU A 1 333 ? -17.641 10.352 3.162 1 80.75 333 LEU A N 1
ATOM 2440 C CA . LEU A 1 333 ? -16.547 9.547 2.609 1 80.75 333 LEU A CA 1
ATOM 2441 C C . LEU A 1 333 ? -15.297 9.664 3.471 1 80.75 333 LEU A C 1
ATOM 2443 O O . LEU A 1 333 ? -14.258 9.078 3.148 1 80.75 333 LEU A O 1
ATOM 2447 N N . ASP A 1 334 ? -15.414 10.289 4.48 1 82.31 334 ASP A N 1
ATOM 2448 C CA . ASP A 1 334 ? -14.266 10.438 5.371 1 82.31 334 ASP A CA 1
ATOM 2449 C C . ASP A 1 334 ? -13.883 9.102 5.996 1 82.31 334 ASP A C 1
ATOM 2451 O O . ASP A 1 334 ? -14.75 8.289 6.324 1 82.31 334 ASP A O 1
ATOM 2455 N N . LYS A 1 335 ? -12.688 8.898 6.273 1 75.88 335 LYS A N 1
ATOM 2456 C CA . LYS A 1 335 ? -12.055 7.637 6.637 1 75.88 335 LYS A CA 1
ATOM 2457 C C . LYS A 1 335 ? -12.477 7.191 8.031 1 75.88 335 LYS A C 1
ATOM 2459 O O . LYS A 1 335 ? -12.266 6.035 8.414 1 75.88 335 LYS A O 1
ATOM 2464 N N . LYS A 1 336 ? -13.039 8.039 8.766 1 80.19 336 LYS A N 1
ATOM 2465 C CA . LYS A 1 336 ? -13.406 7.676 10.133 1 80.19 336 LYS A CA 1
ATOM 2466 C C . LYS A 1 336 ? -14.812 7.078 10.18 1 80.19 336 LYS A C 1
ATOM 2468 O O . LYS A 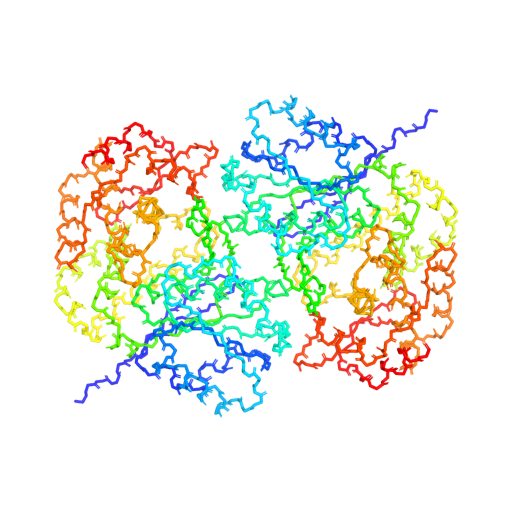1 336 ? -15.195 6.465 11.18 1 80.19 336 LYS A O 1
ATOM 2473 N N . ASN A 1 337 ? -15.484 7.184 9.109 1 80.06 337 ASN A N 1
ATOM 2474 C CA . ASN A 1 337 ? -16.859 6.688 9.078 1 80.06 337 ASN A CA 1
ATOM 2475 C C . ASN A 1 337 ? -16.906 5.16 9.062 1 80.06 337 ASN A C 1
ATOM 2477 O O . ASN A 1 337 ? -16.016 4.52 8.484 1 80.06 337 ASN A O 1
ATOM 2481 N N . ILE A 1 338 ? -17.906 4.699 9.742 1 76.25 338 ILE A N 1
ATOM 2482 C CA . ILE A 1 338 ? -18.078 3.254 9.812 1 76.25 338 ILE A CA 1
ATOM 2483 C C . ILE A 1 338 ? -19.516 2.895 9.43 1 76.25 338 ILE A C 1
ATOM 2485 O O . ILE A 1 338 ? -20.469 3.547 9.867 1 76.25 338 ILE A O 1
ATOM 2489 N N . ALA A 1 339 ? -19.703 1.918 8.672 1 71.38 339 ALA A N 1
ATOM 2490 C CA . ALA A 1 339 ? -20.984 1.344 8.281 1 71.38 339 ALA A CA 1
ATOM 2491 C C . ALA A 1 339 ? -21.938 2.426 7.793 1 71.38 339 ALA A C 1
ATOM 2493 O O . ALA A 1 339 ? -23.109 2.438 8.164 1 71.38 339 ALA A O 1
ATOM 2494 N N . GLY A 1 340 ? -21.406 3.41 7.227 1 70.62 340 GLY A N 1
ATOM 2495 C CA . GLY A 1 340 ? -22.219 4.441 6.605 1 70.62 340 GLY A CA 1
ATOM 2496 C C . GLY A 1 340 ? -22.672 5.516 7.582 1 70.62 340 GLY A C 1
ATOM 2497 O O . GLY A 1 340 ? -23.422 6.426 7.211 1 70.62 340 GLY A O 1
ATOM 2498 N N . ARG A 1 341 ? -22.234 5.426 8.82 1 80.62 341 ARG A N 1
ATOM 2499 C CA . ARG A 1 341 ? -22.609 6.418 9.82 1 80.62 341 ARG A CA 1
ATOM 2500 C C . ARG A 1 341 ? -21.453 7.383 10.086 1 80.62 341 ARG A C 1
ATOM 2502 O O . ARG A 1 341 ? -20.297 6.98 10.117 1 80.62 341 ARG A O 1
ATOM 2509 N N . LEU A 1 342 ? -21.828 8.625 10.375 1 89.69 342 LEU A N 1
ATOM 2510 C CA . LEU A 1 342 ? -20.812 9.664 10.562 1 89.69 342 LEU A CA 1
ATOM 2511 C C . LEU A 1 342 ? -20.125 9.516 11.906 1 89.69 342 LEU A C 1
ATOM 2513 O O . LEU A 1 342 ? -20.781 9.453 12.945 1 89.69 342 LEU A O 1
ATOM 2517 N N . ARG A 1 343 ? -18.938 9.367 11.867 1 92.19 343 ARG A N 1
ATOM 2518 C CA . ARG A 1 343 ? -18.047 9.414 13.031 1 92.19 343 ARG A CA 1
ATOM 2519 C C . ARG A 1 343 ? -17.156 10.648 12.984 1 92.19 343 ARG A C 1
ATOM 2521 O O . ARG A 1 343 ? -16.391 10.828 12.039 1 92.19 343 ARG A O 1
ATOM 2528 N N . LEU A 1 344 ? -17.266 11.531 13.992 1 96 344 LEU A N 1
ATOM 2529 C CA . LEU A 1 344 ? -16.531 12.789 13.992 1 96 344 LEU A CA 1
ATOM 2530 C C . LEU A 1 344 ? -15.664 12.914 15.234 1 96 344 LEU A C 1
ATOM 2532 O O . LEU A 1 344 ? -15.953 12.297 16.266 1 96 344 LEU A O 1
ATOM 2536 N N . VAL A 1 345 ? -14.586 13.617 15.055 1 97.31 345 VAL A N 1
ATOM 2537 C CA . VAL A 1 345 ? -13.844 14.07 16.234 1 97.31 345 VAL A CA 1
ATOM 2538 C C . VAL A 1 345 ? -14.422 15.398 16.734 1 97.31 345 VAL A C 1
ATOM 2540 O O . VAL A 1 345 ? -14.367 16.406 16.031 1 97.31 345 VAL A O 1
ATOM 2543 N N . LEU A 1 346 ? -15.023 15.305 17.859 1 97.5 346 LEU A N 1
ATOM 2544 C CA . LEU A 1 346 ? -15.539 16.484 18.562 1 97.5 346 LEU A CA 1
ATOM 2545 C C . LEU A 1 346 ? -14.742 16.75 19.828 1 97.5 346 LEU A C 1
ATOM 2547 O O . LEU A 1 346 ? -13.594 16.328 19.953 1 97.5 346 LEU A O 1
ATOM 2551 N N . TRP A 1 347 ? -15.219 17.781 20.688 1 95.31 347 TRP A N 1
ATOM 2552 C CA . TRP A 1 347 ? -14.383 18.062 21.844 1 95.31 347 TRP A CA 1
ATOM 2553 C C . TRP A 1 347 ? -15.242 18.422 23.062 1 95.31 347 TRP A C 1
ATOM 2555 O O . TRP A 1 347 ? -16.438 18.688 22.922 1 95.31 347 TRP A O 1
ATOM 2565 N N . ARG A 1 348 ? -14.711 18.25 24.219 1 96.25 348 ARG A N 1
ATOM 2566 C CA . ARG A 1 348 ? -15.312 18.609 25.5 1 96.25 348 ARG A CA 1
ATOM 2567 C C . ARG A 1 348 ? -14.727 19.906 26.047 1 96.25 348 ARG A C 1
ATOM 2569 O O . ARG A 1 348 ? -14.766 20.141 27.266 1 96.25 348 ARG A O 1
ATOM 2576 N N . GLY A 1 349 ? -14.133 20.625 25.203 1 95.62 349 GLY A N 1
ATOM 2577 C CA . GLY A 1 349 ? -13.414 21.844 25.578 1 95.62 349 GLY A CA 1
ATOM 2578 C C . GLY A 1 349 ? -11.93 21.766 25.297 1 95.62 349 GLY A C 1
ATOM 2579 O O . GLY A 1 349 ? -11.438 20.75 24.797 1 95.62 349 GLY A O 1
ATOM 2580 N N . ILE A 1 350 ? -11.281 22.812 25.672 1 96.31 350 ILE A N 1
ATOM 2581 C CA . ILE A 1 350 ? -9.859 22.938 25.359 1 96.31 350 ILE A CA 1
ATOM 2582 C C . ILE A 1 350 ? -9.078 21.797 26.016 1 96.31 350 ILE A C 1
ATOM 2584 O O . ILE A 1 350 ? -9.188 21.594 27.234 1 96.31 350 ILE A O 1
ATOM 2588 N N . GLY A 1 351 ? -8.398 21.031 25.188 1 96.12 351 GLY A N 1
ATOM 2589 C CA . GLY A 1 351 ? -7.512 20 25.688 1 96.12 351 GLY A CA 1
ATOM 2590 C C . GLY A 1 351 ? -8.172 18.641 25.766 1 96.12 351 GLY A C 1
ATOM 2591 O O . GLY A 1 351 ? -7.547 17.672 26.203 1 96.12 351 GLY A O 1
ATOM 2592 N N . LYS A 1 352 ? -9.406 18.562 25.281 1 96.38 352 LYS A N 1
ATOM 2593 C CA . LYS A 1 352 ? -10.102 17.297 25.406 1 96.38 352 LYS A CA 1
ATOM 2594 C C . LYS A 1 352 ? -10.961 17 24.172 1 96.38 352 LYS A C 1
ATOM 2596 O O . LYS A 1 352 ? -12.148 17.344 24.156 1 96.38 352 LYS A O 1
ATOM 2601 N N . ALA A 1 353 ? -10.445 16.234 23.297 1 96.12 353 ALA A N 1
ATOM 2602 C CA . ALA A 1 353 ? -11.195 15.797 22.125 1 96.12 353 ALA A CA 1
ATOM 2603 C C . ALA A 1 353 ? -11.703 14.367 22.312 1 96.12 353 ALA A C 1
ATOM 2605 O O . ALA A 1 353 ? -11.188 13.617 23.141 1 96.12 353 ALA A O 1
ATOM 2606 N N . GLU A 1 354 ? -12.695 14.023 21.547 1 95.56 354 GLU A N 1
ATOM 2607 C CA . GLU A 1 354 ? -13.336 12.719 21.625 1 95.56 354 GLU A CA 1
ATOM 2608 C C . GLU A 1 354 ? -13.852 12.266 20.25 1 95.56 354 GLU A C 1
ATOM 2610 O O . GLU A 1 354 ? -14.344 13.086 19.469 1 95.56 354 GLU A O 1
ATOM 2615 N N . VAL A 1 355 ? -13.711 10.969 20.047 1 94.75 355 VAL A N 1
ATOM 2616 C CA . VAL A 1 355 ? -14.336 10.398 18.859 1 94.75 355 VAL A CA 1
ATOM 2617 C C . VAL A 1 355 ? -15.805 10.109 19.141 1 94.75 355 VAL A C 1
ATOM 2619 O O . VAL A 1 355 ? -16.141 9.375 20.078 1 94.75 355 VAL A O 1
ATOM 2622 N N . VAL A 1 356 ? -16.688 10.625 18.391 1 95 356 VAL A N 1
ATOM 2623 C CA . VAL A 1 356 ? -18.125 10.477 18.594 1 95 356 VAL A CA 1
ATOM 2624 C C . VAL A 1 356 ? -18.734 9.75 17.391 1 95 356 VAL A C 1
ATOM 2626 O O . VAL A 1 356 ? -18.781 10.289 16.281 1 95 356 VAL A O 1
ATOM 2629 N N . PRO A 1 357 ? -19.234 8.57 17.641 1 92.06 357 PRO A N 1
ATOM 2630 C CA . PRO A 1 357 ? -19.891 7.836 16.562 1 92.06 357 PRO A CA 1
ATOM 2631 C C . PRO A 1 357 ? -21.344 8.266 16.359 1 92.06 357 PRO A C 1
ATOM 2633 O O . PRO A 1 357 ? -21.922 8.93 17.219 1 92.06 357 PRO A O 1
ATOM 2636 N N . ASP A 1 358 ? -21.906 8 15.25 1 91.69 358 ASP A N 1
ATOM 2637 C CA . ASP A 1 358 ? -23.328 8.125 14.922 1 91.69 358 ASP A CA 1
ATOM 2638 C C . ASP A 1 358 ? -23.812 9.555 15.156 1 91.69 358 ASP A C 1
ATOM 2640 O O . ASP A 1 358 ? -24.844 9.766 15.805 1 91.69 358 ASP A O 1
ATOM 2644 N N . VAL A 1 359 ? -22.953 10.5 14.75 1 94.44 359 VAL A N 1
ATOM 2645 C CA . VAL A 1 359 ? -23.359 11.898 14.875 1 94.44 359 VAL A CA 1
ATOM 2646 C C . VAL A 1 359 ? -24.547 12.18 13.969 1 94.44 359 VAL A C 1
ATOM 2648 O O . VAL A 1 359 ? -24.562 11.758 12.812 1 94.44 359 VAL A O 1
ATOM 2651 N N . ASP A 1 360 ? -25.531 12.852 14.469 1 94.12 360 ASP A N 1
ATOM 2652 C CA . ASP A 1 360 ? -26.734 13.18 13.719 1 94.12 360 ASP A CA 1
ATOM 2653 C C . ASP A 1 360 ? -26.422 14.125 12.562 1 94.12 360 ASP A C 1
ATOM 2655 O O . ASP A 1 360 ? -25.984 15.258 12.781 1 94.12 360 ASP A O 1
ATOM 2659 N N . GLU A 1 361 ? -26.766 13.703 11.414 1 95 361 GLU A N 1
ATOM 2660 C CA . GLU A 1 361 ? -26.469 14.484 10.219 1 95 361 GLU A CA 1
ATOM 2661 C C . GLU A 1 361 ? -27.234 15.805 10.219 1 95 361 GLU A C 1
ATOM 2663 O O . GLU A 1 361 ? -26.766 16.812 9.68 1 95 361 GLU A O 1
ATOM 2668 N N . ALA A 1 362 ? -28.406 15.781 10.773 1 96.06 362 ALA A N 1
ATOM 2669 C CA . ALA A 1 362 ? -29.188 17 10.836 1 96.06 362 ALA A CA 1
ATOM 2670 C C . ALA A 1 362 ? -28.469 18.078 11.641 1 96.06 362 ALA A C 1
ATOM 2672 O O . ALA A 1 362 ? -28.5 19.266 11.281 1 96.06 362 ALA A O 1
ATOM 2673 N N . ALA A 1 363 ? -27.875 17.688 12.711 1 96.69 363 ALA A N 1
ATOM 2674 C CA . ALA A 1 363 ? -27.094 18.625 13.523 1 96.69 363 ALA A CA 1
ATOM 2675 C C . ALA A 1 363 ? -25.891 19.156 12.758 1 96.69 363 ALA A C 1
ATOM 2677 O O . ALA A 1 363 ? -25.562 20.344 12.852 1 96.69 363 ALA A O 1
ATOM 2678 N N . VAL A 1 364 ? -25.25 18.297 12.031 1 97.31 364 VAL A N 1
ATOM 2679 C CA . VAL A 1 364 ? -24.109 18.688 11.211 1 97.31 364 VAL A CA 1
ATOM 2680 C C . VAL A 1 364 ? -24.547 19.703 10.156 1 97.31 364 VAL A C 1
ATOM 2682 O O . VAL A 1 364 ? -23.891 20.719 9.945 1 97.31 364 VAL A O 1
ATOM 2685 N N . LEU A 1 365 ? -25.688 19.438 9.547 1 97.25 365 LEU A N 1
ATOM 2686 C CA . LEU A 1 365 ? -26.203 20.312 8.508 1 97.25 365 LEU A CA 1
ATOM 2687 C C . LEU A 1 365 ? -26.516 21.688 9.07 1 97.25 365 LEU A C 1
ATOM 2689 O O . LEU A 1 365 ? -26.312 22.703 8.391 1 97.25 365 LEU A O 1
ATOM 2693 N N . GLU A 1 366 ? -27.031 21.734 10.219 1 97 366 GLU A N 1
ATOM 2694 C CA . GLU A 1 366 ? -27.328 23.016 10.859 1 97 366 GLU A CA 1
ATOM 2695 C C . GLU A 1 366 ? -26.062 23.844 11.047 1 97 366 GLU A C 1
ATOM 2697 O O . GLU A 1 366 ? -26.078 25.062 10.828 1 97 366 GLU A O 1
ATOM 2702 N N . ILE A 1 367 ? -25 23.188 11.484 1 97.06 367 ILE A N 1
ATOM 2703 C CA . ILE A 1 367 ? -23.734 23.875 11.703 1 97.06 367 ILE A CA 1
ATOM 2704 C C . ILE A 1 367 ? -23.172 24.359 10.367 1 97.06 367 ILE A C 1
ATOM 2706 O O . ILE A 1 367 ? -22.641 25.469 10.273 1 97.06 367 ILE A O 1
ATOM 2710 N N . LEU A 1 368 ? -23.297 23.5 9.305 1 97.25 368 LEU A N 1
ATOM 2711 C CA . LEU A 1 368 ? -22.766 23.812 7.988 1 97.25 368 LEU A CA 1
ATOM 2712 C C . LEU A 1 368 ? -23.547 24.953 7.344 1 97.25 368 LEU A C 1
ATOM 2714 O O . LEU A 1 368 ? -23.016 25.672 6.492 1 97.25 368 LEU A O 1
ATOM 2718 N N . ALA A 1 369 ? -24.797 25.156 7.723 1 94.31 369 ALA A N 1
ATOM 2719 C CA . ALA A 1 369 ? -25.688 26.141 7.121 1 94.31 369 ALA A CA 1
ATOM 2720 C C . ALA A 1 369 ? -25.562 27.484 7.824 1 94.31 369 ALA A C 1
ATOM 2722 O O . ALA A 1 369 ? -26 28.516 7.293 1 94.31 369 ALA A O 1
ATOM 2723 N N . ASP A 1 370 ? -25.047 27.438 8.945 1 86.19 370 ASP A N 1
ATOM 2724 C CA . ASP A 1 370 ? -24.953 28.641 9.758 1 86.19 370 ASP A CA 1
ATOM 2725 C C . ASP A 1 370 ? -23.844 29.562 9.258 1 86.19 370 ASP A C 1
ATOM 2727 O O . ASP A 1 370 ? -22.734 29.109 8.977 1 86.19 370 ASP A O 1
ATOM 2731 N N . MET B 1 1 ? -21.656 -44 -3.338 1 25.62 1 MET B N 1
ATOM 2732 C CA . MET B 1 1 ? -22 -42.875 -2.439 1 25.62 1 MET B CA 1
ATOM 2733 C C . MET B 1 1 ? -20.781 -42.031 -2.141 1 25.62 1 MET B C 1
ATOM 2735 O O . MET B 1 1 ? -19.938 -42.406 -1.33 1 25.62 1 MET B O 1
ATOM 2739 N N . THR B 1 2 ? -20.125 -41.406 -3.143 1 34.09 2 THR B N 1
ATOM 2740 C CA . THR B 1 2 ? -18.844 -40.719 -3.146 1 34.09 2 THR B CA 1
ATOM 2741 C C . THR B 1 2 ? -18.797 -39.625 -2.059 1 34.09 2 THR B C 1
ATOM 2743 O O . THR B 1 2 ? -19.734 -38.844 -1.91 1 34.09 2 THR B O 1
ATOM 2746 N N . LEU B 1 3 ? -18.156 -39.906 -1.019 1 38.84 3 LEU B N 1
ATOM 2747 C CA . LEU B 1 3 ? -18.094 -39 0.129 1 38.84 3 LEU B CA 1
ATOM 2748 C C . LEU B 1 3 ? -18.047 -37.562 -0.322 1 38.84 3 LEU B C 1
ATOM 2750 O O . LEU B 1 3 ? -17.391 -37.219 -1.312 1 38.84 3 LEU B O 1
ATOM 2754 N N . PRO B 1 4 ? -19.078 -36.781 -0.09 1 44.47 4 PRO B N 1
ATOM 2755 C CA . PRO B 1 4 ? -19.094 -35.375 -0.467 1 44.47 4 PRO B CA 1
ATOM 2756 C C . PRO B 1 4 ? -17.734 -34.688 -0.273 1 44.47 4 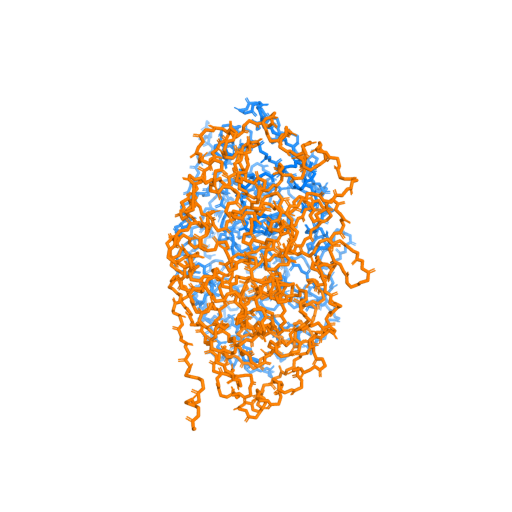PRO B C 1
ATOM 2758 O O . PRO B 1 4 ? -17.031 -35 0.687 1 44.47 4 PRO B O 1
ATOM 2761 N N . PRO B 1 5 ? -17.031 -34.406 -1.388 1 59.88 5 PRO B N 1
ATOM 2762 C CA . PRO B 1 5 ? -15.641 -33.969 -1.268 1 59.88 5 PRO B CA 1
ATOM 2763 C C . PRO B 1 5 ? -15.406 -33.062 -0.08 1 59.88 5 PRO B C 1
ATOM 2765 O O . PRO B 1 5 ? -16.188 -32.125 0.139 1 59.88 5 PRO B O 1
ATOM 2768 N N . SER B 1 6 ? -14.812 -33.656 1.02 1 77.94 6 SER B N 1
ATOM 2769 C CA . SER B 1 6 ? -14.594 -33.094 2.352 1 77.94 6 SER B CA 1
ATOM 2770 C C . SER B 1 6 ? -13.859 -31.766 2.283 1 77.94 6 SER B C 1
ATOM 2772 O O . SER B 1 6 ? -13.023 -31.547 1.398 1 77.94 6 SER B O 1
ATOM 2774 N N . LEU B 1 7 ? -14.477 -30.859 2.898 1 89.06 7 LEU B N 1
ATOM 2775 C CA . LEU B 1 7 ? -13.875 -29.547 3.113 1 89.06 7 LEU B CA 1
ATOM 2776 C C . LEU B 1 7 ? -12.477 -29.688 3.705 1 89.06 7 LEU B C 1
ATOM 2778 O O . LEU B 1 7 ? -12.281 -30.391 4.703 1 89.06 7 LEU B O 1
ATOM 2782 N N . ARG B 1 8 ? -11.5 -29.266 2.893 1 95.12 8 ARG B N 1
ATOM 2783 C CA . ARG B 1 8 ? -10.148 -29.109 3.414 1 95.12 8 ARG B CA 1
ATOM 2784 C C . ARG B 1 8 ? -9.883 -27.672 3.818 1 95.12 8 ARG B C 1
ATOM 2786 O O . ARG B 1 8 ? -10.422 -26.734 3.219 1 95.12 8 ARG B O 1
ATOM 2793 N N . SER B 1 9 ? -9.117 -27.531 4.941 1 96.62 9 SER B N 1
ATOM 2794 C CA . SER B 1 9 ? -8.789 -26.203 5.43 1 96.62 9 SER B CA 1
ATOM 2795 C C . SER B 1 9 ? -7.301 -26.078 5.746 1 96.62 9 SER B C 1
ATOM 2797 O O . SER B 1 9 ? -6.703 -27 6.301 1 96.62 9 SER B O 1
ATOM 2799 N N . VAL B 1 10 ? -6.723 -25.016 5.309 1 97.81 10 VAL B N 1
ATOM 2800 C CA . VAL B 1 10 ? -5.344 -24.688 5.645 1 97.81 10 VAL B CA 1
ATOM 2801 C C . VAL B 1 10 ? -5.301 -23.359 6.398 1 97.81 10 VAL B C 1
ATOM 2803 O O . VAL B 1 10 ? -5.871 -22.359 5.945 1 97.81 10 VAL B O 1
ATOM 2806 N N . GLU B 1 11 ? -4.656 -23.344 7.547 1 97.44 11 GLU B N 1
ATOM 2807 C CA . GLU B 1 11 ? -4.496 -22.109 8.32 1 97.44 11 GLU B CA 1
ATOM 2808 C C . GLU B 1 11 ? -3.217 -21.375 7.93 1 97.44 11 GLU B C 1
ATOM 2810 O O . GLU B 1 11 ? -2.168 -22 7.746 1 97.44 11 GLU B O 1
ATOM 2815 N N . VAL B 1 12 ? -3.348 -20.141 7.688 1 96.69 12 VAL B N 1
ATOM 2816 C CA . VAL B 1 12 ? -2.188 -19.281 7.445 1 96.69 12 VAL B CA 1
ATOM 2817 C C . VAL B 1 12 ? -1.969 -18.359 8.641 1 96.69 12 VAL B C 1
ATOM 2819 O O . VAL B 1 12 ? -2.76 -17.438 8.875 1 96.69 12 VAL B O 1
ATOM 2822 N N . ASP B 1 13 ? -0.89 -18.531 9.344 1 94.56 13 ASP B N 1
ATOM 2823 C CA . ASP B 1 13 ? -0.582 -17.734 10.531 1 94.56 13 ASP B CA 1
ATOM 2824 C C . ASP B 1 13 ? 0.06 -16.406 10.156 1 94.56 13 ASP B C 1
ATOM 2826 O O . ASP B 1 13 ? 0.486 -16.219 9.016 1 94.56 13 ASP B O 1
ATOM 2830 N N . GLY B 1 14 ? 0.155 -15.469 11.102 1 91.06 14 GLY B N 1
ATOM 2831 C CA . GLY B 1 14 ? 0.724 -14.141 10.922 1 91.06 14 GLY B CA 1
ATOM 2832 C C . GLY B 1 14 ? 0.035 -13.078 11.75 1 91.06 14 GLY B C 1
ATOM 2833 O O . GLY B 1 14 ? -0.746 -13.391 12.648 1 91.06 14 GLY B O 1
ATOM 2834 N N . ALA B 1 15 ? 0.397 -11.852 11.469 1 85.62 15 ALA B N 1
ATOM 2835 C CA . ALA B 1 15 ? -0.218 -10.734 12.188 1 85.62 15 ALA B CA 1
ATOM 2836 C C . ALA B 1 15 ? -1.726 -10.695 11.953 1 85.62 15 ALA B C 1
ATOM 2838 O O . ALA B 1 15 ? -2.492 -10.359 12.859 1 85.62 15 ALA B O 1
ATOM 2839 N N . GLN B 1 16 ? -2.113 -11.109 10.75 1 91.56 16 GLN B N 1
ATOM 2840 C CA . GLN B 1 16 ? -3.514 -11.273 10.375 1 91.56 16 GLN B CA 1
ATOM 2841 C C . GLN B 1 16 ? -3.773 -12.68 9.836 1 91.56 16 GLN B C 1
ATOM 2843 O O . GLN B 1 16 ? -3.801 -12.891 8.625 1 91.56 16 GLN B O 1
ATOM 2848 N N . PRO B 1 17 ? -4.035 -13.57 10.703 1 96.12 17 PRO B N 1
ATOM 2849 C CA . PRO B 1 17 ? -4.242 -14.953 10.273 1 96.12 17 PRO B CA 1
ATOM 2850 C C . PRO B 1 17 ? -5.539 -15.141 9.484 1 96.12 17 PRO B C 1
ATOM 2852 O O . PRO B 1 17 ? -6.488 -14.367 9.656 1 96.12 17 PRO B O 1
ATOM 2855 N N . TYR B 1 18 ? -5.566 -16.109 8.625 1 97.5 18 TYR B N 1
ATOM 2856 C CA . TYR B 1 18 ? -6.766 -16.422 7.859 1 97.5 18 TYR B CA 1
ATOM 2857 C C . TYR B 1 18 ? -6.777 -17.891 7.453 1 97.5 18 TYR B C 1
ATOM 2859 O O . T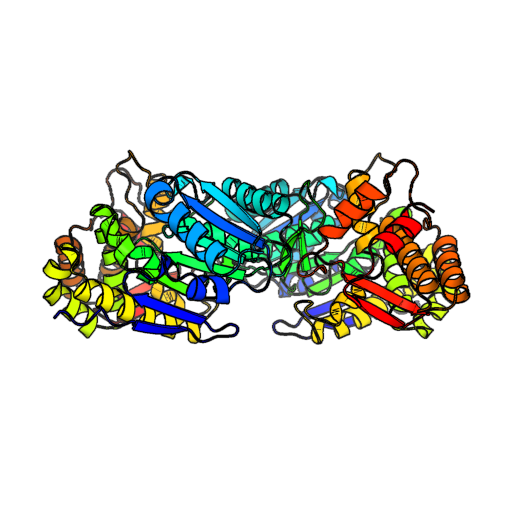YR B 1 18 ? -5.797 -18.609 7.672 1 97.5 18 TYR B O 1
ATOM 2867 N N . THR B 1 19 ? -7.891 -18.281 6.918 1 98 19 THR B N 1
ATOM 2868 C CA . THR B 1 19 ? -8.086 -19.672 6.531 1 98 19 THR B CA 1
ATOM 2869 C C . THR B 1 19 ? -8.273 -19.797 5.02 1 98 19 THR B C 1
ATOM 2871 O O . THR B 1 19 ? -8.914 -18.953 4.402 1 98 19 THR B O 1
ATOM 2874 N N . ILE B 1 20 ? -7.703 -20.844 4.469 1 98.62 20 ILE B N 1
ATOM 2875 C CA . ILE B 1 20 ? -7.973 -21.281 3.1 1 98.62 20 ILE B CA 1
ATOM 2876 C C . ILE B 1 20 ? -8.945 -22.453 3.107 1 98.62 20 ILE B C 1
ATOM 2878 O O . ILE B 1 20 ? -8.648 -23.516 3.65 1 98.62 20 ILE B O 1
ATOM 2882 N N . SER B 1 21 ? -10.102 -22.234 2.568 1 98.62 21 SER B N 1
ATOM 2883 C CA . SER B 1 21 ? -11.086 -23.297 2.424 1 98.62 21 SER B CA 1
ATOM 2884 C C . SER B 1 21 ? -11.055 -23.891 1.02 1 98.62 21 SER B C 1
ATOM 2886 O O . SER B 1 21 ? -11.055 -23.172 0.028 1 98.62 21 SER B O 1
ATOM 2888 N N . ILE B 1 22 ? -11.031 -25.266 0.922 1 98.25 22 ILE B N 1
ATOM 2889 C CA . ILE B 1 22 ? -10.914 -25.953 -0.353 1 98.25 22 ILE B CA 1
ATOM 2890 C C . ILE B 1 22 ? -12 -27.016 -0.46 1 98.25 22 ILE B C 1
ATOM 2892 O O . ILE B 1 22 ? -11.977 -28.016 0.267 1 98.25 22 ILE B O 1
ATOM 2896 N N . ALA B 1 23 ? -12.969 -26.844 -1.269 1 97.88 23 ALA B N 1
ATOM 2897 C CA . ALA B 1 23 ? -14.055 -27.797 -1.509 1 97.88 23 ALA B CA 1
ATOM 2898 C C . ALA B 1 23 ? -14.906 -27.359 -2.695 1 97.88 23 ALA B C 1
ATOM 2900 O O . ALA B 1 23 ? -14.875 -26.188 -3.098 1 97.88 23 ALA B O 1
ATOM 2901 N N . PRO B 1 24 ? -15.641 -28.312 -3.311 1 96.75 24 PRO B N 1
ATOM 2902 C CA . PRO B 1 24 ? -16.594 -27.906 -4.352 1 96.75 24 PRO B CA 1
ATOM 2903 C C . PRO B 1 24 ? -17.812 -27.172 -3.791 1 96.75 24 PRO B C 1
ATOM 2905 O O . PRO B 1 24 ? -18.266 -27.5 -2.693 1 96.75 24 PRO B O 1
ATOM 2908 N N . GLY B 1 25 ? -18.281 -26.141 -4.453 1 96.88 25 GLY B N 1
ATOM 2909 C CA . GLY B 1 25 ? -19.562 -25.516 -4.168 1 96.88 25 GLY B CA 1
ATOM 2910 C C . GLY B 1 25 ? -19.484 -24.422 -3.127 1 96.88 25 GLY B C 1
ATOM 2911 O O . GLY B 1 25 ? -20.5 -23.922 -2.645 1 96.88 25 GLY B O 1
ATOM 2912 N N . LEU B 1 26 ? -18.312 -23.953 -2.783 1 98.12 26 LEU B N 1
ATOM 2913 C CA . LEU B 1 26 ? -18.141 -23 -1.688 1 98.12 26 LEU B CA 1
ATOM 2914 C C . LEU B 1 26 ? -18.672 -21.625 -2.068 1 98.12 26 LEU B C 1
ATOM 2916 O O . LEU B 1 26 ? -19.078 -20.859 -1.199 1 98.12 26 LEU B O 1
ATOM 2920 N N . LEU B 1 27 ? -18.719 -21.266 -3.348 1 98.38 27 LEU B N 1
ATOM 2921 C CA . LEU B 1 27 ? -19.141 -19.938 -3.789 1 98.38 27 LEU B CA 1
ATOM 2922 C C . LEU B 1 27 ? -20.641 -19.766 -3.611 1 98.38 27 LEU B C 1
ATOM 2924 O O . LEU B 1 27 ? -21.156 -18.641 -3.639 1 98.38 27 LEU B O 1
ATOM 2928 N N . ALA B 1 28 ? -21.344 -20.859 -3.467 1 98.06 28 ALA B N 1
ATOM 2929 C CA . ALA B 1 28 ? -22.797 -20.812 -3.273 1 98.06 28 ALA B CA 1
ATOM 2930 C C . ALA B 1 28 ? -23.141 -20.656 -1.795 1 98.06 28 ALA B C 1
ATOM 2932 O O . ALA B 1 28 ? -24.297 -20.406 -1.445 1 98.06 28 ALA B O 1
ATOM 2933 N N . ASP B 1 29 ? -22.203 -20.812 -0.927 1 97.94 29 ASP B N 1
ATOM 2934 C CA . ASP B 1 29 ? -22.406 -20.703 0.513 1 97.94 29 ASP B CA 1
ATOM 2935 C C . ASP B 1 29 ? -22.391 -19.234 0.958 1 97.94 29 ASP B C 1
ATOM 2937 O O . ASP B 1 29 ? -21.359 -18.75 1.435 1 97.94 29 ASP B O 1
ATOM 2941 N N . GLY B 1 30 ? -23.531 -18.656 0.926 1 98.19 30 GLY B N 1
ATOM 2942 C CA . GLY B 1 30 ? -23.656 -17.234 1.232 1 98.19 30 GLY B CA 1
ATOM 2943 C C . GLY B 1 30 ? -23.188 -16.891 2.635 1 98.19 30 GLY B C 1
ATOM 2944 O O . GLY B 1 30 ? -22.562 -15.844 2.846 1 98.19 30 GLY B O 1
ATOM 2945 N N . ALA B 1 31 ? -23.484 -17.703 3.523 1 97.94 31 ALA B N 1
ATOM 2946 C CA . ALA B 1 31 ? -23.094 -17.469 4.91 1 97.94 31 ALA B CA 1
ATOM 2947 C C . ALA B 1 31 ? -21.562 -17.438 5.051 1 97.94 31 ALA B C 1
ATOM 2949 O O . ALA B 1 31 ? -21.016 -16.609 5.77 1 97.94 31 ALA B O 1
ATOM 2950 N N . ARG B 1 32 ? -20.875 -18.359 4.352 1 97.5 32 ARG B N 1
ATOM 2951 C CA . ARG B 1 32 ? -19.422 -18.406 4.363 1 97.5 32 ARG B CA 1
ATOM 2952 C C . ARG B 1 32 ? -18.812 -17.141 3.756 1 97.5 32 ARG B C 1
ATOM 2954 O O . ARG B 1 32 ? -17.844 -16.594 4.281 1 97.5 32 ARG B O 1
ATOM 2961 N N . LEU B 1 33 ? -19.375 -16.75 2.715 1 98.44 33 LEU B N 1
ATOM 2962 C CA . LEU B 1 33 ? -18.891 -15.539 2.049 1 98.44 33 LEU B CA 1
ATOM 2963 C C . LEU B 1 33 ? -19.109 -14.312 2.916 1 98.44 33 LEU B C 1
ATOM 2965 O O . LEU B 1 33 ? -18.188 -13.531 3.146 1 98.44 33 LEU B O 1
ATOM 2969 N N . ALA B 1 34 ? -20.281 -14.141 3.477 1 98.12 34 ALA B N 1
ATOM 2970 C CA . ALA B 1 34 ? -20.75 -12.906 4.117 1 98.12 34 ALA B CA 1
ATOM 2971 C C . ALA B 1 34 ? -20.094 -12.719 5.48 1 98.12 34 ALA B C 1
ATOM 2973 O O . ALA B 1 34 ? -20 -11.594 5.984 1 98.12 34 ALA B O 1
ATOM 2974 N N . ARG B 1 35 ? -19.594 -13.781 6.043 1 97.06 35 ARG B N 1
ATOM 2975 C CA . ARG B 1 35 ? -19.031 -13.695 7.391 1 97.06 35 ARG B CA 1
ATOM 2976 C C . ARG B 1 35 ? -17.766 -12.852 7.406 1 97.06 35 ARG B C 1
ATOM 2978 O O . ARG B 1 35 ? -17.344 -12.383 8.461 1 97.06 35 ARG B O 1
ATOM 2985 N N . HIS B 1 36 ? -17.172 -12.633 6.262 1 96.81 36 HIS B N 1
ATOM 2986 C CA . HIS B 1 36 ? -15.922 -11.891 6.18 1 96.81 36 HIS B CA 1
ATOM 2987 C C . HIS B 1 36 ? -16.172 -10.422 5.871 1 96.81 36 HIS B C 1
ATOM 2989 O O . HIS B 1 36 ? -15.227 -9.633 5.773 1 96.81 36 HIS B O 1
ATOM 2995 N N . VAL B 1 37 ? -17.406 -10.047 5.723 1 97.06 37 VAL B N 1
ATOM 2996 C CA . VAL B 1 37 ? -17.781 -8.656 5.453 1 97.06 37 VAL B CA 1
ATOM 2997 C C . VAL B 1 37 ? -18.125 -7.949 6.762 1 97.06 37 VAL B C 1
ATOM 2999 O O . VAL B 1 37 ? -19.188 -8.195 7.344 1 97.06 37 VAL B O 1
ATOM 3002 N N . ARG B 1 38 ? -17.312 -7.047 7.215 1 94.31 38 ARG B N 1
ATOM 3003 C CA . ARG B 1 38 ? -17.531 -6.316 8.461 1 94.31 38 ARG B CA 1
ATOM 3004 C C . ARG B 1 38 ? -18.562 -5.203 8.266 1 94.31 38 ARG B C 1
ATOM 3006 O O . ARG B 1 38 ? -19.438 -5.012 9.102 1 94.31 38 ARG B O 1
ATOM 3013 N N . GLY B 1 39 ? -18.453 -4.559 7.188 1 93.69 39 GLY B N 1
ATOM 3014 C CA . GLY B 1 39 ? -19.328 -3.432 6.898 1 93.69 39 GLY B CA 1
ATOM 3015 C C . GLY B 1 39 ? -20.453 -3.775 5.934 1 93.69 39 GLY B C 1
ATOM 3016 O O . GLY B 1 39 ? -20.969 -4.887 5.961 1 93.69 39 GLY B O 1
ATOM 3017 N N . ARG B 1 40 ? -20.859 -2.766 5.191 1 94.12 40 ARG B N 1
ATOM 3018 C CA . ARG B 1 40 ? -22 -2.969 4.297 1 94.12 40 ARG B CA 1
ATOM 3019 C C . ARG B 1 40 ? -21.562 -2.902 2.838 1 94.12 40 ARG B C 1
ATOM 3021 O O . ARG B 1 40 ? -22.312 -3.324 1.944 1 94.12 40 ARG B O 1
ATOM 3028 N N . HIS B 1 41 ? -20.438 -2.326 2.576 1 96.81 41 HIS B N 1
ATOM 3029 C CA . HIS B 1 41 ? -20.016 -2.096 1.198 1 96.81 41 HIS B CA 1
ATOM 3030 C C . HIS B 1 41 ? -19.141 -3.234 0.693 1 96.81 41 HIS B C 1
ATOM 3032 O O . HIS B 1 41 ? -18.141 -3.576 1.324 1 96.81 41 HIS B O 1
ATOM 3038 N N . VAL B 1 42 ? -19.5 -3.838 -0.446 1 98.56 42 VAL B N 1
ATOM 3039 C CA . VAL B 1 42 ? -18.75 -4.926 -1.072 1 98.56 42 VAL B CA 1
ATOM 3040 C C . VAL B 1 42 ? -18.5 -4.602 -2.543 1 98.56 42 VAL B C 1
ATOM 3042 O O . VAL B 1 42 ? -19.438 -4.273 -3.279 1 98.56 42 VAL B O 1
ATOM 3045 N N . LEU B 1 43 ? -17.266 -4.629 -2.967 1 98.94 43 LEU B N 1
ATOM 3046 C CA . LEU B 1 43 ? -16.938 -4.578 -4.387 1 98.94 43 LEU B CA 1
ATOM 3047 C C . LEU B 1 43 ? -16.547 -5.961 -4.902 1 98.94 43 LEU B C 1
ATOM 3049 O O . LEU B 1 43 ? -15.602 -6.566 -4.406 1 98.94 43 LEU B O 1
ATOM 3053 N N . LEU B 1 44 ? -17.312 -6.52 -5.797 1 98.94 44 LEU B N 1
ATOM 3054 C CA . LEU B 1 44 ? -16.969 -7.758 -6.492 1 98.94 44 LEU B CA 1
ATOM 3055 C C . LEU B 1 44 ? -16.188 -7.473 -7.762 1 98.94 44 LEU B C 1
ATOM 3057 O O . LEU B 1 44 ? -16.719 -6.902 -8.711 1 98.94 44 LEU B O 1
ATOM 3061 N N . LEU B 1 45 ? -14.898 -7.781 -7.766 1 98.94 45 LEU B N 1
ATOM 3062 C CA . LEU B 1 45 ? -14.016 -7.582 -8.906 1 98.94 45 LEU B CA 1
ATOM 3063 C C . LEU B 1 45 ? -13.742 -8.898 -9.617 1 98.94 45 LEU B C 1
ATOM 3065 O O . LEU B 1 45 ? -13.406 -9.898 -8.977 1 98.94 45 LEU B O 1
ATOM 3069 N N . SER B 1 46 ? -13.922 -8.977 -10.93 1 98.88 46 SER B N 1
ATOM 3070 C CA . SER B 1 46 ? -13.711 -10.164 -11.75 1 98.88 46 SER B CA 1
ATOM 3071 C C . SER B 1 46 ? -13.242 -9.789 -13.156 1 98.88 46 SER B C 1
ATOM 3073 O O . SER B 1 46 ? -12.75 -8.688 -13.375 1 98.88 46 SER B O 1
ATOM 3075 N N . ASP B 1 47 ? -13.156 -10.75 -14.023 1 98 47 ASP B N 1
ATOM 3076 C CA . ASP B 1 47 ? -12.766 -10.469 -15.406 1 98 47 ASP B CA 1
ATOM 3077 C C . ASP B 1 47 ? -13.789 -11.031 -16.391 1 98 47 ASP B C 1
ATOM 3079 O O . ASP B 1 47 ? -14.727 -11.719 -15.992 1 98 47 ASP B O 1
ATOM 3083 N N . THR B 1 48 ? -13.602 -10.742 -17.641 1 97.56 48 THR B N 1
ATOM 3084 C CA . THR B 1 48 ? -14.586 -11.008 -18.688 1 97.56 48 THR B CA 1
ATOM 3085 C C . THR B 1 48 ? -14.711 -12.5 -18.938 1 97.56 48 THR B C 1
ATOM 3087 O O . THR B 1 48 ? -15.672 -12.953 -19.562 1 97.56 48 THR B O 1
ATOM 3090 N N . GLN B 1 49 ? -13.812 -13.297 -18.531 1 95.44 49 GLN B N 1
ATOM 3091 C CA . GLN B 1 49 ? -13.891 -14.734 -18.734 1 95.44 49 GLN B CA 1
ATOM 3092 C C . GLN B 1 49 ? -14.578 -15.422 -17.562 1 95.44 49 GLN B C 1
ATOM 3094 O O . GLN B 1 49 ? -15.281 -16.422 -17.734 1 95.44 49 GLN B O 1
ATOM 3099 N N . VAL B 1 50 ? -14.422 -14.898 -16.406 1 98.06 50 VAL B N 1
ATOM 3100 C CA . VAL B 1 50 ? -14.867 -15.555 -15.18 1 98.06 50 VAL B CA 1
ATOM 3101 C C . VAL B 1 50 ? -16.25 -15.039 -14.789 1 98.06 50 VAL B C 1
ATOM 3103 O O . VAL B 1 50 ? -17.125 -15.812 -14.398 1 98.06 50 VAL B O 1
ATOM 3106 N N . ALA B 1 51 ? -16.5 -13.773 -14.891 1 98.69 51 ALA B N 1
ATOM 3107 C CA . ALA B 1 51 ? -17.688 -13.109 -14.391 1 98.69 51 ALA B CA 1
ATOM 3108 C C . ALA B 1 51 ? -18.953 -13.75 -14.961 1 98.69 51 ALA B C 1
ATOM 3110 O O . ALA B 1 51 ? -19.906 -14.016 -14.227 1 98.69 51 ALA B O 1
ATOM 3111 N N . PRO B 1 52 ? -19 -14.047 -16.297 1 98.25 52 PRO B N 1
ATOM 3112 C CA . PRO B 1 52 ? -20.219 -14.625 -16.844 1 98.25 52 PRO B CA 1
ATOM 3113 C C . PRO B 1 52 ? -20.594 -15.953 -16.203 1 98.25 52 PRO B C 1
ATOM 3115 O O . PRO B 1 52 ? -21.766 -16.328 -16.172 1 98.25 52 PRO B O 1
ATOM 3118 N N . HIS B 1 53 ? -19.641 -16.656 -15.695 1 98.06 53 HIS B N 1
ATOM 3119 C CA . HIS B 1 53 ? -19.891 -17.984 -15.133 1 98.06 53 HIS B CA 1
ATOM 3120 C C . HIS B 1 53 ? -20.297 -17.891 -13.664 1 98.06 53 HIS B C 1
ATOM 3122 O O . HIS B 1 53 ? -21.094 -18.703 -13.188 1 98.06 53 HIS B O 1
ATOM 3128 N N . TYR B 1 54 ? -19.719 -16.875 -12.867 1 98.5 54 TYR B N 1
ATOM 3129 C CA . TYR B 1 54 ? -19.781 -17.078 -11.43 1 98.5 54 TYR B CA 1
ATOM 3130 C C . TYR B 1 54 ? -20.234 -15.828 -10.711 1 98.5 54 TYR B C 1
ATOM 3132 O O . TYR B 1 54 ? -20.656 -15.883 -9.547 1 98.5 54 TYR B O 1
ATOM 3140 N N . ALA B 1 55 ? -20.156 -14.633 -11.281 1 98.75 55 ALA B N 1
ATOM 3141 C CA . ALA B 1 55 ? -20.391 -13.367 -10.594 1 98.75 55 ALA B CA 1
ATOM 3142 C C . ALA B 1 55 ? -21.828 -13.289 -10.062 1 98.75 55 ALA B C 1
ATOM 3144 O O . ALA B 1 55 ? -22.047 -12.914 -8.906 1 98.75 55 ALA B O 1
ATOM 3145 N N . ALA B 1 56 ? -22.781 -13.648 -10.906 1 98.62 56 ALA B N 1
ATOM 3146 C CA . ALA B 1 56 ? -24.188 -13.578 -10.516 1 98.62 56 ALA B CA 1
ATOM 3147 C C . ALA B 1 56 ? -24.469 -14.492 -9.336 1 98.62 56 ALA B C 1
ATOM 3149 O O . ALA B 1 56 ? -25.234 -14.133 -8.43 1 98.62 56 ALA B O 1
ATOM 3150 N N . GLY B 1 57 ? -23.922 -15.68 -9.383 1 98.62 57 GLY B N 1
ATOM 3151 C CA . GLY B 1 57 ? -24.094 -16.625 -8.289 1 98.62 57 GLY B CA 1
ATOM 3152 C C . GLY B 1 57 ? -23.531 -16.125 -6.973 1 98.62 57 GLY B C 1
ATOM 3153 O O . GLY B 1 57 ? -24.188 -16.25 -5.934 1 98.62 57 GLY B O 1
ATOM 3154 N N . VAL B 1 58 ? -22.344 -15.555 -7.012 1 98.81 58 VAL B N 1
ATOM 3155 C CA . VAL B 1 58 ? -21.703 -15.023 -5.812 1 98.81 58 VAL B CA 1
ATOM 3156 C C . VAL B 1 58 ? -22.516 -13.859 -5.258 1 98.81 58 VAL B C 1
ATOM 3158 O O . VAL B 1 58 ? -22.734 -13.781 -4.047 1 98.81 58 VAL B O 1
ATOM 3161 N N . ARG B 1 59 ? -22.922 -12.969 -6.141 1 98.62 59 ARG B N 1
ATOM 3162 C CA . ARG B 1 59 ? -23.75 -11.836 -5.734 1 98.62 59 ARG B CA 1
ATOM 3163 C C . ARG B 1 59 ? -25.016 -12.305 -5.035 1 98.62 59 ARG B C 1
ATOM 3165 O O . ARG B 1 59 ? -25.375 -11.805 -3.963 1 98.62 59 ARG B O 1
ATOM 3172 N N . ALA B 1 60 ? -25.703 -13.258 -5.617 1 98.62 60 ALA B N 1
ATOM 3173 C CA . ALA B 1 60 ? -26.953 -13.773 -5.059 1 98.62 60 ALA B CA 1
ATOM 3174 C C . ALA B 1 60 ? -26.719 -14.414 -3.693 1 98.62 60 ALA B C 1
ATOM 3176 O O . ALA B 1 60 ? -27.5 -14.219 -2.768 1 98.62 60 ALA B O 1
ATOM 3177 N N . ALA B 1 61 ? -25.656 -15.172 -3.615 1 98.69 61 ALA B N 1
ATOM 3178 C CA . ALA B 1 61 ? -25.328 -15.836 -2.355 1 98.69 61 ALA B CA 1
ATOM 3179 C C . ALA B 1 61 ? -25.078 -14.812 -1.248 1 98.69 61 ALA B C 1
ATOM 3181 O O . ALA B 1 61 ? -25.578 -14.961 -0.131 1 98.69 61 ALA B O 1
ATOM 3182 N N . LEU B 1 62 ? -24.312 -13.758 -1.562 1 98.69 62 LEU B N 1
ATOM 3183 C CA . LEU B 1 62 ? -24 -12.711 -0.599 1 98.69 62 LEU B CA 1
ATOM 3184 C C . LEU B 1 62 ? -25.266 -11.992 -0.135 1 98.69 62 LEU B C 1
ATOM 3186 O O . LEU B 1 62 ? -25.469 -11.82 1.067 1 98.69 62 LEU B O 1
ATOM 3190 N N . LEU B 1 63 ? -26.094 -11.617 -1.1 1 98.31 63 LEU B N 1
ATOM 3191 C CA . LEU B 1 63 ? -27.281 -10.82 -0.793 1 98.31 63 LEU B CA 1
ATOM 3192 C C . LEU B 1 63 ? -28.328 -11.656 -0.061 1 98.31 63 LEU B C 1
ATOM 3194 O O . LEU B 1 63 ? -29.094 -11.125 0.739 1 98.31 63 LEU B O 1
ATOM 3198 N N . GLN B 1 64 ? -28.328 -12.938 -0.332 1 98.12 64 GLN B N 1
ATOM 3199 C CA . GLN B 1 64 ? -29.234 -13.82 0.406 1 98.12 64 GLN B CA 1
ATOM 3200 C C . GLN B 1 64 ? -28.844 -13.891 1.879 1 98.12 64 GLN B C 1
ATOM 3202 O O . GLN B 1 64 ? -29.703 -13.891 2.758 1 98.12 64 GLN B O 1
ATOM 3207 N N . ALA B 1 65 ? -27.578 -13.93 2.115 1 98.25 65 ALA B N 1
ATOM 3208 C CA . ALA B 1 65 ? -27.078 -14.023 3.486 1 98.25 65 ALA B CA 1
ATOM 3209 C C . ALA B 1 65 ? -27.156 -12.672 4.188 1 98.25 65 ALA B C 1
ATOM 3211 O O . ALA B 1 65 ? -27.453 -12.594 5.383 1 98.25 65 ALA B O 1
ATOM 3212 N N . ARG B 1 66 ? -26.875 -11.57 3.5 1 97.88 66 ARG B N 1
ATOM 3213 C CA . ARG B 1 66 ? -26.891 -10.211 4.02 1 97.88 66 ARG B CA 1
ATOM 3214 C C . ARG B 1 66 ? -27.578 -9.258 3.035 1 97.88 66 ARG B C 1
ATOM 3216 O O . ARG B 1 66 ? -26.906 -8.586 2.252 1 97.88 66 ARG B O 1
ATOM 3223 N N . PRO B 1 67 ? -28.859 -9.094 3.201 1 97.25 67 PRO B N 1
ATOM 3224 C CA . PRO B 1 67 ? -29.641 -8.289 2.256 1 97.25 67 PRO B CA 1
ATOM 3225 C C . PRO B 1 67 ? -29.312 -6.801 2.338 1 97.25 67 PRO B C 1
ATOM 3227 O O . PRO B 1 67 ? -29.656 -6.039 1.435 1 97.25 67 PRO B O 1
ATOM 3230 N N . ASP B 1 68 ? -28.641 -6.383 3.363 1 95.31 68 ASP B N 1
ATOM 3231 C CA . ASP B 1 68 ? -28.359 -4.969 3.586 1 95.31 68 ASP B CA 1
ATOM 3232 C C . ASP B 1 68 ? -27.078 -4.539 2.877 1 95.31 68 ASP B C 1
ATOM 3234 O O . ASP B 1 68 ? -26.75 -3.352 2.836 1 95.31 68 ASP B O 1
ATOM 3238 N N . LEU B 1 69 ? -26.344 -5.512 2.285 1 97.12 69 LEU B N 1
ATOM 3239 C CA . LEU B 1 69 ? -25.094 -5.199 1.611 1 97.12 69 LEU B CA 1
ATOM 3240 C C . LEU B 1 69 ? -25.328 -4.293 0.408 1 97.12 69 LEU B C 1
ATOM 3242 O O . LEU B 1 69 ? -26.328 -4.457 -0.308 1 97.12 69 LEU B O 1
ATOM 3246 N N . GLN B 1 70 ? -24.5 -3.338 0.272 1 97 70 GLN B N 1
ATOM 3247 C CA . GLN B 1 70 ? -24.391 -2.57 -0.963 1 97 70 GLN B CA 1
ATOM 3248 C C . GLN B 1 70 ? -23.266 -3.121 -1.849 1 97 70 GLN B C 1
ATOM 3250 O O . GLN B 1 70 ? -22.094 -2.939 -1.553 1 97 70 GLN B O 1
ATOM 3255 N N . LEU B 1 71 ? -23.703 -3.746 -2.926 1 97.69 71 LEU B N 1
ATOM 3256 C CA . LEU B 1 71 ? -22.75 -4.488 -3.74 1 97.69 71 LEU B CA 1
ATOM 3257 C C . LEU B 1 71 ? -22.484 -3.77 -5.059 1 97.69 71 LEU B C 1
ATOM 3259 O O . LEU B 1 71 ? -23.422 -3.426 -5.785 1 97.69 71 LEU B O 1
ATOM 3263 N N . GLY B 1 72 ? -21.203 -3.385 -5.258 1 98.25 72 GLY B N 1
ATOM 3264 C CA . GLY B 1 72 ? -20.734 -2.953 -6.566 1 98.25 72 GLY B CA 1
ATOM 3265 C C . GLY B 1 72 ? -20 -4.043 -7.324 1 98.25 72 GLY B C 1
ATOM 3266 O O . GLY B 1 72 ? -19.594 -5.047 -6.738 1 98.25 72 GLY B O 1
ATOM 3267 N N . GLU B 1 73 ? -19.922 -3.877 -8.656 1 98.44 73 GLU B N 1
ATOM 3268 C CA . GLU B 1 73 ? -19.219 -4.84 -9.5 1 98.44 73 GLU B CA 1
ATOM 3269 C C . GLU B 1 73 ? -18.281 -4.133 -10.477 1 98.44 73 GLU B C 1
ATOM 3271 O O . GLU B 1 73 ? -18.641 -3.09 -11.031 1 98.44 73 GLU B O 1
ATOM 3276 N N . LEU B 1 74 ? -17.125 -4.633 -10.625 1 98.81 74 LEU B N 1
ATOM 3277 C CA . LEU B 1 74 ? -16.172 -4.211 -11.648 1 98.81 74 LEU B CA 1
ATOM 3278 C C . LEU B 1 74 ? -15.648 -5.414 -12.43 1 98.81 74 LEU B C 1
ATOM 3280 O O . LEU B 1 74 ? -15.117 -6.355 -11.836 1 98.81 74 LEU B O 1
ATOM 3284 N N . VAL B 1 75 ? -15.828 -5.465 -13.711 1 98.81 75 VAL B N 1
ATOM 3285 C CA . VAL B 1 75 ? -15.328 -6.52 -14.586 1 98.81 75 VAL B CA 1
ATOM 3286 C C . VAL B 1 75 ? -14.258 -5.953 -15.516 1 98.81 75 VAL B C 1
ATOM 3288 O O . VAL B 1 75 ? -14.539 -5.047 -16.312 1 98.81 75 VAL B O 1
ATOM 3291 N N . ILE B 1 76 ? -13.086 -6.422 -15.359 1 98.31 76 ILE B N 1
ATOM 3292 C CA . ILE B 1 76 ? -12.008 -5.98 -16.234 1 98.31 76 ILE B CA 1
ATOM 3293 C C . ILE B 1 76 ? -11.781 -7.012 -17.328 1 98.31 76 ILE B C 1
ATOM 3295 O O . ILE B 1 76 ? -12.273 -8.141 -17.25 1 98.31 76 ILE B O 1
ATOM 3299 N N . ALA B 1 77 ? -11.031 -6.617 -18.391 1 96.44 77 ALA B N 1
ATOM 3300 C CA . ALA B 1 77 ? -10.68 -7.57 -19.438 1 96.44 77 ALA B CA 1
ATOM 3301 C C . ALA B 1 77 ? -9.789 -8.688 -18.891 1 96.44 77 ALA B C 1
ATOM 3303 O O . ALA B 1 77 ? -8.914 -8.438 -18.062 1 96.44 77 ALA B O 1
ATOM 3304 N N . ALA B 1 78 ? -9.977 -9.938 -19.359 1 94.38 78 ALA B N 1
ATOM 3305 C CA . ALA B 1 78 ? -9.164 -11.062 -18.906 1 94.38 78 ALA B CA 1
ATOM 3306 C C . ALA B 1 78 ? -7.742 -10.961 -19.453 1 94.38 78 ALA B C 1
ATOM 3308 O O . ALA B 1 78 ? -7.523 -10.492 -20.562 1 94.38 78 ALA B O 1
ATOM 3309 N N . GLY B 1 79 ? -6.758 -11.445 -18.578 1 91.88 79 GLY B N 1
ATOM 3310 C CA . GLY B 1 79 ? -5.391 -11.547 -19.047 1 91.88 79 GLY B CA 1
ATOM 3311 C C . GLY B 1 79 ? -4.43 -10.617 -18.328 1 91.88 79 GLY B C 1
ATOM 3312 O O . GLY B 1 79 ? -4.852 -9.625 -17.734 1 91.88 79 GLY B O 1
ATOM 3313 N N . GLU B 1 80 ? -3.201 -10.859 -18.484 1 93.38 80 GLU B N 1
ATOM 3314 C CA . GLU B 1 80 ? -2.127 -10.164 -17.781 1 93.38 80 GLU B CA 1
ATOM 3315 C C . GLU B 1 80 ? -2.066 -8.688 -18.172 1 93.38 80 GLU B C 1
ATOM 3317 O O . GLU B 1 80 ? -1.66 -7.844 -17.375 1 93.38 80 GLU B O 1
ATOM 3322 N N . ALA B 1 81 ? -2.498 -8.406 -19.359 1 90.62 81 ALA B N 1
ATOM 3323 C CA . ALA B 1 81 ? -2.453 -7.043 -19.891 1 90.62 81 ALA B CA 1
ATOM 3324 C C . ALA B 1 81 ? -3.35 -6.117 -19.062 1 90.62 81 ALA B C 1
ATOM 3326 O O . ALA B 1 81 ? -3.219 -4.891 -19.141 1 90.62 81 ALA B O 1
ATOM 3327 N N . SER B 1 82 ? -4.238 -6.711 -18.281 1 94.75 82 SER B N 1
ATOM 3328 C CA . SER B 1 82 ? -5.176 -5.922 -17.484 1 94.75 82 SER B CA 1
ATOM 3329 C C . SER B 1 82 ? -4.629 -5.645 -16.094 1 94.75 82 SER B C 1
ATOM 3331 O O . SER B 1 82 ? -5.23 -4.887 -15.32 1 94.75 82 SER B O 1
ATOM 3333 N N . LYS B 1 83 ? -3.502 -6.219 -15.758 1 96.56 83 LYS B N 1
ATOM 3334 C CA . LYS B 1 83 ? -2.883 -6.031 -14.453 1 96.56 83 LYS B CA 1
ATOM 3335 C C . LYS B 1 83 ? -2.057 -4.746 -14.414 1 96.56 83 LYS B C 1
ATOM 3337 O O . LYS B 1 83 ? -0.829 -4.797 -14.297 1 96.56 83 LYS B O 1
ATOM 3342 N N . THR B 1 84 ? -2.773 -3.615 -14.492 1 96.88 84 THR B N 1
ATOM 3343 C CA . THR B 1 84 ? -2.133 -2.324 -14.727 1 96.88 84 THR B CA 1
ATOM 3344 C C . THR B 1 84 ? -2.562 -1.31 -13.672 1 96.88 84 THR B C 1
ATOM 3346 O O . THR B 1 84 ? -3.547 -1.522 -12.961 1 96.88 84 THR B O 1
ATOM 3349 N N . LEU B 1 85 ? -1.836 -0.139 -13.602 1 97.75 85 LEU B N 1
ATOM 3350 C CA . LEU B 1 85 ? -2.201 0.978 -12.742 1 97.75 85 LEU B CA 1
ATOM 3351 C C . LEU B 1 85 ? -3.52 1.603 -13.188 1 97.75 85 LEU B C 1
ATOM 3353 O O . LEU B 1 85 ? -4.289 2.094 -12.359 1 97.75 85 LEU B O 1
ATOM 3357 N N . ASP B 1 86 ? -3.803 1.526 -14.453 1 97.38 86 ASP B N 1
ATOM 3358 C CA . ASP B 1 86 ? -5.07 2.053 -14.953 1 97.38 86 ASP B CA 1
ATOM 3359 C C . ASP B 1 86 ? -6.25 1.27 -14.383 1 97.38 86 ASP B C 1
ATOM 3361 O O . ASP B 1 86 ? -7.234 1.859 -13.93 1 97.38 86 ASP B O 1
ATOM 3365 N N . ASN B 1 87 ? -6.18 -0.022 -14.461 1 98.38 87 ASN B N 1
ATOM 3366 C CA . ASN B 1 87 ? -7.266 -0.832 -13.914 1 98.38 87 ASN B CA 1
ATOM 3367 C C . ASN B 1 87 ? -7.316 -0.743 -12.391 1 98.38 87 ASN B C 1
ATOM 3369 O O . ASN B 1 87 ? -8.398 -0.828 -11.797 1 98.38 87 ASN B O 1
ATOM 3373 N N . PHE B 1 88 ? -6.156 -0.53 -11.797 1 98.69 88 PHE B N 1
ATOM 3374 C CA . PHE B 1 88 ? -6.125 -0.189 -10.383 1 98.69 88 PHE B CA 1
ATOM 3375 C C . PHE B 1 88 ? -6.949 1.062 -10.109 1 98.69 88 PHE B C 1
ATOM 3377 O O . PHE B 1 88 ? -7.781 1.078 -9.203 1 98.69 88 PHE B O 1
ATOM 3384 N N . SER B 1 89 ? -6.73 2.098 -10.883 1 98.38 89 SER B N 1
ATOM 3385 C CA . SER B 1 89 ? -7.473 3.346 -10.742 1 98.38 89 SER B CA 1
ATOM 3386 C C . SER B 1 89 ? -8.969 3.121 -10.93 1 98.38 89 SER B C 1
ATOM 3388 O O . SER B 1 89 ? -9.789 3.752 -10.25 1 98.38 89 SER B O 1
ATOM 3390 N N . LEU B 1 90 ? -9.328 2.238 -11.828 1 98.44 90 LEU B N 1
ATOM 3391 C CA . LEU B 1 90 ? -10.742 1.924 -12.055 1 98.44 90 LEU B CA 1
ATOM 3392 C C . LEU B 1 90 ? -11.344 1.26 -10.82 1 98.44 90 LEU B C 1
ATOM 3394 O O . LEU B 1 90 ? -12.5 1.531 -10.469 1 98.44 90 LEU B O 1
ATOM 3398 N N . ALA B 1 91 ? -10.617 0.358 -10.234 1 98.81 91 ALA B N 1
ATOM 3399 C CA . ALA B 1 91 ? -11.102 -0.293 -9.023 1 98.81 91 ALA B CA 1
ATOM 3400 C C . ALA B 1 91 ? -11.289 0.718 -7.895 1 98.81 91 ALA B C 1
ATOM 3402 O O . ALA B 1 91 ? -12.273 0.665 -7.16 1 98.81 91 ALA B O 1
ATOM 3403 N N . ILE B 1 92 ? -10.352 1.658 -7.754 1 98.62 92 ILE B N 1
ATOM 3404 C CA . ILE B 1 92 ? -10.414 2.719 -6.754 1 98.62 92 ILE B CA 1
ATOM 3405 C C . ILE B 1 92 ? -11.656 3.576 -6.996 1 98.62 92 ILE B C 1
ATOM 3407 O O . ILE B 1 92 ? -12.391 3.891 -6.059 1 98.62 92 ILE B O 1
ATOM 3411 N N . THR B 1 93 ? -11.867 3.908 -8.234 1 97.88 93 THR B N 1
ATOM 3412 C CA . THR B 1 93 ? -13.039 4.703 -8.594 1 97.88 93 THR B CA 1
ATOM 3413 C C . THR B 1 93 ? -14.32 3.961 -8.25 1 97.88 93 THR B C 1
ATOM 3415 O O . THR B 1 93 ? -15.273 4.559 -7.742 1 97.88 93 THR B O 1
ATOM 3418 N N . ALA B 1 94 ? -14.352 2.67 -8.508 1 98.56 94 ALA B N 1
ATOM 3419 C CA . ALA B 1 94 ? -15.523 1.863 -8.195 1 98.56 94 ALA B CA 1
ATOM 3420 C C . ALA B 1 94 ? -15.812 1.87 -6.695 1 98.56 94 ALA B C 1
ATOM 3422 O O . ALA B 1 94 ? -16.969 1.934 -6.277 1 98.56 94 ALA B O 1
ATOM 3423 N N . LEU B 1 95 ? -14.797 1.776 -5.906 1 98.12 95 LEU B N 1
ATOM 3424 C CA . LEU B 1 95 ? -14.953 1.829 -4.453 1 98.12 95 LEU B CA 1
ATOM 3425 C C . LEU B 1 95 ? -15.492 3.188 -4.016 1 98.12 95 LEU B C 1
ATOM 3427 O O . LEU B 1 95 ? -16.359 3.262 -3.148 1 98.12 95 LEU B O 1
ATOM 3431 N N . ALA B 1 96 ? -14.953 4.219 -4.602 1 95.44 96 ALA B N 1
ATOM 3432 C CA . ALA B 1 96 ? -15.398 5.574 -4.277 1 95.44 96 ALA B CA 1
ATOM 3433 C C . ALA B 1 96 ? -16.875 5.766 -4.633 1 95.44 96 ALA B C 1
ATOM 3435 O O . ALA B 1 96 ? -17.641 6.32 -3.846 1 95.44 96 ALA B O 1
ATOM 3436 N N . GLU B 1 97 ? -17.234 5.301 -5.828 1 95.31 97 GLU B N 1
ATOM 3437 C CA . GLU B 1 97 ? -18.609 5.441 -6.297 1 95.31 97 GLU B CA 1
ATOM 3438 C C . GLU B 1 97 ? -19.562 4.637 -5.426 1 95.31 97 GLU B C 1
ATOM 3440 O O . GLU B 1 97 ? -20.719 5.031 -5.246 1 95.31 97 GLU B O 1
ATOM 3445 N N . LEU B 1 98 ? -19.078 3.57 -4.887 1 95.44 98 LEU B N 1
ATOM 3446 C CA . LEU B 1 98 ? -19.859 2.727 -3.992 1 95.44 98 LEU B CA 1
ATOM 3447 C C . LEU B 1 98 ? -20.031 3.395 -2.633 1 95.44 98 LEU B C 1
ATOM 3449 O O . LEU B 1 98 ? -20.891 2.984 -1.842 1 95.44 98 LEU B O 1
ATOM 3453 N N . GLY B 1 99 ? -19.234 4.453 -2.357 1 92.38 99 GLY B N 1
ATOM 3454 C CA . GLY B 1 99 ? -19.219 5.047 -1.029 1 92.38 99 GLY B CA 1
ATOM 3455 C C . GLY B 1 99 ? -18.594 4.141 0.019 1 92.38 99 GLY B C 1
ATOM 3456 O O . GLY B 1 99 ? -19 4.176 1.188 1 92.38 99 GLY B O 1
ATOM 3457 N N . ALA B 1 100 ? -17.656 3.305 -0.403 1 95.25 100 ALA B N 1
ATOM 3458 C CA . ALA B 1 100 ? -17.062 2.297 0.469 1 95.25 100 ALA B CA 1
ATOM 3459 C C . ALA B 1 100 ? -16.344 2.947 1.646 1 95.25 100 ALA B C 1
ATOM 3461 O O . ALA B 1 100 ? -15.516 3.842 1.459 1 95.25 100 ALA B O 1
ATOM 3462 N N . THR B 1 101 ? -16.672 2.477 2.816 1 92.25 101 THR B N 1
ATOM 3463 C CA . THR B 1 101 ? -16.031 2.975 4.027 1 92.25 101 THR B CA 1
ATOM 3464 C C . THR B 1 101 ? -14.906 2.041 4.465 1 92.25 101 THR B C 1
ATOM 3466 O O . THR B 1 101 ? -14.602 1.061 3.781 1 92.25 101 THR B O 1
ATOM 3469 N N . ARG B 1 102 ? -14.25 2.305 5.535 1 92.38 102 ARG B N 1
ATOM 3470 C CA . ARG B 1 102 ? -13.039 1.622 5.984 1 92.38 102 ARG B CA 1
ATOM 3471 C C . ARG B 1 102 ? -13.312 0.152 6.281 1 92.38 102 ARG B C 1
ATOM 3473 O O . ARG B 1 102 ? -12.391 -0.66 6.34 1 92.38 102 ARG B O 1
ATOM 3480 N N . ASP B 1 103 ? -14.531 -0.175 6.516 1 94.31 103 ASP B N 1
ATOM 3481 C CA . ASP B 1 103 ? -14.898 -1.556 6.812 1 94.31 103 ASP B CA 1
ATOM 3482 C C . ASP B 1 103 ? -15.43 -2.264 5.57 1 94.31 103 ASP B C 1
ATOM 3484 O O . ASP B 1 103 ? -16.094 -3.295 5.676 1 94.31 103 ASP B O 1
ATOM 3488 N N . ALA B 1 104 ? -15.172 -1.701 4.379 1 96.81 104 ALA B N 1
ATOM 3489 C CA . ALA B 1 104 ? -15.578 -2.32 3.121 1 96.81 104 ALA B CA 1
ATOM 3490 C C . ALA B 1 104 ? -14.766 -3.58 2.842 1 96.81 104 ALA B C 1
ATOM 3492 O O . ALA B 1 104 ? -13.758 -3.834 3.504 1 96.81 104 ALA B O 1
ATOM 3493 N N . CYS B 1 105 ? -15.266 -4.34 1.914 1 98.62 105 CYS B N 1
ATOM 3494 C CA . CYS B 1 105 ? -14.602 -5.582 1.538 1 98.62 105 CYS B CA 1
ATOM 3495 C C . CYS B 1 105 ? -14.578 -5.754 0.024 1 98.62 105 CYS B C 1
ATOM 3497 O O . CYS B 1 105 ? -15.602 -5.574 -0.638 1 98.62 105 CYS B O 1
ATOM 3499 N N . VAL B 1 106 ? -13.438 -6.051 -0.509 1 98.94 106 VAL B N 1
ATOM 3500 C CA . VAL B 1 106 ? -13.297 -6.375 -1.925 1 98.94 106 VAL B CA 1
ATOM 3501 C C . VAL B 1 106 ? -13.25 -7.887 -2.107 1 98.94 106 VAL B C 1
ATOM 3503 O O . VAL B 1 106 ? -12.461 -8.578 -1.457 1 98.94 106 VAL B O 1
ATOM 3506 N N . PHE B 1 107 ? -14.109 -8.461 -2.885 1 98.94 107 PHE B N 1
ATOM 3507 C CA . PHE B 1 107 ? -14.094 -9.859 -3.273 1 98.94 107 PHE B CA 1
ATOM 3508 C C . PHE B 1 107 ? -13.414 -10.039 -4.629 1 98.94 107 PHE B C 1
ATOM 3510 O O . PHE B 1 107 ? -13.883 -9.5 -5.637 1 98.94 107 PHE B O 1
ATOM 3517 N N . ALA B 1 108 ? -12.344 -10.727 -4.668 1 98.94 108 ALA B N 1
ATOM 3518 C CA . ALA B 1 108 ? -11.586 -10.992 -5.887 1 98.94 108 ALA B CA 1
ATOM 3519 C C . ALA B 1 108 ? -11.984 -12.336 -6.496 1 98.94 108 ALA B C 1
ATOM 3521 O O . ALA B 1 108 ? -11.477 -13.383 -6.098 1 98.94 108 ALA B O 1
ATOM 3522 N N . LEU B 1 109 ? -12.836 -12.312 -7.469 1 98.94 109 LEU B N 1
ATOM 3523 C CA . LEU B 1 109 ? -13.344 -13.508 -8.133 1 98.94 109 LEU B CA 1
ATOM 3524 C C . LEU B 1 109 ? -12.633 -13.734 -9.461 1 98.94 109 LEU B C 1
ATOM 3526 O O . LEU B 1 109 ? -13.023 -13.172 -10.492 1 98.94 109 LEU B O 1
ATOM 3530 N N . GLY B 1 110 ? -11.594 -14.523 -9.469 1 98.75 110 GLY B N 1
ATOM 3531 C CA . GLY B 1 110 ? -10.852 -14.742 -10.703 1 98.75 110 GLY B CA 1
ATOM 3532 C C . GLY B 1 110 ? -9.484 -15.352 -10.469 1 98.75 110 GLY B C 1
ATOM 3533 O O . GLY B 1 110 ? -9.242 -15.984 -9.438 1 98.75 110 GLY B O 1
ATOM 3534 N N . GLY B 1 111 ? -8.641 -15.328 -11.438 1 97.94 111 GLY B N 1
ATOM 3535 C CA . GLY B 1 111 ? -7.273 -15.82 -11.344 1 97.94 111 GLY B CA 1
ATOM 3536 C C . GLY B 1 111 ? -6.336 -14.836 -10.664 1 97.94 111 GLY B C 1
ATOM 3537 O O . GLY B 1 111 ? -6.77 -14.008 -9.867 1 97.94 111 GLY B O 1
ATOM 3538 N N . GLY B 1 112 ? -5.062 -15 -10.953 1 97.56 112 GLY B N 1
ATOM 3539 C CA . GLY B 1 112 ? -4.027 -14.211 -10.297 1 97.56 112 GLY B CA 1
ATOM 3540 C C . GLY B 1 112 ? -4.102 -12.734 -10.633 1 97.56 112 GLY B C 1
ATOM 3541 O O . GLY B 1 112 ? -3.832 -11.883 -9.781 1 97.56 112 GLY B O 1
ATOM 3542 N N . VAL B 1 113 ? -4.43 -12.445 -11.906 1 97.44 113 VAL B N 1
ATOM 3543 C CA . VAL B 1 113 ? -4.516 -11.055 -12.336 1 97.44 113 VAL B CA 1
ATOM 3544 C C . VAL B 1 113 ? -5.57 -10.32 -11.508 1 97.44 113 VAL B C 1
ATOM 3546 O O . VAL B 1 113 ? -5.297 -9.266 -10.938 1 97.44 113 VAL B O 1
ATOM 3549 N N . VAL B 1 114 ? -6.73 -10.898 -11.375 1 98.75 114 VAL B N 1
ATOM 3550 C CA . VAL B 1 114 ? -7.84 -10.328 -10.625 1 98.75 114 VAL B CA 1
ATOM 3551 C C . VAL B 1 114 ? -7.488 -10.281 -9.141 1 98.75 114 VAL B C 1
ATOM 3553 O O . VAL B 1 114 ? -7.711 -9.273 -8.469 1 98.75 114 VAL B O 1
ATOM 3556 N N . GLY B 1 115 ? -6.969 -11.352 -8.633 1 98.81 115 GLY B N 1
ATOM 3557 C CA . GLY B 1 115 ? -6.594 -11.414 -7.227 1 98.81 115 GLY B CA 1
ATOM 3558 C C . GLY B 1 115 ? -5.59 -10.352 -6.832 1 98.81 115 GLY B C 1
ATOM 3559 O O . GLY B 1 115 ? -5.754 -9.688 -5.809 1 98.81 115 GLY B O 1
ATOM 3560 N N . ASP B 1 116 ? -4.555 -10.195 -7.617 1 98.75 116 ASP B N 1
ATOM 3561 C CA . ASP B 1 116 ? -3.502 -9.227 -7.34 1 98.75 116 ASP B CA 1
ATOM 3562 C C . ASP B 1 116 ? -4.039 -7.801 -7.406 1 98.75 116 ASP B C 1
ATOM 3564 O O . ASP B 1 116 ? -3.77 -6.988 -6.52 1 98.75 116 ASP B O 1
ATOM 3568 N N . LEU B 1 117 ? -4.781 -7.535 -8.492 1 98.81 117 LEU B N 1
ATOM 3569 C CA . LEU B 1 117 ? -5.312 -6.191 -8.703 1 98.81 117 LEU B CA 1
ATOM 3570 C C . LEU B 1 117 ? -6.297 -5.816 -7.602 1 98.81 117 LEU B C 1
ATOM 3572 O O . LEU B 1 117 ? -6.223 -4.719 -7.047 1 98.81 117 LEU B O 1
ATOM 3576 N N . ALA B 1 118 ? -7.207 -6.703 -7.277 1 98.94 118 ALA B N 1
ATOM 3577 C CA . ALA B 1 118 ? -8.195 -6.469 -6.227 1 98.94 118 ALA B CA 1
ATOM 3578 C C . ALA B 1 118 ? -7.527 -6.297 -4.867 1 98.94 118 ALA B C 1
ATOM 3580 O O . ALA B 1 118 ? -7.895 -5.41 -4.094 1 98.94 118 ALA B O 1
ATOM 3581 N N . GLY B 1 119 ? -6.594 -7.195 -4.562 1 98.88 119 GLY B N 1
ATOM 3582 C CA . GLY B 1 119 ? -5.855 -7.094 -3.314 1 98.88 119 GLY B CA 1
ATOM 3583 C C . GLY B 1 119 ? -5.117 -5.777 -3.166 1 98.88 119 GLY B C 1
ATOM 3584 O O . GLY B 1 119 ? -5.102 -5.184 -2.084 1 98.88 119 GLY B O 1
ATOM 3585 N N . PHE B 1 120 ? -4.527 -5.328 -4.309 1 98.94 120 PHE B N 1
ATOM 3586 C CA . PHE B 1 120 ? -3.795 -4.066 -4.281 1 98.94 120 PHE B CA 1
ATOM 3587 C C . PHE B 1 120 ? -4.742 -2.895 -4.062 1 98.94 120 PHE B C 1
ATOM 3589 O O . PHE B 1 120 ? -4.445 -1.987 -3.281 1 98.94 120 PHE B O 1
ATOM 3596 N N . ALA B 1 121 ? -5.855 -2.895 -4.738 1 98.94 121 ALA B N 1
ATOM 3597 C CA . ALA B 1 121 ? -6.867 -1.86 -4.531 1 98.94 121 ALA B CA 1
ATOM 3598 C C . ALA B 1 121 ? -7.34 -1.834 -3.08 1 98.94 121 ALA B C 1
ATOM 3600 O O . ALA B 1 121 ? -7.445 -0.764 -2.475 1 98.94 121 ALA B O 1
ATOM 3601 N N . ALA B 1 122 ? -7.594 -2.998 -2.498 1 98.88 122 ALA B N 1
ATOM 3602 C CA . ALA B 1 122 ? -8.031 -3.102 -1.108 1 98.88 122 ALA B CA 1
ATOM 3603 C C . ALA B 1 122 ? -6.961 -2.574 -0.155 1 98.88 122 ALA B C 1
ATOM 3605 O O . ALA B 1 122 ? -7.277 -1.908 0.833 1 98.88 122 ALA B O 1
ATOM 3606 N N . ALA B 1 123 ? -5.719 -2.869 -0.485 1 98.81 123 ALA B N 1
ATOM 3607 C CA . ALA B 1 123 ? -4.605 -2.449 0.36 1 98.81 123 ALA B CA 1
ATOM 3608 C C . ALA B 1 123 ? -4.488 -0.929 0.4 1 98.81 123 ALA B C 1
ATOM 3610 O O . ALA B 1 123 ? -4.07 -0.359 1.411 1 98.81 123 ALA B O 1
ATOM 3611 N N . CYS B 1 124 ? -4.883 -0.291 -0.667 1 98.81 124 CYS B N 1
ATOM 3612 C CA . CYS B 1 124 ? -4.594 1.133 -0.802 1 98.81 124 CYS B CA 1
ATOM 3613 C C . CYS B 1 124 ? -5.824 1.971 -0.473 1 98.81 124 CYS B C 1
ATOM 3615 O O . CYS B 1 124 ? -5.699 3.127 -0.065 1 98.81 124 CYS B O 1
ATOM 3617 N N . TRP B 1 125 ? -7.078 1.432 -0.719 1 98.5 125 TRP B N 1
ATOM 3618 C CA . TRP B 1 125 ? -8.297 2.184 -0.428 1 98.5 125 TRP B CA 1
ATOM 3619 C C . TRP B 1 125 ? -8.398 2.492 1.062 1 98.5 125 TRP B C 1
ATOM 3621 O O . TRP B 1 125 ? -8.438 1.58 1.89 1 98.5 125 TRP B O 1
ATOM 3631 N N . MET B 1 126 ? -8.367 3.85 1.405 1 96.44 126 MET B N 1
ATOM 3632 C CA . MET B 1 126 ? -8.422 4.355 2.773 1 96.44 126 MET B CA 1
ATOM 3633 C C . MET B 1 126 ? -7.34 3.707 3.633 1 96.44 126 MET B C 1
ATOM 3635 O O . MET B 1 126 ? -7.566 3.414 4.809 1 96.44 126 MET B O 1
ATOM 3639 N N . ARG B 1 127 ? -6.199 3.324 2.938 1 97.44 127 ARG B N 1
ATOM 3640 C CA . ARG B 1 127 ? -4.984 2.781 3.539 1 97.44 127 ARG B CA 1
ATOM 3641 C C . ARG B 1 127 ? -5.219 1.37 4.066 1 97.44 127 ARG B C 1
ATOM 3643 O O . ARG B 1 127 ? -4.602 0.958 5.051 1 97.44 127 ARG B O 1
ATOM 3650 N N . GLY B 1 128 ? -6.207 0.692 3.506 1 97.38 128 GLY B N 1
ATOM 3651 C CA . GLY B 1 128 ? -6.387 -0.724 3.785 1 97.38 128 GLY B CA 1
ATOM 3652 C C . GLY B 1 128 ? -7.82 -1.087 4.125 1 97.38 128 GLY B C 1
ATOM 3653 O O . GLY B 1 128 ? -8.352 -0.657 5.152 1 97.38 128 GLY B O 1
ATOM 3654 N N . VAL B 1 129 ? -8.469 -1.841 3.309 1 97.56 129 VAL B N 1
ATOM 3655 C CA . VAL B 1 129 ? -9.766 -2.457 3.598 1 97.56 129 VAL B CA 1
ATOM 3656 C C . VAL B 1 129 ? -9.672 -3.969 3.396 1 97.56 129 VAL B C 1
ATOM 3658 O O . VAL B 1 129 ? -8.641 -4.48 2.949 1 97.56 129 VAL B O 1
ATOM 3661 N N . ASP B 1 130 ? -10.727 -4.66 3.732 1 98.25 130 ASP B N 1
ATOM 3662 C CA . ASP B 1 130 ? -10.695 -6.117 3.707 1 98.25 130 ASP B CA 1
ATOM 3663 C C . ASP B 1 130 ? -10.734 -6.645 2.273 1 98.25 130 ASP B C 1
ATOM 3665 O O . ASP B 1 130 ? -11.273 -5.984 1.382 1 98.25 130 ASP B O 1
ATOM 3669 N N . CYS B 1 131 ? -10.156 -7.785 2.072 1 98.75 131 CYS B N 1
ATOM 3670 C CA . CYS B 1 131 ? -10.18 -8.5 0.801 1 98.75 131 CYS B CA 1
ATOM 3671 C C . CYS B 1 131 ? -10.438 -9.984 1.015 1 98.75 131 CYS B C 1
ATOM 3673 O O . CYS B 1 131 ? -9.93 -10.578 1.97 1 98.75 131 CYS B O 1
ATOM 3675 N N . VAL B 1 132 ? -11.273 -10.562 0.239 1 98.94 132 VAL B N 1
ATOM 3676 C CA . VAL B 1 132 ? -11.5 -12 0.202 1 98.94 132 VAL B CA 1
ATOM 3677 C C . VAL B 1 132 ? -11.141 -12.547 -1.18 1 98.94 132 VAL B C 1
ATOM 3679 O O . VAL B 1 132 ? -11.609 -12.031 -2.197 1 98.94 132 VAL B O 1
ATOM 3682 N N . GLN B 1 133 ? -10.297 -13.562 -1.194 1 98.94 133 GLN B N 1
ATOM 3683 C CA . GLN B 1 133 ? -9.883 -14.188 -2.447 1 98.94 133 GLN B CA 1
ATOM 3684 C C . GLN B 1 133 ? -10.812 -15.344 -2.818 1 98.94 133 GLN B C 1
ATOM 3686 O O . GLN B 1 133 ? -11.031 -16.25 -2.016 1 98.94 133 GLN B O 1
ATOM 3691 N N . LEU B 1 134 ? -11.398 -15.281 -3.992 1 98.94 134 LEU B N 1
ATOM 3692 C CA . LEU B 1 134 ? -12.18 -16.359 -4.598 1 98.94 134 LEU B CA 1
ATOM 3693 C C . LEU B 1 134 ? -11.508 -16.875 -5.863 1 98.94 134 LEU B C 1
ATOM 3695 O O . LEU B 1 134 ? -12.016 -16.672 -6.969 1 98.94 134 LEU B O 1
ATOM 3699 N N . PRO B 1 135 ? -10.391 -17.594 -5.66 1 98.88 135 PRO B N 1
ATOM 3700 C CA . PRO B 1 135 ? -9.617 -18.016 -6.832 1 98.88 135 PRO B CA 1
ATOM 3701 C C . PRO B 1 135 ? -10.375 -19.016 -7.711 1 98.88 135 PRO B C 1
ATOM 3703 O O . PRO B 1 135 ? -11.023 -19.922 -7.195 1 98.88 135 PRO B O 1
ATOM 3706 N N . THR B 1 136 ? -10.227 -18.781 -9.055 1 98.69 136 THR B N 1
ATOM 3707 C CA . THR B 1 136 ? -10.977 -19.609 -9.984 1 98.69 136 THR B CA 1
ATOM 3708 C C . THR B 1 136 ? -10.023 -20.344 -10.93 1 98.69 136 THR B C 1
ATOM 3710 O O . THR B 1 136 ? -10.469 -21.047 -11.844 1 98.69 136 THR B O 1
ATOM 3713 N N . SER B 1 137 ? -8.734 -20.203 -10.852 1 98.44 137 SER B N 1
ATOM 3714 C CA . SER B 1 137 ? -7.73 -20.984 -11.562 1 98.44 137 SER B CA 1
ATOM 3715 C C . SER B 1 137 ? -6.867 -21.781 -10.594 1 98.44 137 SER B C 1
ATOM 3717 O O . SER B 1 137 ? -6.723 -21.406 -9.43 1 98.44 137 SER B O 1
ATOM 3719 N N . LEU B 1 138 ? -6.371 -22.875 -11.086 1 98.69 138 LEU B N 1
ATOM 3720 C CA . LEU B 1 138 ? -5.504 -23.703 -10.242 1 98.69 138 LEU B CA 1
ATOM 3721 C C . LEU B 1 138 ? -4.305 -22.891 -9.75 1 98.69 138 LEU B C 1
ATOM 3723 O O . LEU B 1 138 ? -3.947 -22.953 -8.578 1 98.69 138 LEU B O 1
ATOM 3727 N N . LEU B 1 139 ? -3.727 -22.078 -10.625 1 98.62 139 LEU B N 1
ATOM 3728 C CA . LEU B 1 139 ? -2.578 -21.266 -10.273 1 98.62 139 LEU B CA 1
ATOM 3729 C C . LEU B 1 139 ? -2.916 -20.328 -9.109 1 98.62 139 LEU B C 1
ATOM 3731 O O . LEU B 1 139 ? -2.15 -20.219 -8.148 1 98.62 139 LEU B O 1
ATOM 3735 N N . ALA B 1 140 ? -4.027 -19.688 -9.219 1 98.75 140 ALA B N 1
ATOM 3736 C CA . ALA B 1 140 ? -4.441 -18.766 -8.156 1 98.75 140 ALA B CA 1
ATOM 3737 C C . ALA B 1 140 ? -4.707 -19.531 -6.855 1 98.75 140 ALA B C 1
ATOM 3739 O O . ALA B 1 140 ? -4.379 -19.047 -5.77 1 98.75 140 ALA B O 1
ATOM 3740 N N . MET B 1 141 ? -5.285 -20.734 -6.926 1 98.81 141 MET B N 1
ATOM 3741 C CA . MET B 1 141 ? -5.629 -21.531 -5.742 1 98.81 141 MET B CA 1
ATOM 3742 C C . MET B 1 141 ? -4.371 -21.969 -4.996 1 98.81 141 MET B C 1
ATOM 3744 O O . MET B 1 141 ? -4.359 -22 -3.764 1 98.81 141 MET B O 1
ATOM 3748 N N . VAL B 1 142 ? -3.312 -22.188 -5.715 1 98.62 142 VAL B N 1
ATOM 3749 C CA . VAL B 1 142 ? -2.17 -22.828 -5.082 1 98.62 142 VAL B CA 1
ATOM 3750 C C . VAL B 1 142 ? -1.083 -21.797 -4.797 1 98.62 142 VAL B C 1
ATOM 3752 O O . VAL B 1 142 ? -0.142 -22.062 -4.047 1 98.62 142 VAL B O 1
ATOM 3755 N N . ASP B 1 143 ? -1.218 -20.562 -5.375 1 98 143 ASP B N 1
ATOM 3756 C CA . ASP B 1 143 ? -0.081 -19.656 -5.262 1 98 143 ASP B CA 1
ATOM 3757 C C . ASP B 1 143 ? -0.545 -18.219 -5.004 1 98 143 ASP B C 1
ATOM 3759 O O . ASP B 1 143 ? -0.558 -17.766 -3.861 1 98 143 ASP B O 1
ATOM 3763 N N . SER B 1 144 ? -1.126 -17.547 -5.945 1 97.69 144 SER B N 1
ATOM 3764 C CA . SER B 1 144 ? -1.255 -16.094 -5.934 1 97.69 144 SER B CA 1
ATOM 3765 C C . SER B 1 144 ? -2.25 -15.641 -4.871 1 97.69 144 SER B C 1
ATOM 3767 O O . SER B 1 144 ? -2.178 -14.508 -4.395 1 97.69 144 SER B O 1
ATOM 3769 N N . SER B 1 145 ? -3.232 -16.516 -4.48 1 98.5 145 SER B N 1
ATOM 3770 C CA . SER B 1 145 ? -4.246 -16.094 -3.514 1 98.5 145 SER B CA 1
ATOM 3771 C C . SER B 1 145 ? -3.738 -16.234 -2.084 1 98.5 145 SER B C 1
ATOM 3773 O O . SER B 1 145 ? -4.371 -15.758 -1.144 1 98.5 145 SER B O 1
ATOM 3775 N N . VAL B 1 146 ? -2.553 -16.828 -1.92 1 97.06 146 VAL B N 1
ATOM 3776 C CA . VAL B 1 146 ? -2.031 -17.156 -0.599 1 97.06 146 VAL B CA 1
ATOM 3777 C C . VAL B 1 146 ? -0.846 -16.266 -0.266 1 97.06 146 VAL B C 1
ATOM 3779 O O . VAL B 1 146 ? 0.055 -16.078 -1.089 1 97.06 146 VAL B O 1
ATOM 3782 N N . GLY B 1 147 ? -0.885 -15.664 0.923 1 95.38 147 GLY B N 1
ATOM 3783 C CA . GLY B 1 147 ? 0.304 -14.992 1.422 1 95.38 147 GLY B CA 1
ATOM 3784 C C . GLY B 1 147 ? 0.191 -13.477 1.388 1 95.38 147 GLY B C 1
ATOM 3785 O O . GLY B 1 147 ? 0.982 -12.781 2.021 1 95.38 147 GLY B O 1
ATOM 3786 N N . GLY B 1 148 ? -0.675 -12.914 0.553 1 96.88 148 GLY B N 1
ATOM 3787 C CA . GLY B 1 148 ? -1.001 -11.508 0.705 1 96.88 148 GLY B CA 1
ATOM 3788 C C . GLY B 1 148 ? -0.177 -10.602 -0.195 1 96.88 148 GLY B C 1
ATOM 3789 O O . GLY B 1 148 ? -0.283 -9.375 -0.118 1 96.88 148 GLY B O 1
ATOM 3790 N N . LYS B 1 149 ? 0.703 -11.18 -1.047 1 97.44 149 LYS B N 1
ATOM 3791 C CA . LYS B 1 149 ? 1.384 -10.336 -2.023 1 97.44 149 LYS B CA 1
ATOM 3792 C C . LYS B 1 149 ? 0.425 -9.883 -3.121 1 97.44 149 LYS B C 1
ATOM 3794 O O . LYS B 1 149 ? -0.251 -10.703 -3.74 1 97.44 149 LYS B O 1
ATOM 3799 N N . THR B 1 150 ? 0.325 -8.617 -3.291 1 98.44 150 THR B N 1
ATOM 3800 C CA . THR B 1 150 ? -0.461 -8.031 -4.367 1 98.44 150 THR B CA 1
ATOM 3801 C C . THR B 1 150 ? 0.403 -7.109 -5.227 1 98.44 150 THR B C 1
ATOM 3803 O O . THR B 1 150 ? 1.463 -6.656 -4.789 1 98.44 150 THR B O 1
ATOM 3806 N N . ALA B 1 151 ? -0.046 -6.914 -6.469 1 98.06 151 ALA B N 1
ATOM 3807 C CA . ALA B 1 151 ? 0.769 -6.051 -7.316 1 98.06 151 ALA B CA 1
ATOM 3808 C C . ALA B 1 151 ? 0.091 -5.805 -8.664 1 98.06 151 ALA B C 1
ATOM 3810 O O . ALA B 1 151 ? -0.874 -6.488 -9.008 1 98.06 151 ALA B O 1
ATOM 3811 N N . VAL B 1 152 ? 0.603 -4.852 -9.336 1 98 152 VAL B N 1
ATOM 3812 C CA . VAL B 1 152 ? 0.321 -4.621 -10.742 1 98 152 VAL B CA 1
ATOM 3813 C C . VAL B 1 152 ? 1.631 -4.469 -11.516 1 98 152 VAL B C 1
ATOM 3815 O O . VAL B 1 152 ? 2.703 -4.363 -10.914 1 98 152 VAL B O 1
ATOM 3818 N N . ASP B 1 153 ? 1.465 -4.59 -12.781 1 95.5 153 ASP B N 1
ATOM 3819 C CA . ASP B 1 153 ? 2.604 -4.48 -13.688 1 95.5 153 ASP B CA 1
ATOM 3820 C C . ASP B 1 153 ? 2.734 -3.061 -14.234 1 95.5 153 ASP B C 1
ATOM 3822 O O . ASP B 1 153 ? 1.756 -2.312 -14.281 1 95.5 153 ASP B O 1
ATOM 3826 N N . ILE B 1 154 ? 3.924 -2.672 -14.523 1 93.88 154 ILE B N 1
ATOM 3827 C CA . ILE B 1 154 ? 4.207 -1.491 -15.328 1 93.88 154 ILE B CA 1
ATOM 3828 C C . ILE B 1 154 ? 5.066 -1.881 -16.531 1 93.88 154 ILE B C 1
ATOM 3830 O O . ILE B 1 154 ? 5.559 -3.01 -16.609 1 93.88 154 ILE B O 1
ATOM 3834 N N . PRO B 1 155 ? 5.211 -1.006 -17.516 1 88.25 155 PRO B N 1
ATOM 3835 C CA . PRO B 1 155 ? 5.957 -1.372 -18.734 1 88.25 155 PRO B CA 1
ATOM 3836 C C . PRO B 1 155 ? 7.367 -1.869 -18.422 1 88.25 155 PRO B C 1
ATOM 3838 O O . PRO B 1 155 ? 7.883 -2.746 -19.125 1 88.25 155 PRO B O 1
ATOM 3841 N N . GLN B 1 156 ? 7.906 -1.449 -17.344 1 87.88 156 GLN B N 1
ATOM 3842 C CA . GLN B 1 156 ? 9.297 -1.758 -17.031 1 87.88 156 GLN B CA 1
ATOM 3843 C C . GLN B 1 156 ? 9.422 -3.15 -16.422 1 87.88 156 GLN B C 1
ATOM 3845 O O . GLN B 1 156 ? 10.516 -3.725 -16.391 1 87.88 156 GLN B O 1
ATOM 3850 N N . GLY B 1 157 ? 8.289 -3.691 -15.883 1 90.31 157 GLY B N 1
ATOM 3851 C CA . GLY B 1 157 ? 8.414 -5.02 -15.305 1 90.31 157 GLY B CA 1
ATOM 3852 C C . GLY B 1 157 ? 7.148 -5.492 -14.617 1 90.31 157 GLY B C 1
ATOM 3853 O O . GLY B 1 157 ? 6.223 -4.707 -14.398 1 90.31 157 GLY B O 1
ATOM 3854 N N . LYS B 1 158 ? 7.172 -6.781 -14.258 1 93.06 158 LYS B N 1
ATOM 3855 C CA . LYS B 1 158 ? 6.023 -7.457 -13.664 1 93.06 158 LYS B CA 1
ATOM 3856 C C . LYS B 1 158 ? 6.016 -7.305 -12.148 1 93.06 158 LYS B C 1
ATOM 3858 O O . LYS B 1 158 ? 7.066 -7.391 -11.508 1 93.06 158 LYS B O 1
ATOM 3863 N N . ASN B 1 159 ? 4.848 -7.047 -11.586 1 95.31 159 ASN B N 1
ATOM 3864 C CA . ASN B 1 159 ? 4.574 -7.066 -10.156 1 95.31 159 ASN B CA 1
ATOM 3865 C C . ASN B 1 159 ? 5.469 -6.086 -9.406 1 95.31 159 ASN B C 1
ATOM 3867 O O . ASN B 1 159 ? 5.855 -6.348 -8.258 1 95.31 159 ASN B O 1
ATOM 3871 N N . LEU B 1 160 ? 5.82 -4.941 -10.016 1 95.94 160 LEU B N 1
ATOM 3872 C CA . LEU B 1 160 ? 6.773 -4.02 -9.414 1 95.94 160 LEU B CA 1
ATOM 3873 C C . LEU B 1 160 ? 6.066 -3.049 -8.469 1 95.94 160 LEU B C 1
ATOM 3875 O O . LEU B 1 160 ? 6.711 -2.396 -7.645 1 95.94 160 LEU B O 1
ATOM 3879 N N . VAL B 1 161 ? 4.77 -2.902 -8.602 1 98.44 161 VAL B N 1
ATOM 3880 C CA . VAL B 1 161 ? 3.996 -1.976 -7.781 1 98.44 161 VAL B CA 1
ATOM 3881 C C . VAL B 1 161 ? 2.92 -2.74 -7.016 1 98.44 161 VAL B C 1
ATOM 3883 O O . VAL B 1 161 ? 2.049 -3.371 -7.617 1 98.44 161 VAL B O 1
ATOM 3886 N N . GLY B 1 162 ? 3.043 -2.68 -5.707 1 98.5 162 GLY B N 1
ATOM 3887 C CA . GLY B 1 162 ? 2.094 -3.475 -4.941 1 98.5 162 GLY B CA 1
ATOM 3888 C C . GLY B 1 162 ? 2.221 -3.277 -3.445 1 98.5 162 GLY B C 1
ATOM 3889 O O . GLY B 1 162 ? 2.701 -2.236 -2.988 1 98.5 162 GLY B O 1
ATOM 3890 N N . ALA B 1 163 ? 1.635 -4.262 -2.695 1 98.56 163 ALA B N 1
ATOM 3891 C CA . ALA B 1 163 ? 1.621 -4.242 -1.235 1 98.56 163 ALA B CA 1
ATOM 3892 C C . ALA B 1 163 ? 1.499 -5.652 -0.668 1 98.56 163 ALA B C 1
ATOM 3894 O O . ALA B 1 163 ? 1.098 -6.578 -1.376 1 98.56 163 ALA B O 1
ATOM 3895 N N . PHE B 1 164 ? 1.99 -5.824 0.537 1 97.5 164 PHE B N 1
ATOM 3896 C CA . PHE B 1 164 ? 1.593 -6.988 1.317 1 97.5 164 PHE B CA 1
ATOM 3897 C C . PHE B 1 164 ? 0.249 -6.75 1.997 1 97.5 164 PHE B C 1
ATOM 3899 O O . PHE B 1 164 ? 0.101 -5.812 2.781 1 97.5 164 PHE B O 1
ATOM 3906 N N . HIS B 1 165 ? -0.726 -7.512 1.638 1 98.12 165 HIS B N 1
ATOM 3907 C CA . HIS B 1 165 ? -2.08 -7.344 2.154 1 98.12 165 HIS B CA 1
ATOM 3908 C C . HIS B 1 165 ? -2.783 -8.688 2.299 1 98.12 165 HIS B C 1
ATOM 3910 O O . HIS B 1 165 ? -3.525 -9.109 1.406 1 98.12 165 HIS B O 1
ATOM 3916 N N . PRO B 1 166 ? -2.586 -9.359 3.42 1 97.69 166 PRO B N 1
ATOM 3917 C CA . PRO B 1 166 ? -3.225 -10.664 3.621 1 97.69 166 PRO B CA 1
ATOM 3918 C C . PRO B 1 166 ? -4.746 -10.594 3.518 1 97.69 166 PRO B C 1
ATOM 3920 O O . PRO B 1 166 ? -5.363 -9.664 4.047 1 97.69 166 PRO B O 1
ATOM 3923 N N . PRO B 1 167 ? -5.336 -11.547 2.803 1 98.31 167 PRO B N 1
ATOM 3924 C CA . PRO B 1 167 ? -6.797 -11.578 2.732 1 98.31 167 PRO B CA 1
ATOM 3925 C C . PRO B 1 167 ? -7.441 -11.992 4.055 1 98.31 167 PRO B C 1
ATOM 3927 O O . PRO B 1 167 ? -6.754 -12.461 4.961 1 98.31 167 PRO B O 1
ATOM 3930 N N . ARG B 1 168 ? -8.734 -11.68 4.156 1 98.25 168 ARG B N 1
ATOM 3931 C CA . ARG B 1 168 ? -9.508 -12.156 5.301 1 98.25 168 ARG B CA 1
ATOM 3932 C C . ARG B 1 168 ? -9.797 -13.648 5.184 1 98.25 168 ARG B C 1
ATOM 3934 O O . ARG B 1 168 ? -9.984 -14.328 6.191 1 98.25 168 ARG B O 1
ATOM 3941 N N . ALA B 1 169 ? -9.828 -14.117 3.945 1 98.69 169 ALA B N 1
ATOM 3942 C CA . ALA B 1 169 ? -10.078 -15.523 3.646 1 98.69 169 ALA B CA 1
ATOM 3943 C C . ALA B 1 169 ? -9.734 -15.844 2.193 1 98.69 169 ALA B C 1
ATOM 3945 O O . ALA B 1 169 ? -9.758 -14.961 1.335 1 98.69 169 ALA B O 1
ATOM 3946 N N . VAL B 1 170 ? -9.367 -17.047 1.976 1 98.88 170 VAL B N 1
ATOM 3947 C CA . VAL B 1 170 ? -9.289 -17.641 0.642 1 98.88 170 VAL B CA 1
ATOM 3948 C C . VAL B 1 170 ? -10.305 -18.766 0.521 1 98.88 170 VAL B C 1
ATOM 3950 O O . VAL B 1 170 ? -10.266 -19.734 1.302 1 98.88 170 VAL B O 1
ATOM 3953 N N . ILE B 1 171 ? -11.203 -18.594 -0.385 1 98.88 171 ILE B N 1
ATOM 3954 C CA . ILE B 1 171 ? -12.242 -19.594 -0.59 1 98.88 171 ILE B CA 1
ATOM 3955 C C . ILE B 1 171 ? -12.094 -20.234 -1.972 1 98.88 171 ILE B C 1
ATOM 3957 O O . ILE B 1 171 ? -12.57 -19.688 -2.969 1 98.88 171 ILE B O 1
ATOM 3961 N N . ALA B 1 172 ? -11.445 -21.359 -1.985 1 98.69 172 ALA B N 1
ATOM 3962 C CA . ALA B 1 172 ? -11.141 -22.078 -3.225 1 98.69 172 ALA B CA 1
ATOM 3963 C C . ALA B 1 172 ? -12.227 -23.094 -3.562 1 98.69 172 ALA B C 1
ATOM 3965 O O . ALA B 1 172 ? -12.141 -24.25 -3.158 1 98.69 172 ALA B O 1
ATOM 3966 N N . ASP B 1 173 ? -13.188 -22.625 -4.328 1 98.44 173 ASP B N 1
ATOM 3967 C CA . ASP B 1 173 ? -14.234 -23.5 -4.844 1 98.44 173 ASP B CA 1
ATOM 3968 C C . ASP B 1 173 ? -13.734 -24.328 -6.031 1 98.44 173 ASP B C 1
ATOM 3970 O O . ASP B 1 173 ? -13.672 -23.812 -7.156 1 98.44 173 ASP B O 1
ATOM 3974 N N . THR B 1 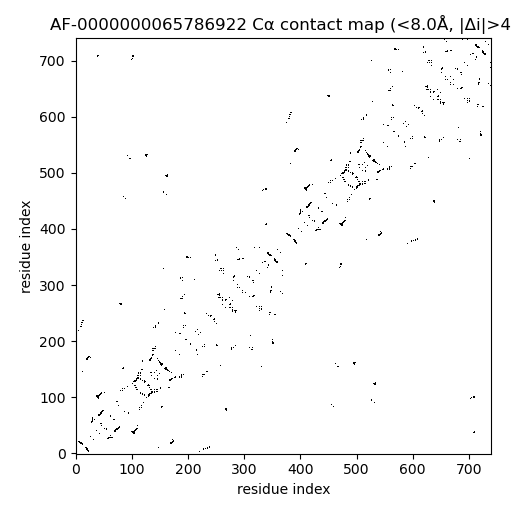174 ? -13.523 -25.625 -5.797 1 97.5 174 THR B N 1
ATOM 3975 C CA . THR B 1 174 ? -12.867 -26.453 -6.805 1 97.5 174 THR B CA 1
ATOM 3976 C C . THR B 1 174 ? -13.789 -26.688 -7.996 1 97.5 174 THR B C 1
ATOM 3978 O O . THR B 1 174 ? -13.344 -27.109 -9.062 1 97.5 174 THR B O 1
ATOM 3981 N N . ASP B 1 175 ? -15.086 -26.375 -7.859 1 96.69 175 ASP B N 1
ATOM 3982 C CA . ASP B 1 175 ? -16 -26.484 -8.984 1 96.69 175 ASP B CA 1
ATOM 3983 C C . ASP B 1 175 ? -15.664 -25.5 -10.086 1 96.69 175 ASP B C 1
ATOM 3985 O O . ASP B 1 175 ? -16 -25.703 -11.258 1 96.69 175 ASP B O 1
ATOM 3989 N N . THR B 1 176 ? -15.008 -24.406 -9.711 1 97.81 176 THR B N 1
ATOM 3990 C CA . THR B 1 176 ? -14.703 -23.391 -10.711 1 97.81 176 THR B CA 1
ATOM 3991 C C . THR B 1 176 ? -13.664 -23.891 -11.703 1 97.81 176 THR B C 1
ATOM 3993 O O . THR B 1 176 ? -13.5 -23.328 -12.781 1 97.81 176 THR B O 1
ATOM 3996 N N . LEU B 1 177 ? -12.93 -24.984 -11.406 1 97.5 177 LEU B N 1
ATOM 3997 C CA . LEU B 1 177 ? -11.906 -25.547 -12.289 1 97.5 177 LEU B CA 1
ATOM 3998 C C . LEU B 1 177 ? -12.547 -26.266 -13.469 1 97.5 177 LEU B C 1
ATOM 4000 O O . LEU B 1 177 ? -11.867 -26.562 -14.461 1 97.5 177 LEU B O 1
ATOM 4004 N N . ARG B 1 178 ? -13.836 -26.5 -13.375 1 93.25 178 ARG B N 1
ATOM 4005 C CA . ARG B 1 178 ? -14.539 -27.188 -14.453 1 93.25 178 ARG B CA 1
ATOM 4006 C C . ARG B 1 178 ? -14.594 -26.328 -15.711 1 93.25 178 ARG B C 1
ATOM 4008 O O . ARG B 1 178 ? -14.641 -26.859 -16.828 1 93.25 178 ARG B O 1
ATOM 4015 N N . THR B 1 179 ? -14.586 -25.078 -15.547 1 93.75 179 THR B N 1
ATOM 4016 C CA . THR B 1 179 ? -14.68 -24.188 -16.688 1 93.75 179 THR B CA 1
ATOM 4017 C C . THR B 1 179 ? -13.305 -23.641 -17.062 1 93.75 179 THR B C 1
ATOM 4019 O O . THR B 1 179 ? -13.18 -22.812 -17.969 1 93.75 179 THR B O 1
ATOM 4022 N N . LEU B 1 180 ? -12.273 -24.047 -16.406 1 95.56 180 LEU B N 1
ATOM 4023 C CA . LEU B 1 180 ? -10.914 -23.578 -16.656 1 95.56 180 LEU B CA 1
ATOM 4024 C C . LEU B 1 180 ? -10.336 -24.219 -17.906 1 95.56 180 LEU B C 1
ATOM 4026 O O . LEU B 1 180 ? -10.336 -25.453 -18.047 1 95.56 180 LEU B O 1
ATOM 4030 N N . PRO B 1 181 ? -9.852 -23.391 -18.859 1 93.38 181 PRO B N 1
ATOM 4031 C CA . PRO B 1 181 ? -9.195 -23.984 -20.031 1 93.38 181 PRO B CA 1
ATOM 4032 C C . PRO B 1 181 ? -8.016 -24.875 -19.656 1 93.38 181 PRO B C 1
ATOM 4034 O O . PRO B 1 181 ? -7.297 -24.578 -18.688 1 93.38 181 PRO B O 1
ATOM 4037 N N . THR B 1 182 ? -7.785 -25.875 -20.422 1 95.31 182 THR B N 1
ATOM 4038 C CA . THR B 1 182 ? -6.758 -26.891 -20.172 1 95.31 182 THR B CA 1
ATOM 4039 C C . THR B 1 182 ? -5.387 -26.234 -20.031 1 95.31 182 THR B C 1
ATOM 4041 O O . THR B 1 182 ? -4.594 -26.625 -19.172 1 95.31 182 THR B O 1
ATOM 4044 N N . ARG B 1 183 ? -5.102 -25.234 -20.859 1 94.81 183 ARG B N 1
ATOM 4045 C CA . ARG B 1 183 ? -3.816 -24.547 -20.812 1 94.81 183 ARG B CA 1
ATOM 4046 C C . ARG B 1 183 ? -3.584 -23.891 -19.453 1 94.81 183 ARG B C 1
ATOM 4048 O O . ARG B 1 183 ? -2.467 -23.906 -18.938 1 94.81 183 ARG B O 1
ATOM 4055 N N . GLU B 1 184 ? -4.641 -23.359 -18.922 1 95.44 184 GLU B N 1
ATOM 4056 C CA . GLU B 1 184 ? -4.543 -22.688 -17.625 1 95.44 184 GLU B CA 1
ATOM 4057 C C . GLU B 1 184 ? -4.41 -23.688 -16.484 1 95.44 184 GLU B C 1
ATOM 4059 O O . GLU B 1 184 ? -3.746 -23.422 -15.484 1 95.44 184 GLU B O 1
ATOM 4064 N N . LEU B 1 185 ? -5.059 -24.828 -16.656 1 97.75 185 LEU B N 1
ATOM 4065 C CA . LEU B 1 185 ? -4.871 -25.891 -15.672 1 97.75 185 LEU B CA 1
ATOM 4066 C C . LEU B 1 185 ? -3.412 -26.312 -15.609 1 97.75 185 LEU B C 1
ATOM 4068 O O . LEU B 1 185 ? -2.84 -26.438 -14.523 1 97.75 185 LEU B O 1
ATOM 4072 N N . ARG B 1 186 ? -2.855 -26.531 -16.766 1 97.75 186 ARG B N 1
ATOM 4073 C CA . ARG B 1 186 ? -1.457 -26.953 -16.844 1 97.75 186 ARG B CA 1
ATOM 4074 C C . ARG B 1 186 ? -0.539 -25.875 -16.266 1 97.75 186 ARG B C 1
ATOM 4076 O O . ARG B 1 186 ? 0.438 -26.188 -15.578 1 97.75 186 ARG B O 1
ATOM 4083 N N . ALA B 1 187 ? -0.854 -24.625 -16.531 1 96.81 187 ALA B N 1
ATOM 4084 C CA . ALA B 1 187 ? -0.085 -23.516 -15.984 1 96.81 187 ALA B CA 1
ATOM 4085 C C . ALA B 1 187 ? -0.072 -23.562 -14.461 1 96.81 187 ALA B C 1
ATOM 4087 O O . ALA B 1 187 ? 0.958 -23.312 -13.828 1 96.81 187 ALA B O 1
ATOM 4088 N N . GLY B 1 188 ? -1.197 -23.859 -13.883 1 98.5 188 GLY B N 1
ATOM 4089 C CA . GLY B 1 188 ? -1.264 -24.016 -12.438 1 98.5 188 GLY B CA 1
ATOM 4090 C C . GLY B 1 188 ? -0.426 -25.172 -11.922 1 98.5 188 GLY B C 1
ATOM 4091 O O . GLY B 1 188 ? 0.168 -25.078 -10.844 1 98.5 188 GLY B O 1
ATOM 4092 N N . LEU B 1 189 ? -0.395 -26.203 -12.719 1 98.69 189 LEU B N 1
ATOM 4093 C CA . LEU B 1 189 ? 0.356 -27.391 -12.312 1 98.69 189 LEU B CA 1
ATOM 4094 C C . LEU B 1 189 ? 1.854 -27.109 -12.297 1 98.69 189 LEU B C 1
ATOM 4096 O O . LEU B 1 189 ? 2.598 -27.719 -11.523 1 98.69 189 LEU B O 1
ATOM 4100 N N . ALA B 1 190 ? 2.309 -26.141 -13.062 1 98.69 190 ALA B N 1
ATOM 4101 C CA . ALA B 1 190 ? 3.701 -25.703 -12.984 1 98.69 190 ALA B CA 1
ATOM 4102 C C . ALA B 1 190 ? 4.039 -25.203 -11.578 1 98.69 190 ALA B C 1
ATOM 4104 O O . ALA B 1 190 ? 5.086 -25.562 -11.031 1 98.69 190 ALA B O 1
ATOM 4105 N N . GLU B 1 191 ? 3.158 -24.422 -11.016 1 98.44 191 GLU B N 1
ATOM 4106 C CA . GLU B 1 191 ? 3.365 -23.922 -9.664 1 98.44 191 GLU B CA 1
ATOM 4107 C C . GLU B 1 191 ? 3.303 -25.047 -8.633 1 98.44 191 GLU B C 1
ATOM 4109 O O . GLU B 1 191 ? 4.016 -25.016 -7.629 1 98.44 191 GLU B O 1
ATOM 4114 N N . VAL B 1 192 ? 2.439 -26.016 -8.891 1 98.75 192 VAL B N 1
ATOM 4115 C CA . VAL B 1 192 ? 2.35 -27.172 -7.996 1 98.75 192 VAL B CA 1
ATOM 4116 C C . VAL B 1 192 ? 3.668 -27.938 -8 1 98.75 192 VAL B C 1
ATOM 4118 O O . VAL B 1 192 ? 4.188 -28.297 -6.945 1 98.75 192 VAL B O 1
ATOM 4121 N N . ILE B 1 193 ? 4.199 -28.156 -9.148 1 98.69 193 ILE B N 1
ATOM 4122 C CA . ILE B 1 193 ? 5.461 -28.859 -9.305 1 98.69 193 ILE B CA 1
ATOM 4123 C C . ILE B 1 193 ? 6.578 -28.109 -8.586 1 98.69 193 ILE B C 1
ATOM 4125 O O . ILE B 1 193 ? 7.465 -28.719 -7.988 1 98.69 193 ILE B O 1
ATOM 4129 N N . LYS B 1 194 ? 6.512 -26.812 -8.602 1 98.56 194 LYS B N 1
ATOM 4130 C CA . LYS B 1 194 ? 7.516 -25.984 -7.953 1 98.56 194 LYS B CA 1
ATOM 4131 C C . LYS B 1 194 ? 7.645 -26.328 -6.473 1 98.56 194 LYS B C 1
ATOM 4133 O O . LYS B 1 194 ? 8.758 -26.359 -5.934 1 98.56 194 LYS B O 1
ATOM 4138 N N . TYR B 1 195 ? 6.531 -26.578 -5.809 1 98.06 195 TYR B N 1
ATOM 4139 C CA . TYR B 1 195 ? 6.582 -26.891 -4.387 1 98.06 195 TYR B CA 1
ATOM 4140 C C . TYR B 1 195 ? 7.34 -28.188 -4.137 1 98.06 195 TYR B C 1
ATOM 4142 O O . TYR B 1 195 ? 8.062 -28.312 -3.146 1 98.06 195 TYR B O 1
ATOM 4150 N N . GLY B 1 196 ? 7.145 -29.188 -5.012 1 97.44 196 GLY B N 1
ATOM 4151 C CA . GLY B 1 196 ? 7.953 -30.391 -4.93 1 97.44 196 GLY B CA 1
ATOM 4152 C C . GLY B 1 196 ? 9.43 -30.141 -5.172 1 97.44 196 GLY B C 1
ATOM 4153 O O . GLY B 1 196 ? 10.281 -30.719 -4.492 1 97.44 196 GLY B O 1
ATOM 4154 N N . ALA B 1 197 ? 9.703 -29.281 -6.074 1 97.5 197 ALA B N 1
ATOM 4155 C CA . ALA B 1 197 ? 11.07 -29 -6.492 1 97.5 197 ALA B CA 1
ATOM 4156 C C . ALA B 1 197 ? 11.828 -28.234 -5.402 1 97.5 197 ALA B C 1
ATOM 4158 O O . ALA B 1 197 ? 13.039 -28.422 -5.234 1 97.5 197 ALA B O 1
ATOM 4159 N N . ILE B 1 198 ? 11.148 -27.422 -4.613 1 96.62 198 ILE B N 1
ATOM 4160 C CA . ILE B 1 198 ? 11.867 -26.5 -3.738 1 96.62 198 ILE B CA 1
ATOM 4161 C C . ILE B 1 198 ? 11.977 -27.109 -2.34 1 96.62 198 ILE B C 1
ATOM 4163 O O . ILE B 1 198 ? 12.867 -26.75 -1.569 1 96.62 198 ILE B O 1
ATOM 4167 N N . GLY B 1 199 ? 11.078 -28.141 -1.991 1 95.19 199 GLY B N 1
ATOM 4168 C CA . GLY B 1 199 ? 11.172 -28.484 -0.58 1 95.19 199 GLY B CA 1
ATOM 4169 C C . GLY B 1 199 ? 10.531 -29.812 -0.245 1 95.19 199 GLY B C 1
ATOM 4170 O O . GLY B 1 199 ? 10.594 -30.266 0.9 1 95.19 199 GLY B O 1
ATOM 4171 N N . ASP B 1 200 ? 9.906 -30.516 -1.175 1 96.94 200 ASP B N 1
ATOM 4172 C CA . ASP B 1 200 ? 9.164 -31.719 -0.845 1 96.94 200 ASP B CA 1
ATOM 4173 C C . ASP B 1 200 ? 9.359 -32.781 -1.914 1 96.94 200 ASP B C 1
ATOM 4175 O O . ASP B 1 200 ? 8.469 -33.031 -2.744 1 96.94 200 ASP B O 1
ATOM 4179 N N . PRO B 1 201 ? 10.438 -33.562 -1.798 1 96.19 201 PRO B N 1
ATOM 4180 C CA . PRO B 1 201 ? 10.727 -34.594 -2.799 1 96.19 201 PRO B CA 1
ATOM 4181 C C . PRO B 1 201 ? 9.625 -35.656 -2.881 1 96.19 201 PRO B C 1
ATOM 4183 O O . PRO B 1 201 ? 9.383 -36.219 -3.951 1 96.19 201 PRO B O 1
ATOM 4186 N N . LEU B 1 202 ? 8.977 -35.875 -1.755 1 97.56 202 LEU B N 1
ATOM 4187 C CA . LEU B 1 202 ? 7.895 -36.844 -1.768 1 97.56 202 LEU B CA 1
ATOM 4188 C C . LEU B 1 202 ? 6.707 -36.344 -2.568 1 97.56 202 LEU B C 1
ATOM 4190 O O . LEU B 1 202 ? 6.047 -37.094 -3.277 1 97.56 202 LEU B O 1
ATOM 4194 N N . PHE B 1 203 ? 6.418 -35.062 -2.414 1 97.88 203 PHE B N 1
ATOM 4195 C CA . PHE B 1 203 ? 5.367 -34.438 -3.213 1 97.88 203 PHE B CA 1
ATOM 4196 C C . PHE B 1 203 ? 5.727 -34.469 -4.691 1 97.88 203 PHE B C 1
ATOM 4198 O O . PHE B 1 203 ? 4.867 -34.688 -5.543 1 97.88 203 PHE B O 1
ATOM 4205 N N . PHE B 1 204 ? 6.992 -34.312 -5.027 1 97.81 204 PHE B N 1
ATOM 4206 C CA . PHE B 1 204 ? 7.484 -34.375 -6.398 1 97.81 204 PHE B CA 1
ATOM 4207 C C . PHE B 1 204 ? 7.223 -35.75 -6.992 1 97.81 204 PHE B C 1
ATOM 4209 O O . PHE B 1 204 ? 6.758 -35.875 -8.125 1 97.81 204 PHE B O 1
ATOM 4216 N N . GLN B 1 205 ? 7.457 -36.75 -6.211 1 97.5 205 GLN B N 1
ATOM 4217 C CA . GLN B 1 205 ? 7.207 -38.125 -6.645 1 97.5 205 GLN B CA 1
ATOM 4218 C C . GLN B 1 205 ? 5.715 -38.375 -6.82 1 97.5 205 GLN B C 1
ATOM 4220 O O . GLN B 1 205 ? 5.305 -39.062 -7.762 1 97.5 205 GLN B O 1
ATOM 4225 N N . TRP B 1 206 ? 5 -37.812 -5.883 1 98 206 TRP B N 1
ATOM 4226 C CA . TRP B 1 206 ? 3.553 -37.969 -5.953 1 98 206 TRP B CA 1
ATOM 4227 C C . TRP B 1 206 ? 3.006 -37.375 -7.246 1 98 206 TRP B C 1
ATOM 4229 O O . TRP B 1 206 ? 2.09 -37.938 -7.855 1 98 206 TRP B O 1
ATOM 4239 N N . LEU B 1 207 ? 3.531 -36.312 -7.684 1 98.19 207 LEU B N 1
ATOM 4240 C CA . LEU B 1 207 ? 3.1 -35.625 -8.906 1 98.19 207 LEU B CA 1
ATOM 4241 C C . LEU B 1 207 ? 3.371 -36.5 -10.125 1 98.19 207 LEU B C 1
ATOM 4243 O O . LEU B 1 207 ? 2.59 -36.5 -11.078 1 98.19 207 LEU B O 1
ATOM 4247 N N . HIS B 1 208 ? 4.449 -37.219 -10.109 1 96.94 208 HIS B N 1
ATOM 4248 C CA . HIS B 1 208 ? 4.723 -38.188 -11.172 1 96.94 208 HIS B CA 1
ATOM 4249 C C . HIS B 1 208 ? 3.662 -39.281 -11.211 1 96.94 208 HIS B C 1
ATOM 4251 O O . HIS B 1 208 ? 3.135 -39.594 -12.273 1 96.94 208 HIS B O 1
ATOM 4257 N N . ALA B 1 209 ? 3.359 -39.719 -10.062 1 97.88 209 ALA B N 1
ATOM 4258 C CA . ALA B 1 209 ? 2.436 -40.844 -9.945 1 97.88 209 ALA B CA 1
ATOM 4259 C C . ALA B 1 209 ? 1.017 -40.438 -10.32 1 97.88 209 ALA B C 1
ATOM 4261 O O . ALA B 1 209 ? 0.27 -41.219 -10.914 1 97.88 209 ALA B O 1
ATOM 4262 N N . GLU B 1 210 ? 0.657 -39.219 -9.992 1 98 210 GLU B N 1
ATOM 4263 C CA . GLU B 1 210 ? -0.725 -38.781 -10.156 1 98 210 GLU B CA 1
ATOM 4264 C C . GLU B 1 210 ? -0.88 -37.875 -11.391 1 98 210 GLU B C 1
ATOM 4266 O O . GLU B 1 210 ? -1.904 -37.219 -11.562 1 98 210 GLU B O 1
ATOM 4271 N N . ARG B 1 211 ? 0.063 -37.875 -12.234 1 98.06 211 ARG B N 1
ATOM 4272 C CA . ARG B 1 211 ? 0.119 -36.969 -13.383 1 98.06 211 ARG B CA 1
ATOM 4273 C C . ARG B 1 211 ? -1.148 -37.062 -14.227 1 98.06 211 ARG B C 1
ATOM 4275 O O . ARG B 1 211 ? -1.767 -36.062 -14.555 1 98.06 211 ARG B O 1
ATOM 4282 N N . ARG B 1 212 ? -1.603 -38.25 -14.586 1 98 212 ARG B N 1
ATOM 4283 C CA . ARG B 1 212 ? -2.766 -38.438 -15.445 1 98 212 ARG B CA 1
ATOM 4284 C C . ARG B 1 212 ? -4.035 -37.938 -14.773 1 98 212 ARG B C 1
ATOM 4286 O O . ARG B 1 212 ? -4.859 -37.281 -15.406 1 98 212 ARG B O 1
ATOM 4293 N N . ALA B 1 213 ? -4.176 -38.312 -13.484 1 97.56 213 ALA B N 1
ATOM 4294 C CA . ALA B 1 213 ? -5.34 -37.844 -12.734 1 97.56 213 ALA B CA 1
ATOM 4295 C C . ALA B 1 213 ? -5.391 -36.312 -12.68 1 97.56 213 ALA B C 1
ATOM 4297 O O . ALA B 1 213 ? -6.461 -35.719 -12.828 1 97.56 213 ALA B O 1
ATOM 4298 N N . LEU B 1 214 ? -4.297 -35.75 -12.453 1 98 214 LEU B N 1
ATOM 4299 C CA . LEU B 1 214 ? -4.211 -34.281 -12.367 1 98 214 LEU B CA 1
ATOM 4300 C C . LEU B 1 214 ? -4.527 -33.625 -13.711 1 98 214 LEU B C 1
ATOM 4302 O O . LEU B 1 214 ? -5.316 -32.688 -13.781 1 98 214 LEU B O 1
ATOM 4306 N N . LEU B 1 215 ? -3.969 -34.156 -14.797 1 97.44 215 LEU B N 1
ATOM 4307 C CA . LEU B 1 215 ? -4.184 -33.625 -16.141 1 97.44 215 LEU B CA 1
ATOM 4308 C C . LEU B 1 215 ? -5.633 -33.812 -16.578 1 97.44 215 LEU B C 1
ATOM 4310 O O . LEU B 1 215 ? -6.172 -33 -17.328 1 97.44 215 LEU B O 1
ATOM 4314 N N . ASP B 1 216 ? -6.262 -34.844 -16.047 1 96.19 216 ASP B N 1
ATOM 4315 C CA . ASP B 1 216 ? -7.652 -35.125 -16.375 1 96.19 216 ASP B CA 1
ATOM 4316 C C . ASP B 1 216 ? -8.609 -34.312 -15.516 1 96.19 216 ASP B C 1
ATOM 4318 O O . ASP B 1 216 ? -9.828 -34.406 -15.68 1 96.19 216 ASP B O 1
ATOM 4322 N N . GLY B 1 217 ? -8.055 -33.594 -14.586 1 95.56 217 GLY B N 1
ATOM 4323 C CA . GLY B 1 217 ? -8.867 -32.75 -13.727 1 95.56 217 GLY B CA 1
ATOM 4324 C C . GLY B 1 217 ? -9.609 -33.531 -12.656 1 95.56 217 GLY B C 1
ATOM 4325 O O . GLY B 1 217 ? -10.727 -33.156 -12.273 1 95.56 217 GLY B O 1
ATOM 4326 N N . ASP B 1 218 ? -9.039 -34.625 -12.234 1 95.25 218 ASP B N 1
ATOM 4327 C CA . ASP B 1 218 ? -9.664 -35.406 -11.188 1 95.25 218 ASP B CA 1
ATOM 4328 C C . ASP B 1 218 ? -9.852 -34.594 -9.914 1 95.25 218 ASP B C 1
ATOM 4330 O O . ASP B 1 218 ? -8.891 -34.031 -9.383 1 95.25 218 ASP B O 1
ATOM 4334 N N . PRO B 1 219 ? -11.062 -34.594 -9.406 1 94.38 219 PRO B N 1
ATOM 4335 C CA . PRO B 1 219 ? -11.367 -33.688 -8.289 1 94.38 219 PRO B CA 1
ATOM 4336 C C . PRO B 1 219 ? -10.547 -34 -7.039 1 94.38 219 PRO B C 1
ATOM 4338 O O . PRO B 1 219 ? -10.047 -33.094 -6.367 1 94.38 219 PRO B O 1
ATOM 4341 N N . ALA B 1 220 ? -10.414 -35.219 -6.762 1 94.44 220 ALA B N 1
ATOM 4342 C CA . ALA B 1 220 ? -9.688 -35.625 -5.555 1 94.44 220 ALA B CA 1
ATOM 4343 C C . ALA B 1 220 ? -8.203 -35.281 -5.672 1 94.44 220 ALA B C 1
ATOM 4345 O O . ALA B 1 220 ? -7.59 -34.812 -4.719 1 94.44 220 ALA B O 1
ATOM 4346 N N . ALA B 1 221 ? -7.637 -35.594 -6.836 1 96.62 221 ALA B N 1
ATOM 4347 C CA . ALA B 1 221 ? -6.227 -35.312 -7.074 1 96.62 221 ALA B CA 1
ATOM 4348 C C . ALA B 1 221 ? -5.961 -33.812 -7.008 1 96.62 221 ALA B C 1
ATOM 4350 O O . ALA B 1 221 ? -4.984 -33.375 -6.395 1 96.62 221 ALA B O 1
ATOM 4351 N N . LEU B 1 222 ? -6.859 -33.094 -7.605 1 97.44 222 LEU B N 1
ATOM 4352 C CA . LEU B 1 222 ? -6.695 -31.625 -7.613 1 97.44 222 LEU B CA 1
ATOM 4353 C C . LEU B 1 222 ? -6.836 -31.062 -6.207 1 97.44 222 LEU B C 1
ATOM 4355 O O . LEU B 1 222 ? -6.059 -30.188 -5.805 1 97.44 222 LEU B O 1
ATOM 4359 N N . ALA B 1 223 ? -7.801 -31.516 -5.457 1 96.81 223 ALA B N 1
ATOM 4360 C CA . ALA B 1 223 ? -7.98 -31.047 -4.086 1 96.81 223 ALA B CA 1
ATOM 4361 C C . ALA B 1 223 ? -6.734 -31.312 -3.248 1 96.81 223 ALA B C 1
ATOM 4363 O O . ALA B 1 223 ? -6.336 -30.469 -2.434 1 96.81 223 ALA B O 1
ATOM 4364 N N . GLN B 1 224 ? -6.188 -32.438 -3.432 1 96.44 224 GLN B N 1
ATOM 4365 C CA . GLN B 1 224 ? -4.973 -32.781 -2.701 1 96.44 224 GLN B CA 1
ATOM 4366 C C . GLN B 1 224 ? -3.805 -31.906 -3.109 1 96.44 224 GLN B C 1
ATOM 4368 O O . GLN B 1 224 ? -3.049 -31.438 -2.256 1 96.44 224 GLN B O 1
ATOM 4373 N N . ALA B 1 225 ? -3.639 -31.703 -4.391 1 98.38 225 ALA B N 1
ATOM 4374 C CA . ALA B 1 225 ? -2.574 -30.844 -4.891 1 98.38 225 ALA B CA 1
ATOM 4375 C C . ALA B 1 225 ? -2.717 -29.422 -4.34 1 98.38 225 ALA B C 1
ATOM 4377 O O . ALA B 1 225 ? -1.729 -28.812 -3.93 1 98.38 225 ALA B O 1
ATOM 4378 N N . ILE B 1 226 ? -3.941 -28.922 -4.324 1 98.62 226 ILE B N 1
ATOM 4379 C CA . ILE B 1 226 ? -4.215 -27.562 -3.838 1 98.62 226 ILE B CA 1
ATOM 4380 C C . ILE B 1 226 ? -3.885 -27.484 -2.35 1 98.62 226 ILE B C 1
ATOM 4382 O O . ILE B 1 226 ? -3.152 -26.594 -1.92 1 98.62 226 ILE B O 1
ATOM 4386 N N . ALA B 1 227 ? -4.34 -28.406 -1.584 1 98.12 227 ALA B N 1
ATOM 4387 C CA . ALA B 1 227 ? -4.137 -28.391 -0.138 1 98.12 227 ALA B CA 1
ATOM 4388 C C . ALA B 1 227 ? -2.652 -28.453 0.209 1 98.12 227 ALA B C 1
ATOM 4390 O O . ALA B 1 227 ? -2.172 -27.672 1.032 1 98.12 227 ALA B O 1
ATOM 4391 N N . ARG B 1 228 ? -1.968 -29.359 -0.419 1 98.06 228 ARG B N 1
ATOM 4392 C CA . ARG B 1 228 ? -0.548 -29.531 -0.127 1 98.06 228 ARG B CA 1
ATOM 4393 C C . ARG B 1 228 ? 0.246 -28.281 -0.52 1 98.06 228 ARG B C 1
ATOM 4395 O O . ARG B 1 228 ? 1.151 -27.875 0.204 1 98.06 228 ARG B O 1
ATOM 4402 N N . SER B 1 229 ? -0.063 -27.766 -1.64 1 98.56 229 SER B N 1
ATOM 4403 C CA . SER B 1 229 ? 0.599 -26.531 -2.084 1 98.56 229 SER B CA 1
ATOM 4404 C C . SER B 1 229 ? 0.351 -25.391 -1.113 1 98.56 229 SER B C 1
ATOM 4406 O O . SER B 1 229 ? 1.282 -24.672 -0.737 1 98.56 229 SER B O 1
ATOM 4408 N N . CYS B 1 230 ? -0.921 -25.234 -0.698 1 98.5 230 CYS B N 1
ATOM 4409 C CA . CYS B 1 230 ? -1.289 -24.172 0.237 1 98.5 230 CYS B CA 1
ATOM 4410 C C . CYS B 1 230 ? -0.587 -24.359 1.576 1 98.5 230 CYS B C 1
ATOM 4412 O O . CYS B 1 230 ? -0.176 -23.375 2.209 1 98.5 230 CYS B O 1
ATOM 4414 N N . GLU B 1 231 ? -0.453 -25.578 2.018 1 98 231 GLU B N 1
ATOM 4415 C CA . GLU B 1 231 ? 0.248 -25.875 3.266 1 98 231 GLU B CA 1
ATOM 4416 C C . GLU B 1 231 ? 1.711 -25.438 3.188 1 98 231 GLU B C 1
ATOM 4418 O O . GLU B 1 231 ? 2.229 -24.812 4.113 1 98 231 GLU B O 1
ATOM 4423 N N . HIS B 1 232 ? 2.344 -25.797 2.107 1 97.19 232 HIS B N 1
ATOM 4424 C CA . HIS B 1 232 ? 3.738 -25.422 1.904 1 97.19 232 HIS B CA 1
ATOM 4425 C C . HIS B 1 232 ? 3.904 -23.906 1.922 1 97.19 232 HIS B C 1
ATOM 4427 O O . HIS B 1 232 ? 4.766 -23.375 2.631 1 97.19 232 HIS B O 1
ATOM 4433 N N . LYS B 1 233 ? 3.109 -23.219 1.159 1 97.75 233 LYS B N 1
ATOM 4434 C CA . LYS B 1 233 ? 3.236 -21.781 1.07 1 97.75 233 LYS B CA 1
ATOM 4435 C C . LYS B 1 233 ? 2.873 -21.109 2.395 1 97.75 233 LYS B C 1
ATOM 4437 O O . LYS B 1 233 ? 3.543 -20.172 2.828 1 97.75 233 LYS B O 1
ATOM 4442 N N . ALA B 1 234 ? 1.805 -21.594 3.01 1 97.38 234 ALA B N 1
ATOM 4443 C CA . ALA B 1 234 ? 1.379 -21.047 4.293 1 97.38 234 ALA B CA 1
ATOM 4444 C C . ALA B 1 234 ? 2.5 -21.125 5.324 1 97.38 234 ALA B C 1
ATOM 4446 O O . ALA B 1 234 ? 2.717 -20.188 6.09 1 97.38 234 ALA B O 1
ATOM 4447 N N . ASP B 1 235 ? 3.178 -22.219 5.367 1 96.5 235 ASP B N 1
ATOM 4448 C CA . ASP B 1 235 ? 4.266 -22.422 6.316 1 96.5 235 ASP B CA 1
ATOM 4449 C C . ASP B 1 235 ? 5.387 -21.406 6.098 1 96.5 235 ASP B C 1
ATOM 4451 O O . ASP B 1 235 ? 5.895 -20.828 7.059 1 96.5 235 ASP B O 1
ATOM 4455 N N . ILE B 1 236 ? 5.734 -21.234 4.902 1 96 236 ILE B N 1
ATOM 4456 C CA . ILE B 1 236 ? 6.82 -20.328 4.559 1 96 236 ILE B CA 1
ATOM 4457 C C . ILE B 1 236 ? 6.398 -18.891 4.844 1 96 236 ILE B C 1
ATOM 4459 O O . ILE B 1 236 ? 7.172 -18.109 5.398 1 96 236 ILE B O 1
ATOM 4463 N N . VAL B 1 237 ? 5.152 -18.547 4.488 1 95.88 237 VAL B N 1
ATOM 4464 C CA . VAL B 1 237 ? 4.625 -17.188 4.684 1 95.88 237 VAL B CA 1
ATOM 4465 C C . VAL B 1 237 ? 4.574 -16.875 6.172 1 95.88 237 VAL B C 1
ATOM 4467 O O . VAL B 1 237 ? 4.871 -15.742 6.582 1 95.88 237 VAL B O 1
ATOM 4470 N N . ALA B 1 238 ? 4.195 -17.812 6.977 1 95.06 238 ALA B N 1
ATOM 4471 C CA . ALA B 1 238 ? 4.125 -17.609 8.422 1 95.06 238 ALA B CA 1
ATOM 4472 C C . ALA B 1 238 ? 5.496 -17.266 8.992 1 95.06 238 ALA B C 1
ATOM 4474 O O . ALA B 1 238 ? 5.602 -16.438 9.914 1 95.06 238 ALA B O 1
ATOM 4475 N N . ARG B 1 239 ? 6.52 -17.812 8.414 1 93.88 239 ARG B N 1
ATOM 4476 C CA . ARG B 1 239 ? 7.875 -17.609 8.922 1 93.88 239 ARG B CA 1
ATOM 4477 C C . ARG B 1 239 ? 8.492 -16.344 8.352 1 93.88 239 ARG B C 1
ATOM 4479 O O . ARG B 1 239 ? 9.359 -15.727 8.984 1 93.88 239 ARG B O 1
ATOM 4486 N N . ASP B 1 240 ? 8.039 -15.984 7.211 1 94.81 240 ASP B N 1
ATOM 4487 C CA . ASP B 1 240 ? 8.609 -14.828 6.531 1 94.81 240 ASP B CA 1
ATOM 4488 C C . ASP B 1 240 ? 7.539 -14.055 5.766 1 94.81 240 ASP B C 1
ATOM 4490 O O . ASP B 1 240 ? 7.559 -14.016 4.531 1 94.81 240 ASP B O 1
ATOM 4494 N N . PRO B 1 241 ? 6.684 -13.336 6.5 1 91.75 241 PRO B N 1
ATOM 4495 C CA . PRO B 1 241 ? 5.5 -12.727 5.891 1 91.75 241 PRO B CA 1
ATOM 4496 C C . PRO B 1 241 ? 5.848 -11.625 4.895 1 91.75 241 PRO B C 1
ATOM 4498 O O . PRO B 1 241 ? 5.07 -11.352 3.977 1 91.75 241 PRO B O 1
ATOM 4501 N N . LEU B 1 242 ? 7 -10.992 4.984 1 89.69 242 LEU B N 1
ATOM 4502 C CA . LEU B 1 242 ? 7.332 -9.859 4.129 1 89.69 242 LEU B CA 1
ATOM 4503 C C . LEU B 1 242 ? 8.477 -10.203 3.182 1 89.69 242 LEU B C 1
ATOM 4505 O O . LEU B 1 242 ? 9.125 -9.312 2.631 1 89.69 242 LEU B O 1
ATOM 4509 N N . GLU B 1 243 ? 8.805 -11.516 3.062 1 91.75 243 GLU B N 1
ATOM 4510 C CA . GLU B 1 243 ? 9.773 -12.047 2.117 1 91.75 243 GLU B CA 1
ATOM 4511 C C . GLU B 1 243 ? 11.148 -11.414 2.32 1 91.75 243 GLU B C 1
ATOM 4513 O O . GLU B 1 243 ? 11.766 -10.945 1.365 1 91.75 243 GLU B O 1
ATOM 4518 N N . LYS B 1 244 ? 11.633 -11.414 3.432 1 86.88 244 LYS B N 1
ATOM 4519 C CA . LYS B 1 244 ? 12.953 -10.891 3.773 1 86.88 244 LYS B CA 1
ATOM 4520 C C . LYS B 1 244 ? 13.984 -12.008 3.861 1 86.88 244 LYS B C 1
ATOM 4522 O O . LYS B 1 244 ? 15.172 -11.75 4.059 1 86.88 244 LYS B O 1
ATOM 4527 N N . GLY B 1 245 ? 13.531 -13.25 3.605 1 89.69 245 GLY B N 1
ATOM 4528 C CA . GLY B 1 245 ? 14.414 -14.398 3.715 1 89.69 245 GLY B CA 1
ATOM 4529 C C . GLY B 1 245 ? 13.922 -15.609 2.934 1 89.69 245 GLY B C 1
ATOM 4530 O O . GLY B 1 245 ? 13.984 -15.625 1.703 1 89.69 245 GLY B O 1
ATOM 4531 N N . GLU B 1 246 ? 13.375 -16.594 3.725 1 92.94 246 GLU B N 1
ATOM 4532 C CA . GLU B 1 246 ? 13.094 -17.906 3.176 1 92.94 246 GLU B CA 1
ATOM 4533 C C . GLU B 1 246 ? 11.977 -17.859 2.135 1 92.94 246 GLU B C 1
ATOM 4535 O O . GLU B 1 246 ? 11.906 -18.703 1.249 1 92.94 246 GLU B O 1
ATOM 4540 N N . ARG B 1 247 ? 11.062 -16.938 2.217 1 95.75 247 ARG B N 1
ATOM 4541 C CA . ARG B 1 247 ? 9.93 -16.859 1.299 1 95.75 247 ARG B CA 1
ATOM 4542 C C . ARG B 1 247 ? 10.398 -16.625 -0.133 1 95.75 247 ARG B C 1
ATOM 4544 O O . ARG B 1 247 ? 9.672 -16.922 -1.086 1 95.75 247 ARG B O 1
ATOM 4551 N N . ALA B 1 248 ? 11.648 -16.172 -0.282 1 94.31 248 ALA B N 1
ATOM 4552 C CA . ALA B 1 248 ? 12.227 -16 -1.614 1 94.31 248 ALA B CA 1
ATOM 4553 C C . ALA B 1 248 ? 12.328 -17.328 -2.348 1 94.31 248 ALA B C 1
ATOM 4555 O O . ALA B 1 248 ? 12.344 -17.375 -3.58 1 94.31 248 ALA B O 1
ATOM 4556 N N . LEU B 1 249 ? 12.359 -18.406 -1.612 1 95.81 249 LEU B N 1
ATOM 4557 C CA . LEU B 1 249 ? 12.492 -19.734 -2.201 1 95.81 249 LEU B CA 1
ATOM 4558 C C . LEU B 1 249 ? 11.305 -20.047 -3.107 1 95.81 249 LEU B C 1
ATOM 4560 O O . LEU B 1 249 ? 11.445 -20.797 -4.082 1 95.81 249 LEU B O 1
ATOM 4564 N N . LEU B 1 250 ? 10.172 -19.438 -2.787 1 96.56 250 LEU B N 1
ATOM 4565 C CA . LEU B 1 250 ? 8.945 -19.656 -3.549 1 96.56 250 LEU B CA 1
ATOM 4566 C C . LEU B 1 250 ? 9.07 -19.094 -4.961 1 96.56 250 LEU B C 1
ATOM 4568 O O . LEU B 1 250 ? 8.25 -19.406 -5.828 1 96.56 250 LEU B O 1
ATOM 4572 N N . ASN B 1 251 ? 10.219 -18.453 -5.25 1 96.12 251 ASN B N 1
ATOM 4573 C CA . ASN B 1 251 ? 10.375 -17.781 -6.531 1 96.12 251 ASN B CA 1
ATOM 4574 C C . ASN B 1 251 ? 11.281 -18.562 -7.473 1 96.12 251 ASN B C 1
ATOM 4576 O O . ASN B 1 251 ? 11.82 -18.016 -8.438 1 96.12 251 ASN B O 1
ATOM 4580 N N . LEU B 1 252 ? 11.445 -19.844 -7.168 1 97.81 252 LEU B N 1
ATOM 4581 C CA . LEU B 1 252 ? 12.219 -20.641 -8.109 1 97.81 252 LEU B CA 1
ATOM 4582 C C . LEU B 1 252 ? 11.625 -20.547 -9.516 1 97.81 252 LEU B C 1
ATOM 4584 O O . LEU B 1 252 ? 10.438 -20.797 -9.711 1 97.81 252 LEU B O 1
ATOM 4588 N N . GLY B 1 253 ? 12.484 -20.109 -10.414 1 97.81 253 GLY B N 1
ATOM 4589 C CA . GLY B 1 253 ? 12.07 -20 -11.805 1 97.81 253 GLY B CA 1
ATOM 4590 C C . GLY B 1 253 ? 11.445 -18.672 -12.141 1 97.81 253 GLY B C 1
ATOM 4591 O O . GLY B 1 253 ? 11.352 -18.297 -13.312 1 97.81 253 GLY B O 1
ATOM 4592 N N . HIS B 1 254 ? 11.047 -17.859 -11.141 1 97.25 254 HIS B N 1
ATOM 4593 C CA . HIS B 1 254 ? 10.219 -16.688 -11.367 1 97.25 254 HIS B CA 1
ATOM 4594 C C . HIS B 1 254 ? 11.047 -15.539 -11.953 1 97.25 254 HIS B C 1
ATOM 4596 O O . HIS B 1 254 ? 10.555 -14.766 -12.773 1 97.25 254 HIS B O 1
ATOM 4602 N N . THR B 1 255 ? 12.312 -15.406 -11.516 1 96.06 255 THR B N 1
ATOM 4603 C CA . THR B 1 255 ? 13.148 -14.336 -12.062 1 96.06 255 THR B CA 1
ATOM 4604 C C . THR B 1 255 ? 13.297 -14.492 -13.57 1 96.06 255 THR B C 1
ATOM 4606 O O . THR B 1 255 ? 13.102 -13.531 -14.32 1 96.06 255 THR B O 1
ATOM 4609 N N . PHE B 1 256 ? 13.547 -15.727 -14.039 1 96.88 256 PHE B N 1
ATOM 4610 C CA . PHE B 1 256 ? 13.625 -16.031 -15.461 1 96.88 256 PHE B CA 1
ATOM 4611 C C . PHE B 1 256 ? 12.266 -15.898 -16.125 1 96.88 256 PHE B C 1
ATOM 4613 O O . PHE B 1 256 ? 12.141 -15.281 -17.188 1 96.88 256 PHE B O 1
ATOM 4620 N N . GLY B 1 257 ? 11.289 -16.484 -15.492 1 97.12 257 GLY B N 1
ATOM 4621 C CA . GLY B 1 257 ? 9.938 -16.469 -16.031 1 97.12 257 GLY B CA 1
ATOM 4622 C C . GLY B 1 257 ? 9.398 -15.062 -16.234 1 97.12 257 GLY B C 1
ATOM 4623 O O . GLY B 1 257 ? 8.828 -14.766 -17.297 1 97.12 257 GLY B O 1
ATOM 4624 N N . HIS B 1 258 ? 9.555 -14.195 -15.258 1 95.69 258 HIS B N 1
ATOM 4625 C CA . HIS B 1 258 ? 9.078 -12.82 -15.352 1 95.69 258 HIS B CA 1
ATOM 4626 C C . HIS B 1 258 ? 9.773 -12.07 -16.484 1 95.69 258 HIS B C 1
ATOM 4628 O O . HIS B 1 258 ? 9.141 -11.273 -17.188 1 95.69 258 HIS B O 1
ATOM 4634 N N . ALA B 1 259 ? 11.062 -12.305 -16.625 1 95.12 259 ALA B N 1
ATOM 4635 C CA . ALA B 1 259 ? 11.805 -11.688 -17.719 1 95.12 259 ALA B CA 1
ATO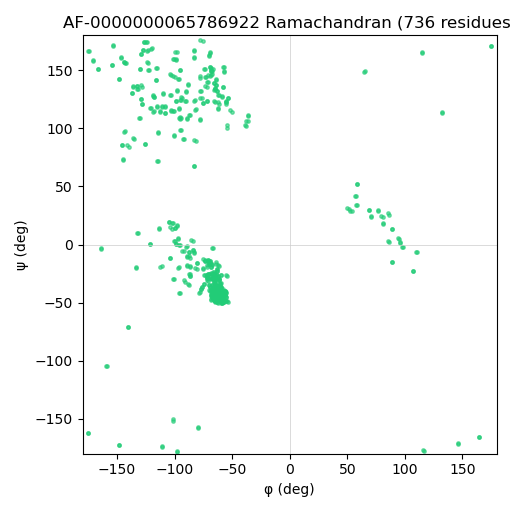M 4636 C C . ALA B 1 259 ? 11.258 -12.117 -19.078 1 95.12 259 ALA B C 1
ATOM 4638 O O . ALA B 1 259 ? 11.078 -11.281 -19.969 1 95.12 259 ALA B O 1
ATOM 4639 N N . ILE B 1 260 ? 10.969 -13.359 -19.234 1 96 260 ILE B N 1
ATOM 4640 C CA . ILE B 1 260 ? 10.438 -13.898 -20.469 1 96 260 ILE B CA 1
ATOM 4641 C C . ILE B 1 260 ? 9.07 -13.289 -20.75 1 96 260 ILE B C 1
ATOM 4643 O O . ILE B 1 260 ? 8.805 -12.82 -21.875 1 96 260 ILE B O 1
ATOM 4647 N N . GLU B 1 261 ? 8.18 -13.242 -19.719 1 94.62 261 GLU B N 1
ATOM 4648 C CA . GLU B 1 261 ? 6.848 -12.664 -19.891 1 94.62 261 GLU B CA 1
ATOM 4649 C C . GLU B 1 261 ? 6.93 -11.195 -20.312 1 94.62 261 GLU B C 1
ATOM 4651 O O . GLU B 1 261 ? 6.211 -10.766 -21.219 1 94.62 261 GLU B O 1
ATOM 4656 N N . THR B 1 262 ? 7.789 -10.484 -19.672 1 91.06 262 THR B N 1
ATOM 4657 C CA . THR B 1 262 ? 7.926 -9.055 -19.938 1 91.06 262 THR B CA 1
ATOM 4658 C C . THR B 1 262 ? 8.43 -8.82 -21.359 1 91.06 262 THR B C 1
ATOM 4660 O O . THR B 1 262 ? 7.887 -7.988 -22.094 1 91.06 262 THR B O 1
ATOM 4663 N N . GLU B 1 263 ? 9.383 -9.578 -21.797 1 92.19 263 GLU B N 1
ATOM 4664 C CA . GLU B 1 263 ? 9.984 -9.391 -23.125 1 92.19 263 GLU B CA 1
ATOM 4665 C C . GLU B 1 263 ? 9.031 -9.828 -24.234 1 92.19 263 GLU B C 1
ATOM 4667 O O . GLU B 1 263 ? 9.055 -9.258 -25.328 1 92.19 263 GLU B O 1
ATOM 4672 N N . GLN B 1 264 ? 8.188 -10.758 -23.906 1 91.62 264 GLN B N 1
ATOM 4673 C CA . GLN B 1 264 ? 7.223 -11.219 -24.891 1 91.62 264 GLN B CA 1
ATOM 4674 C C . GLN B 1 264 ? 6.031 -10.273 -24.984 1 91.62 264 GLN B C 1
ATOM 4676 O O . GLN B 1 264 ? 5.285 -10.289 -25.969 1 91.62 264 GLN B O 1
ATOM 4681 N N . GLY B 1 265 ? 5.887 -9.406 -23.984 1 85.88 265 GLY B N 1
ATOM 4682 C CA . GLY B 1 265 ? 4.719 -8.539 -23.922 1 85.88 265 GLY B CA 1
ATOM 4683 C C . GLY B 1 265 ? 3.529 -9.195 -23.234 1 85.88 265 GLY B C 1
ATOM 4684 O O . GLY B 1 265 ? 2.381 -8.969 -23.625 1 85.88 265 GLY B O 1
ATOM 4685 N N . TYR B 1 266 ? 3.721 -10.086 -22.422 1 80.31 266 TYR B N 1
ATOM 4686 C CA . TYR B 1 266 ? 2.777 -10.758 -21.547 1 80.31 266 TYR B CA 1
ATOM 4687 C C . TYR B 1 266 ? 1.762 -11.57 -22.344 1 80.31 266 TYR B C 1
ATOM 4689 O O . TYR B 1 266 ? 1.439 -11.219 -23.484 1 80.31 266 TYR B O 1
ATOM 4697 N N . GLY B 1 267 ? 1.324 -12.578 -21.797 1 73.81 267 GLY B N 1
ATOM 4698 C CA . GLY B 1 267 ? 0.307 -13.43 -22.391 1 73.81 267 GLY B CA 1
ATOM 4699 C C . GLY B 1 267 ? -1.079 -12.82 -22.359 1 73.81 267 GLY B C 1
ATOM 4700 O O . GLY B 1 267 ? -1.444 -12.141 -21.391 1 73.81 267 GLY B O 1
ATOM 4701 N N . ALA B 1 268 ? -1.812 -12.922 -23.453 1 70.38 268 ALA B N 1
ATOM 4702 C CA . ALA B 1 268 ? -3.201 -12.492 -23.594 1 70.38 268 ALA B CA 1
ATOM 4703 C C . ALA B 1 268 ? -3.982 -13.461 -24.484 1 70.38 268 ALA B C 1
ATOM 4705 O O . ALA B 1 268 ? -3.391 -14.25 -25.234 1 70.38 268 ALA B O 1
ATOM 4706 N N . PRO B 1 269 ? -5.309 -13.406 -24.219 1 68.5 269 PRO B N 1
ATOM 4707 C CA . PRO B 1 269 ? -6.078 -14.203 -25.172 1 68.5 269 PRO B CA 1
ATOM 4708 C C . PRO B 1 269 ? -5.797 -13.805 -26.625 1 68.5 269 PRO B C 1
ATOM 4710 O O . PRO B 1 269 ? -5.777 -12.617 -26.953 1 68.5 269 PRO B O 1
ATOM 4713 N N . GLY B 1 270 ? -5.383 -14.703 -27.391 1 70.56 270 GLY B N 1
ATOM 4714 C CA . GLY B 1 270 ? -5.223 -14.406 -28.797 1 70.56 270 GLY B CA 1
ATOM 4715 C C . GLY B 1 270 ? -3.771 -14.344 -29.234 1 70.56 270 GLY B C 1
ATOM 4716 O O . GLY B 1 270 ? -3.479 -14.133 -30.422 1 70.56 270 GLY B O 1
ATOM 4717 N N . ASN B 1 271 ? -2.879 -14.445 -28.188 1 79.06 271 ASN B N 1
ATOM 4718 C CA . ASN B 1 271 ? -1.483 -14.508 -28.609 1 79.06 271 ASN B CA 1
ATOM 4719 C C . ASN B 1 271 ? -0.813 -15.797 -28.125 1 79.06 271 ASN B C 1
ATOM 4721 O O . ASN B 1 271 ? -1.422 -16.578 -27.391 1 79.06 271 ASN B O 1
ATOM 4725 N N . ASP B 1 272 ? 0.341 -16.031 -28.656 1 84.06 272 ASP B N 1
ATOM 4726 C CA . ASP B 1 272 ? 1.034 -17.281 -28.344 1 84.06 272 ASP B CA 1
ATOM 4727 C C . ASP B 1 272 ? 2.105 -17.062 -27.281 1 84.06 272 ASP B C 1
ATOM 4729 O O . ASP B 1 272 ? 2.984 -17.906 -27.094 1 84.06 272 ASP B O 1
ATOM 4733 N N . ASN B 1 273 ? 2.041 -15.953 -26.641 1 91.81 273 ASN B N 1
ATOM 4734 C CA . ASN B 1 273 ? 3.004 -15.703 -25.578 1 91.81 273 ASN B CA 1
ATOM 4735 C C . ASN B 1 273 ? 2.764 -16.625 -24.375 1 91.81 273 ASN B C 1
ATOM 4737 O O . ASN B 1 273 ? 1.636 -17.062 -24.141 1 91.81 273 ASN B O 1
ATOM 4741 N N . LEU B 1 274 ? 3.836 -16.906 -23.734 1 94.75 274 LEU B N 1
ATOM 4742 C CA . LEU B 1 274 ? 3.709 -17.781 -22.578 1 94.75 274 LEU B CA 1
ATOM 4743 C C . LEU B 1 274 ? 2.877 -17.109 -21.484 1 94.75 274 LEU B C 1
ATOM 4745 O O . LEU B 1 274 ? 3.021 -15.922 -21.219 1 94.75 274 LEU B O 1
ATOM 4749 N N . ASN B 1 275 ? 1.92 -17.875 -20.922 1 93.81 275 ASN B N 1
ATOM 4750 C CA . ASN B 1 275 ? 1.308 -17.375 -19.703 1 93.81 275 ASN B CA 1
ATOM 4751 C C . ASN B 1 275 ? 2.225 -17.594 -18.5 1 93.81 275 ASN B C 1
ATOM 4753 O O . ASN B 1 275 ? 3.326 -18.125 -18.641 1 93.81 275 ASN B O 1
ATOM 4757 N N . HIS B 1 276 ? 1.884 -17.156 -17.359 1 95.38 276 HIS B N 1
ATOM 4758 C CA . HIS B 1 276 ? 2.754 -17.094 -16.188 1 95.38 276 HIS B CA 1
ATOM 4759 C C . HIS B 1 276 ? 3.273 -18.484 -15.82 1 95.38 276 HIS B C 1
ATOM 4761 O O . HIS B 1 276 ? 4.48 -18.672 -15.672 1 95.38 276 HIS B O 1
ATOM 4767 N N . GLY B 1 277 ? 2.342 -19.5 -15.711 1 97.38 277 GLY B N 1
ATOM 4768 C CA . GLY B 1 277 ? 2.756 -20.844 -15.352 1 97.38 277 GLY B CA 1
ATOM 4769 C C . GLY B 1 277 ? 3.732 -21.438 -16.344 1 97.38 277 GLY B C 1
ATOM 4770 O O . GLY B 1 277 ? 4.672 -22.141 -15.953 1 97.38 277 GLY B O 1
ATOM 4771 N N . GLU B 1 278 ? 3.502 -21.172 -17.625 1 97.62 278 GLU B N 1
ATOM 4772 C CA . GLU B 1 278 ? 4.406 -21.625 -18.672 1 97.62 278 GLU B CA 1
ATOM 4773 C C . GLU B 1 278 ? 5.777 -20.969 -18.562 1 97.62 278 GLU B C 1
ATOM 4775 O O . GLU B 1 278 ? 6.805 -21.641 -18.656 1 97.62 278 GLU B O 1
ATOM 4780 N N . ALA B 1 279 ? 5.758 -19.719 -18.328 1 97.75 279 ALA B N 1
ATOM 4781 C CA . ALA B 1 279 ? 7.012 -18.984 -18.172 1 97.75 279 ALA B CA 1
ATOM 4782 C C . ALA B 1 279 ? 7.789 -19.484 -16.953 1 97.75 279 ALA B C 1
ATOM 4784 O O . ALA B 1 279 ? 9.016 -19.609 -17 1 97.75 279 ALA B O 1
ATOM 4785 N N . VAL B 1 280 ? 7.098 -19.75 -15.898 1 98.19 280 VAL B N 1
ATOM 4786 C CA . VAL B 1 280 ? 7.727 -20.25 -14.672 1 98.19 280 VAL B CA 1
ATOM 4787 C C . VAL B 1 280 ? 8.312 -21.625 -14.914 1 98.19 280 VAL B C 1
ATOM 4789 O O . VAL B 1 280 ? 9.398 -21.953 -14.414 1 98.19 280 VAL B O 1
ATOM 4792 N N . ALA B 1 281 ? 7.598 -22.438 -15.68 1 98.75 281 ALA B N 1
ATOM 4793 C CA . ALA B 1 281 ? 8.117 -23.75 -16.031 1 98.75 281 ALA B CA 1
ATOM 4794 C C . ALA B 1 281 ? 9.461 -23.641 -16.75 1 98.75 281 ALA B C 1
ATOM 4796 O O . ALA B 1 281 ? 10.43 -24.312 -16.359 1 98.75 281 ALA B O 1
ATOM 4797 N N . VAL B 1 282 ? 9.516 -22.797 -17.75 1 98.5 282 VAL B N 1
ATOM 4798 C CA . VAL B 1 282 ? 10.766 -22.562 -18.453 1 98.5 282 VAL B CA 1
ATOM 4799 C C . VAL B 1 282 ? 11.82 -22.031 -17.484 1 98.5 282 VAL B C 1
ATOM 4801 O O . VAL B 1 282 ? 12.969 -22.484 -17.5 1 98.5 282 VAL B O 1
ATOM 4804 N N . GLY B 1 283 ? 11.406 -21.125 -16.656 1 98.56 283 GLY B N 1
ATOM 4805 C CA . GLY B 1 283 ? 12.305 -20.531 -15.695 1 98.56 283 GLY B CA 1
ATOM 4806 C C . GLY B 1 283 ? 12.891 -21.531 -14.719 1 98.56 283 GLY B C 1
ATOM 4807 O O . GLY B 1 283 ? 14.062 -21.438 -14.352 1 98.56 283 GLY B O 1
ATOM 4808 N N . MET B 1 284 ? 12.07 -22.469 -14.289 1 98.62 284 MET B N 1
ATOM 4809 C CA . MET B 1 284 ? 12.555 -23.5 -13.383 1 98.62 284 MET B CA 1
ATOM 4810 C C . MET B 1 284 ? 13.648 -24.344 -14.047 1 98.62 284 MET B C 1
ATOM 4812 O O . MET B 1 284 ? 14.648 -24.672 -13.406 1 98.62 284 MET B O 1
ATOM 4816 N N . VAL B 1 285 ? 13.438 -24.641 -15.281 1 98.5 285 VAL B N 1
ATOM 4817 C CA . VAL B 1 285 ? 14.43 -25.422 -16.016 1 98.5 285 VAL B CA 1
ATOM 4818 C C . VAL B 1 285 ? 15.719 -24.625 -16.141 1 98.5 285 VAL B C 1
ATOM 4820 O O . VAL B 1 285 ? 16.812 -25.156 -15.953 1 98.5 285 VAL B O 1
ATOM 4823 N N . LEU B 1 286 ? 15.625 -23.328 -16.469 1 98.38 286 LEU B N 1
ATOM 4824 C CA . LEU B 1 286 ? 16.797 -22.469 -16.609 1 98.38 286 LEU B CA 1
ATOM 4825 C C . LEU B 1 286 ? 17.547 -22.344 -15.297 1 98.38 286 LEU B C 1
ATOM 4827 O O . LEU B 1 286 ? 18.766 -22.406 -15.266 1 98.38 286 LEU B O 1
ATOM 4831 N N . ALA B 1 287 ? 16.797 -22.188 -14.203 1 98.31 287 ALA B N 1
ATOM 4832 C CA . ALA B 1 287 ? 17.422 -22.141 -12.883 1 98.31 287 ALA B CA 1
ATOM 4833 C C . ALA B 1 287 ? 18.156 -23.438 -12.562 1 98.31 287 ALA B C 1
ATOM 4835 O O . ALA B 1 287 ? 19.25 -23.422 -12 1 98.31 287 ALA B O 1
ATOM 4836 N N . ALA B 1 288 ? 17.516 -24.547 -12.906 1 98.25 288 ALA B N 1
ATOM 4837 C CA . ALA B 1 288 ? 18.109 -25.859 -12.664 1 98.25 288 ALA B CA 1
ATOM 4838 C C . ALA B 1 288 ? 19.375 -26.031 -13.5 1 98.25 288 ALA B C 1
ATOM 4840 O O . ALA B 1 288 ? 20.391 -26.547 -13.008 1 98.25 288 ALA B O 1
ATOM 4841 N N . ARG B 1 289 ? 19.328 -25.641 -14.758 1 98.12 289 ARG B N 1
ATOM 4842 C CA . ARG B 1 289 ? 20.5 -25.719 -15.625 1 98.12 289 ARG B CA 1
ATOM 4843 C C . ARG B 1 289 ? 21.641 -24.875 -15.102 1 98.12 289 ARG B C 1
ATOM 4845 O O . ARG B 1 289 ? 22.797 -25.297 -15.109 1 98.12 289 ARG B O 1
ATOM 4852 N N . LEU B 1 290 ? 21.312 -23.656 -14.695 1 98.06 290 LEU B N 1
ATOM 4853 C CA . LEU B 1 290 ? 22.312 -22.766 -14.109 1 98.06 290 LEU B CA 1
ATOM 4854 C C . LEU B 1 290 ? 22.922 -23.406 -12.852 1 98.06 290 LEU B C 1
ATOM 4856 O O . LEU B 1 290 ? 24.125 -23.344 -12.648 1 98.06 290 LEU B O 1
ATOM 4860 N N . SER B 1 291 ? 22.078 -23.984 -12.031 1 98.31 291 SER B N 1
ATOM 4861 C CA . SER B 1 291 ? 22.547 -24.656 -10.82 1 98.31 291 SER B CA 1
ATOM 4862 C C . SER B 1 291 ? 23.531 -25.766 -11.156 1 98.31 291 SER B C 1
ATOM 4864 O O . SER B 1 291 ? 24.562 -25.922 -10.484 1 98.31 291 SER B O 1
ATOM 4866 N N . ALA B 1 292 ? 23.172 -26.516 -12.141 1 97.69 292 ALA B N 1
ATOM 4867 C CA . ALA B 1 292 ? 24.062 -27.594 -12.57 1 97.69 292 ALA B CA 1
ATOM 4868 C C . ALA B 1 292 ? 25.375 -27.031 -13.102 1 97.69 292 ALA B C 1
ATOM 4870 O O . ALA B 1 292 ? 26.453 -27.547 -12.789 1 97.69 292 ALA B O 1
ATOM 4871 N N . ALA B 1 293 ? 25.344 -26 -13.906 1 97.06 293 ALA B N 1
ATOM 4872 C CA . ALA B 1 293 ? 26.516 -25.359 -14.484 1 97.06 293 ALA B CA 1
ATOM 4873 C C . ALA B 1 293 ? 27.438 -24.797 -13.398 1 97.06 293 ALA B C 1
ATOM 4875 O O . ALA B 1 293 ? 28.656 -24.797 -13.555 1 97.06 293 ALA B O 1
ATOM 4876 N N . LEU B 1 294 ? 26.844 -24.422 -12.312 1 96.75 294 LEU B N 1
ATOM 4877 C CA . LEU B 1 294 ? 27.594 -23.844 -11.203 1 96.75 294 LEU B CA 1
ATOM 4878 C C . LEU B 1 294 ? 28.062 -24.938 -10.242 1 96.75 294 LEU B C 1
ATOM 4880 O O . LEU B 1 294 ? 28.672 -24.641 -9.203 1 96.75 294 LEU B O 1
ATOM 4884 N N . GLY B 1 295 ? 27.719 -26.172 -10.492 1 96.75 295 GLY B N 1
ATOM 4885 C CA . GLY B 1 295 ? 28.141 -27.297 -9.672 1 96.75 295 GLY B CA 1
ATOM 4886 C C . GLY B 1 295 ? 27.297 -27.469 -8.422 1 96.75 295 GLY B C 1
ATOM 4887 O O . GLY B 1 295 ? 27.703 -28.188 -7.496 1 96.75 295 GLY B O 1
ATOM 4888 N N . MET B 1 296 ? 26.156 -26.875 -8.398 1 97.19 296 MET B N 1
ATOM 4889 C CA . MET B 1 296 ? 25.312 -26.906 -7.207 1 97.19 296 MET B CA 1
ATOM 4890 C C . MET B 1 296 ? 24.438 -28.141 -7.188 1 97.19 296 MET B C 1
ATOM 4892 O O . MET B 1 296 ? 23.969 -28.578 -6.125 1 97.19 296 MET B O 1
ATOM 4896 N N . ALA B 1 297 ? 24.125 -28.719 -8.344 1 96.75 297 ALA B N 1
ATOM 4897 C CA . ALA B 1 297 ? 23.203 -29.844 -8.445 1 96.75 297 ALA B CA 1
ATOM 4898 C C . ALA B 1 297 ? 23.625 -30.781 -9.578 1 96.75 297 ALA B C 1
ATOM 4900 O O . ALA B 1 297 ? 24.328 -30.375 -10.5 1 96.75 297 ALA B O 1
ATOM 4901 N N . ASP B 1 298 ? 23.094 -32 -9.461 1 95.69 298 ASP B N 1
ATOM 4902 C CA . ASP B 1 298 ? 23.359 -32.969 -10.516 1 95.69 298 ASP B CA 1
ATOM 4903 C C . ASP B 1 298 ? 22.484 -32.688 -11.742 1 95.69 298 ASP B C 1
ATOM 4905 O O . ASP B 1 298 ? 21.312 -32.344 -11.609 1 95.69 298 ASP B O 1
ATOM 4909 N N . ALA B 1 299 ? 23.062 -32.938 -12.898 1 96 299 ALA B N 1
ATOM 4910 C CA . ALA B 1 299 ? 22.344 -32.719 -14.156 1 96 299 ALA B CA 1
ATOM 4911 C C . ALA B 1 299 ? 21.141 -33.656 -14.266 1 96 299 ALA B C 1
ATOM 4913 O O . ALA B 1 299 ? 20.141 -33.312 -14.906 1 96 299 ALA B O 1
ATOM 4914 N N . GLN B 1 300 ? 21.219 -34.719 -13.609 1 97.19 300 GLN B N 1
ATOM 4915 C CA . GLN B 1 300 ? 20.125 -35.719 -13.656 1 97.19 300 GLN B CA 1
ATOM 4916 C C . GLN B 1 300 ? 18.859 -35.125 -13.031 1 97.19 300 GLN B C 1
ATOM 4918 O O . GLN B 1 300 ? 17.75 -35.438 -13.484 1 97.19 300 GLN B O 1
ATOM 4923 N N . ASP B 1 301 ? 19.078 -34.438 -11.977 1 96.88 301 ASP B N 1
ATOM 4924 C CA . ASP B 1 301 ? 17.922 -33.812 -11.336 1 96.88 301 ASP B CA 1
ATOM 4925 C C . ASP B 1 301 ? 17.266 -32.781 -12.258 1 96.88 301 ASP B C 1
ATOM 4927 O O . ASP B 1 301 ? 16.031 -32.656 -12.281 1 96.88 301 ASP B O 1
ATOM 4931 N N . THR B 1 302 ? 18.094 -32.031 -13.016 1 97.44 302 THR B N 1
ATOM 4932 C CA . THR B 1 302 ? 17.578 -31.094 -13.992 1 97.44 302 THR B CA 1
ATOM 4933 C C . THR B 1 302 ? 16.734 -31.797 -15.047 1 97.44 302 THR B C 1
ATOM 4935 O O . THR B 1 302 ? 15.656 -31.344 -15.398 1 97.44 302 THR B O 1
ATOM 4938 N N . GLU B 1 303 ? 17.203 -32.875 -15.492 1 97.81 303 GLU B N 1
ATOM 4939 C CA . GLU B 1 303 ? 16.5 -33.656 -16.516 1 97.81 303 GLU B CA 1
ATOM 4940 C C . GLU B 1 303 ? 15.188 -34.219 -15.961 1 97.81 303 GLU B C 1
ATOM 4942 O O . GLU B 1 303 ? 14.203 -34.344 -16.688 1 97.81 303 GLU B O 1
ATOM 4947 N N . ALA B 1 304 ? 15.258 -34.688 -14.711 1 97.75 304 ALA B N 1
ATOM 4948 C CA . ALA B 1 304 ? 14.047 -35.188 -14.078 1 97.75 304 ALA B CA 1
ATOM 4949 C C . ALA B 1 304 ? 12.977 -34.094 -14.008 1 97.75 304 ALA B C 1
ATOM 4951 O O . ALA B 1 304 ? 11.805 -34.344 -14.281 1 97.75 304 ALA B O 1
ATOM 4952 N N . LEU B 1 305 ? 13.367 -32.938 -13.633 1 98.12 305 LEU B N 1
ATOM 4953 C CA . LEU B 1 305 ? 12.445 -31.797 -13.578 1 98.12 305 LEU B CA 1
ATOM 4954 C C . LEU B 1 305 ? 11.898 -31.469 -14.969 1 98.12 305 LEU B C 1
ATOM 4956 O O . LEU B 1 305 ? 10.688 -31.328 -15.148 1 98.12 305 LEU B O 1
ATOM 4960 N N . ARG B 1 306 ? 12.797 -31.344 -15.914 1 98.31 306 ARG B N 1
ATOM 4961 C CA . ARG B 1 306 ? 12.414 -31.031 -17.297 1 98.31 306 ARG B CA 1
ATOM 4962 C C . ARG B 1 306 ? 11.422 -32.062 -17.828 1 98.31 306 ARG B C 1
ATOM 4964 O O . ARG B 1 306 ? 10.43 -31.688 -18.469 1 98.31 306 ARG B O 1
ATOM 4971 N N . THR B 1 307 ? 11.688 -33.25 -17.562 1 98.25 307 THR B N 1
ATOM 4972 C CA . THR B 1 307 ? 10.836 -34.344 -18.031 1 98.25 307 THR B CA 1
ATOM 4973 C C . THR B 1 307 ? 9.445 -34.25 -17.422 1 98.25 307 THR B C 1
ATOM 4975 O O . THR B 1 307 ? 8.438 -34.406 -18.109 1 98.25 307 THR B O 1
ATOM 4978 N N . LEU B 1 308 ? 9.43 -34.094 -16.125 1 98.25 308 LEU B N 1
ATOM 4979 C CA . LEU B 1 308 ? 8.141 -33.969 -15.469 1 98.25 308 LEU B CA 1
ATOM 4980 C C . LEU B 1 308 ? 7.324 -32.812 -16.047 1 98.25 308 LEU B C 1
ATOM 4982 O O . LEU B 1 308 ? 6.137 -33 -16.344 1 98.25 308 LEU B O 1
ATOM 4986 N N . LEU B 1 309 ? 7.934 -31.625 -16.188 1 98.69 309 LEU B N 1
ATOM 4987 C CA . LEU B 1 309 ? 7.258 -30.453 -16.75 1 98.69 309 LEU B CA 1
ATOM 4988 C C . LEU B 1 309 ? 6.734 -30.766 -18.156 1 98.69 309 LEU B C 1
ATOM 4990 O O . LEU B 1 309 ? 5.59 -30.438 -18.469 1 98.69 309 LEU B O 1
ATOM 4994 N N . HIS B 1 310 ? 7.539 -31.438 -18.922 1 98.12 310 HIS B N 1
ATOM 4995 C CA . HIS B 1 310 ? 7.152 -31.812 -20.281 1 98.12 310 HIS B CA 1
ATOM 4996 C C . HIS B 1 310 ? 5.965 -32.781 -20.266 1 98.12 310 HIS B C 1
ATOM 4998 O O . HIS B 1 310 ? 5.051 -32.625 -21.078 1 98.12 310 HIS B O 1
ATOM 5004 N N . GLU B 1 311 ? 6.012 -33.688 -19.391 1 98.12 311 GLU B N 1
ATOM 5005 C CA . GLU B 1 311 ? 4.941 -34.656 -19.297 1 98.12 311 GLU B CA 1
ATOM 5006 C C . GLU B 1 311 ? 3.625 -34 -18.891 1 98.12 311 GLU B C 1
ATOM 5008 O O . GLU B 1 311 ? 2.549 -34.531 -19.188 1 98.12 311 GLU B O 1
ATOM 5013 N N . PHE B 1 312 ? 3.693 -32.969 -18.219 1 98.44 312 PHE B N 1
ATOM 5014 C CA . PHE B 1 312 ? 2.498 -32.219 -17.859 1 98.44 312 PHE B CA 1
ATOM 5015 C C . PHE B 1 312 ? 2.088 -31.266 -18.984 1 98.44 312 PHE B C 1
ATOM 5017 O O . PHE B 1 312 ? 1.184 -30.438 -18.812 1 98.44 312 PHE B O 1
ATOM 5024 N N . GLY B 1 313 ? 2.812 -31.312 -20.109 1 97.88 313 GLY B N 1
ATOM 5025 C CA . GLY B 1 313 ? 2.471 -30.516 -21.281 1 97.88 313 GLY B CA 1
ATOM 5026 C C . GLY B 1 313 ? 2.947 -29.078 -21.172 1 97.88 313 GLY B C 1
ATOM 5027 O O . GLY B 1 313 ? 2.375 -28.172 -21.797 1 97.88 313 GLY B O 1
ATOM 5028 N N . LEU B 1 314 ? 3.953 -28.766 -20.375 1 98.44 314 LEU B N 1
ATOM 5029 C CA . LEU B 1 314 ? 4.484 -27.438 -20.172 1 98.44 314 LEU B CA 1
ATOM 5030 C C . LEU B 1 314 ? 5.75 -27.203 -20.984 1 98.44 314 LEU B C 1
ATOM 5032 O O . LEU B 1 314 ? 6.52 -28.141 -21.219 1 98.44 314 LEU B O 1
ATOM 5036 N N . PRO B 1 315 ? 5.957 -26 -21.5 1 98 315 PRO B N 1
ATOM 5037 C CA . PRO B 1 315 ? 7.203 -25.703 -22.203 1 98 315 PRO B CA 1
ATOM 5038 C C . PRO B 1 315 ? 8.422 -25.719 -21.297 1 98 315 PRO B C 1
ATOM 5040 O O . PRO B 1 315 ? 8.305 -25.438 -20.094 1 98 315 PRO B O 1
ATOM 5043 N N . THR B 1 316 ? 9.586 -26.047 -21.844 1 98.12 316 THR B N 1
ATOM 5044 C CA . THR B 1 316 ? 10.797 -26.125 -21.047 1 98.12 316 THR B CA 1
ATOM 5045 C C . THR B 1 316 ? 11.945 -25.375 -21.719 1 98.12 316 THR B C 1
ATOM 5047 O O . THR B 1 316 ? 13.102 -25.5 -21.297 1 98.12 316 THR B O 1
ATOM 5050 N N . GLN B 1 317 ? 11.609 -24.609 -22.797 1 96.94 317 GLN B N 1
ATOM 5051 C CA . GLN B 1 317 ? 12.617 -23.844 -23.516 1 96.94 317 GLN B CA 1
ATOM 5052 C C . GLN B 1 317 ? 12.18 -22.391 -23.703 1 96.94 317 GLN B C 1
ATOM 5054 O O . GLN B 1 317 ? 10.984 -22.094 -23.781 1 96.94 317 GLN B O 1
ATOM 5059 N N . ILE B 1 318 ? 13.188 -21.531 -23.766 1 97.12 318 ILE B N 1
ATOM 5060 C CA . ILE B 1 318 ? 12.922 -20.125 -24.047 1 97.12 318 ILE B CA 1
ATOM 5061 C C . ILE B 1 318 ? 12.305 -19.984 -25.438 1 97.12 318 ILE B C 1
ATOM 5063 O O . ILE B 1 318 ? 12.797 -20.578 -26.406 1 97.12 318 ILE B O 1
ATOM 5067 N N . PRO B 1 319 ? 11.211 -19.219 -25.547 1 95.5 319 PRO B N 1
ATOM 5068 C CA . PRO B 1 319 ? 10.672 -18.969 -26.875 1 95.5 319 PRO B CA 1
ATOM 5069 C C . PRO B 1 319 ? 11.688 -18.328 -27.812 1 95.5 319 PRO B C 1
ATOM 5071 O O . PRO B 1 319 ? 12.547 -17.562 -27.375 1 95.5 319 PRO B O 1
ATOM 5074 N N . THR B 1 320 ? 11.492 -18.578 -29.078 1 91.81 320 THR B N 1
ATOM 5075 C CA . THR B 1 320 ? 12.398 -18.031 -30.078 1 91.81 320 THR B CA 1
ATOM 5076 C C . THR B 1 320 ? 12.25 -16.516 -30.156 1 91.81 320 THR B C 1
ATOM 5078 O O . THR B 1 320 ? 11.172 -15.977 -29.875 1 91.81 320 THR B O 1
ATOM 5081 N N . GLY B 1 321 ? 13.352 -15.812 -30.422 1 91.5 321 GLY B N 1
ATOM 5082 C CA . GLY B 1 321 ? 13.289 -14.391 -30.734 1 91.5 321 GLY B CA 1
ATOM 5083 C C . GLY B 1 321 ? 13.594 -13.508 -29.547 1 91.5 321 GLY B C 1
ATOM 5084 O O . GLY B 1 321 ? 13.625 -12.281 -29.656 1 91.5 321 GLY B O 1
ATOM 5085 N N . LEU B 1 322 ? 13.836 -14.086 -28.391 1 95.06 322 LEU B N 1
ATOM 5086 C CA . LEU B 1 322 ? 14.172 -13.289 -27.219 1 95.06 322 LEU B CA 1
ATOM 5087 C C . LEU B 1 322 ? 15.68 -13.188 -27.031 1 95.06 322 LEU B C 1
ATOM 5089 O O . LEU B 1 322 ? 16.375 -14.203 -26.938 1 95.06 322 LEU B O 1
ATOM 5093 N N . ALA B 1 323 ? 16.141 -11.938 -26.969 1 96.19 323 ALA B N 1
ATOM 5094 C CA . ALA B 1 323 ? 17.562 -11.703 -26.828 1 96.19 323 ALA B CA 1
ATOM 5095 C C . ALA B 1 323 ? 18.031 -11.938 -25.391 1 96.19 323 ALA B C 1
ATOM 5097 O O . ALA B 1 323 ? 17.453 -11.391 -24.453 1 96.19 323 ALA B O 1
ATOM 5098 N N . PRO B 1 324 ? 19.125 -12.703 -25.25 1 97.12 324 PRO B N 1
ATOM 5099 C CA . PRO B 1 324 ? 19.625 -12.984 -23.891 1 97.12 324 PRO B CA 1
ATOM 5100 C C . PRO B 1 324 ? 19.922 -11.711 -23.109 1 97.12 324 PRO B C 1
ATOM 5102 O O . PRO B 1 324 ? 19.625 -11.641 -21.906 1 97.12 324 PRO B O 1
ATOM 5105 N N . GLU B 1 325 ? 20.469 -10.711 -23.703 1 96.19 325 GLU B N 1
ATOM 5106 C CA . GLU B 1 325 ? 20.828 -9.477 -23.031 1 96.19 325 GLU B CA 1
ATOM 5107 C C . GLU B 1 325 ? 19.594 -8.727 -22.547 1 96.19 325 GLU B C 1
ATOM 5109 O O . GLU B 1 325 ? 19.609 -8.109 -21.484 1 96.19 325 GLU B O 1
ATOM 5114 N N . ALA B 1 326 ? 18.609 -8.812 -23.344 1 94.94 326 ALA B N 1
ATOM 5115 C CA . ALA B 1 326 ? 17.359 -8.164 -22.953 1 94.94 326 ALA B CA 1
ATOM 5116 C C . ALA B 1 326 ? 16.734 -8.859 -21.75 1 94.94 326 ALA B C 1
ATOM 5118 O O . ALA B 1 326 ? 16.234 -8.203 -20.828 1 94.94 326 ALA B O 1
ATOM 5119 N N . LEU B 1 327 ? 16.781 -10.164 -21.812 1 96.25 327 LEU B N 1
ATOM 5120 C CA . LEU B 1 327 ? 16.25 -10.945 -20.703 1 96.25 327 LEU B CA 1
ATOM 5121 C C . LEU B 1 327 ? 17.016 -10.625 -19.422 1 96.25 327 LEU B C 1
ATOM 5123 O O . LEU B 1 327 ? 16.422 -10.406 -18.359 1 96.25 327 LEU B O 1
ATOM 5127 N N . LEU B 1 328 ? 18.328 -10.594 -19.516 1 95.25 328 LEU B N 1
ATOM 5128 C CA . LEU B 1 328 ? 19.156 -10.266 -18.359 1 95.25 328 LEU B CA 1
ATOM 5129 C C . LEU B 1 328 ? 18.828 -8.875 -17.844 1 95.25 328 LEU B C 1
ATOM 5131 O O . LEU B 1 328 ? 18.812 -8.648 -16.625 1 95.25 328 LEU B O 1
ATOM 5135 N N . GLY B 1 329 ? 18.641 -7.938 -18.75 1 91.38 329 GLY B N 1
ATOM 5136 C CA . GLY B 1 329 ? 18.234 -6.598 -18.359 1 91.38 329 GLY B CA 1
ATOM 5137 C C . GLY B 1 329 ? 16.969 -6.57 -17.531 1 91.38 329 GLY B C 1
ATOM 5138 O O . GLY B 1 329 ? 16.875 -5.828 -16.547 1 91.38 329 GLY B O 1
ATOM 5139 N N . ARG B 1 330 ? 15.984 -7.398 -17.891 1 90.94 330 ARG B N 1
ATOM 5140 C CA . ARG B 1 330 ? 14.734 -7.496 -17.156 1 90.94 330 ARG B CA 1
ATOM 5141 C C . ARG B 1 330 ? 14.953 -8.141 -15.797 1 90.94 330 ARG B C 1
ATOM 5143 O O . ARG B 1 330 ? 14.32 -7.762 -14.812 1 90.94 330 ARG B O 1
ATOM 5150 N N . MET B 1 331 ? 15.852 -9.117 -15.734 1 92.75 331 MET B N 1
ATOM 5151 C CA . MET B 1 331 ? 16.125 -9.852 -14.508 1 92.75 331 MET B CA 1
ATOM 5152 C C . MET B 1 331 ? 16.75 -8.945 -13.453 1 92.75 331 MET B C 1
ATOM 5154 O O . MET B 1 331 ? 16.578 -9.18 -12.25 1 92.75 331 MET B O 1
ATOM 5158 N N . ARG B 1 332 ? 17.406 -7.898 -13.898 1 86.69 332 ARG B N 1
ATOM 5159 C CA . ARG B 1 332 ? 18.062 -6.965 -12.984 1 86.69 332 ARG B CA 1
ATOM 5160 C C . ARG B 1 332 ? 17.031 -6.191 -12.172 1 86.69 332 ARG B C 1
ATOM 5162 O O . ARG B 1 332 ? 17.328 -5.695 -11.086 1 86.69 332 ARG B O 1
ATOM 5169 N N . LEU B 1 333 ? 15.828 -6.137 -12.594 1 80.56 333 LEU B N 1
ATOM 5170 C CA . LEU B 1 333 ? 14.773 -5.395 -11.914 1 80.56 333 LEU B CA 1
ATOM 5171 C C . LEU B 1 333 ? 13.945 -6.316 -11.023 1 80.56 333 LEU B C 1
ATOM 5173 O O . LEU B 1 333 ? 12.977 -5.875 -10.398 1 80.56 333 LEU B O 1
ATOM 5177 N N . ASP B 1 334 ? 14.344 -7.441 -10.945 1 82.38 334 ASP B N 1
ATOM 5178 C CA . ASP B 1 334 ? 13.609 -8.383 -10.109 1 82.38 334 ASP B CA 1
ATOM 5179 C C . ASP B 1 334 ? 13.734 -8.023 -8.633 1 82.38 334 ASP B C 1
ATOM 5181 O O . ASP B 1 334 ? 14.789 -7.574 -8.188 1 82.38 334 ASP B O 1
ATOM 5185 N N . LYS B 1 335 ? 12.789 -8.297 -7.883 1 75.94 335 LYS B N 1
ATOM 5186 C CA . LYS B 1 335 ? 12.57 -7.84 -6.516 1 75.94 335 LYS B CA 1
ATOM 5187 C C . LYS B 1 335 ? 13.57 -8.484 -5.555 1 75.94 335 LYS B C 1
ATOM 5189 O O . LYS B 1 335 ? 13.734 -8.023 -4.422 1 75.94 335 LYS B O 1
ATOM 5194 N N . LYS B 1 336 ? 14.211 -9.484 -5.969 1 80.5 336 LYS B N 1
ATOM 5195 C CA . LYS B 1 336 ? 15.125 -10.18 -5.07 1 80.5 336 LYS B CA 1
ATOM 5196 C C . LYS B 1 336 ? 16.531 -9.57 -5.133 1 80.5 336 LYS B C 1
ATOM 5198 O O . LYS B 1 336 ? 17.359 -9.828 -4.262 1 80.5 336 LYS B O 1
ATOM 5203 N N . ASN B 1 337 ? 16.703 -8.727 -6.078 1 80.06 337 ASN B N 1
ATOM 5204 C CA . ASN B 1 337 ? 18.031 -8.133 -6.25 1 80.06 337 ASN B CA 1
ATOM 5205 C C . ASN B 1 337 ? 18.328 -7.105 -5.168 1 80.06 337 ASN B C 1
ATOM 5207 O O . ASN B 1 337 ? 17.422 -6.41 -4.695 1 80.06 337 ASN B O 1
ATOM 5211 N N . ILE B 1 338 ? 19.562 -7.117 -4.816 1 76 338 ILE B N 1
ATOM 5212 C CA . ILE B 1 338 ? 20.016 -6.184 -3.787 1 76 338 ILE B CA 1
ATOM 5213 C C . ILE B 1 338 ? 21.234 -5.414 -4.285 1 76 338 ILE B C 1
ATOM 5215 O O . ILE B 1 338 ? 22.156 -6 -4.867 1 76 338 ILE B O 1
ATOM 5219 N N . ALA B 1 339 ? 21.281 -4.184 -4.098 1 71.56 339 ALA B N 1
ATOM 5220 C CA . ALA B 1 339 ? 22.406 -3.299 -4.387 1 71.56 339 ALA B CA 1
ATOM 5221 C C . ALA B 1 339 ? 22.906 -3.494 -5.816 1 71.56 339 ALA B C 1
ATOM 5223 O O . ALA B 1 339 ? 24.109 -3.572 -6.059 1 71.56 339 ALA B O 1
ATOM 5224 N N . GLY B 1 340 ? 22.031 -3.836 -6.66 1 70.62 340 GLY B N 1
ATOM 5225 C CA . GLY B 1 340 ? 22.359 -3.93 -8.07 1 70.62 340 GLY B CA 1
ATOM 5226 C C . GLY B 1 340 ? 22.938 -5.273 -8.461 1 70.62 340 GLY B C 1
ATOM 5227 O O . GLY B 1 340 ? 23.328 -5.477 -9.617 1 70.62 340 GLY B O 1
ATOM 5228 N N . ARG B 1 341 ? 23.031 -6.188 -7.52 1 80.69 341 ARG B N 1
ATOM 5229 C CA . ARG B 1 341 ? 23.578 -7.512 -7.809 1 80.69 341 ARG B CA 1
ATOM 5230 C C . ARG B 1 341 ? 22.453 -8.547 -7.926 1 80.69 341 ARG B C 1
ATOM 5232 O O . ARG B 1 341 ? 21.484 -8.5 -7.172 1 80.69 341 ARG B O 1
ATOM 5239 N N . LEU B 1 342 ? 22.688 -9.508 -8.812 1 89.62 342 LEU B N 1
ATOM 5240 C CA . LEU B 1 342 ? 21.656 -10.508 -9.086 1 89.62 342 LEU B CA 1
ATOM 5241 C C . LEU B 1 342 ? 21.562 -11.508 -7.945 1 89.62 342 LEU B C 1
ATOM 5243 O O . LEU B 1 342 ? 22.562 -12.117 -7.555 1 89.62 342 LEU B O 1
ATOM 5247 N N . ARG B 1 343 ? 20.5 -11.602 -7.398 1 92.25 343 ARG B N 1
ATOM 5248 C CA . ARG B 1 343 ? 20.125 -12.633 -6.438 1 92.25 343 ARG B CA 1
ATOM 5249 C C . ARG B 1 343 ? 19.078 -13.57 -7.02 1 92.25 343 ARG B C 1
ATOM 5251 O O . ARG B 1 343 ? 17.984 -13.133 -7.402 1 92.25 343 ARG B O 1
ATOM 5258 N N . LEU B 1 344 ? 19.406 -14.859 -7.133 1 96 344 LEU B N 1
ATOM 5259 C CA . LEU B 1 344 ? 18.516 -15.828 -7.77 1 96 344 LEU B CA 1
ATOM 5260 C C . LEU B 1 344 ? 18.172 -16.969 -6.816 1 96 344 LEU B C 1
ATOM 5262 O O . LEU B 1 344 ? 18.938 -17.266 -5.895 1 96 344 LEU B O 1
ATOM 5266 N N . VAL B 1 345 ? 17 -17.5 -7.023 1 97.31 345 VAL B N 1
ATOM 5267 C CA . VAL B 1 345 ? 16.703 -18.781 -6.402 1 97.31 345 VAL B CA 1
ATOM 5268 C C . VAL B 1 345 ? 17.172 -19.922 -7.301 1 97.31 345 VAL B C 1
ATOM 5270 O O . VAL B 1 345 ? 16.688 -20.078 -8.422 1 97.31 345 VAL B O 1
ATOM 5273 N N . LEU B 1 346 ? 18.172 -20.594 -6.816 1 97.5 346 LEU B N 1
ATOM 5274 C CA . LEU B 1 346 ? 18.703 -21.781 -7.473 1 97.5 346 LEU B CA 1
ATOM 5275 C C . LEU B 1 346 ? 18.406 -23.031 -6.648 1 97.5 346 LEU B C 1
ATOM 5277 O O . LEU B 1 346 ? 17.5 -23.031 -5.824 1 97.5 346 LEU B O 1
ATOM 5281 N N . TRP B 1 347 ? 18.969 -24.25 -7.09 1 95.19 347 TRP B N 1
ATOM 5282 C CA . TRP B 1 347 ? 18.609 -25.422 -6.316 1 95.19 347 TRP B CA 1
ATOM 5283 C C . TRP B 1 347 ? 19.781 -26.391 -6.211 1 95.19 347 TRP B C 1
ATOM 5285 O O . TRP B 1 347 ? 20.766 -26.25 -6.938 1 95.19 347 TRP B O 1
ATOM 5295 N N . ARG B 1 348 ? 19.766 -27.219 -5.219 1 96.25 348 ARG B N 1
ATOM 5296 C CA . ARG B 1 348 ? 20.75 -28.281 -4.969 1 96.25 348 ARG B CA 1
ATOM 5297 C C . ARG B 1 348 ? 20.188 -29.641 -5.375 1 96.25 348 ARG B C 1
ATOM 5299 O O . ARG B 1 348 ? 20.625 -30.672 -4.863 1 96.25 348 ARG B O 1
ATOM 5306 N N . GLY B 1 349 ? 19.203 -29.625 -6.16 1 95.5 349 GLY B N 1
ATOM 5307 C CA . GLY B 1 349 ? 18.484 -30.812 -6.562 1 95.5 349 GLY B CA 1
ATOM 5308 C C . GLY B 1 349 ? 17.031 -30.828 -6.094 1 95.5 349 GLY B C 1
ATOM 5309 O O . GLY B 1 349 ? 16.578 -29.859 -5.465 1 95.5 349 GLY B O 1
ATOM 5310 N N . ILE B 1 350 ? 16.406 -31.906 -6.391 1 96.25 350 ILE B N 1
ATOM 5311 C CA . ILE B 1 350 ? 14.977 -31.984 -6.129 1 96.25 350 ILE B CA 1
ATOM 5312 C C . ILE B 1 350 ? 14.719 -31.859 -4.633 1 96.25 350 ILE B C 1
ATOM 5314 O O . ILE B 1 350 ? 15.305 -32.562 -3.824 1 96.25 350 ILE B O 1
ATOM 5318 N N . GLY B 1 351 ? 13.914 -30.859 -4.297 1 96.06 351 GLY B N 1
ATOM 5319 C CA . GLY B 1 351 ? 13.477 -30.688 -2.92 1 96.06 351 GLY B CA 1
ATOM 5320 C C . GLY B 1 351 ? 14.344 -29.734 -2.133 1 96.06 351 GLY B C 1
ATOM 5321 O O . GLY B 1 351 ? 14.125 -29.516 -0.939 1 96.06 351 GLY B O 1
ATOM 5322 N N . LYS B 1 352 ? 15.297 -29.109 -2.83 1 96.38 352 LYS B N 1
ATOM 5323 C CA . LYS B 1 352 ? 16.203 -28.25 -2.09 1 96.38 352 LYS B CA 1
ATOM 5324 C C . LYS B 1 352 ? 16.578 -27.016 -2.904 1 96.38 352 LYS B C 1
ATOM 5326 O O . LYS B 1 352 ? 17.594 -27 -3.59 1 96.38 352 LYS B O 1
ATOM 5331 N N . ALA B 1 353 ? 15.906 -25.953 -2.666 1 96.06 353 ALA B N 1
ATOM 5332 C CA . ALA B 1 353 ? 16.219 -24.688 -3.297 1 96.06 353 ALA B CA 1
ATOM 5333 C C . ALA B 1 353 ? 17 -23.781 -2.346 1 96.06 353 ALA B C 1
ATOM 5335 O O . ALA B 1 353 ? 16.969 -23.984 -1.13 1 96.06 353 ALA B O 1
ATOM 5336 N N . GLU B 1 354 ? 17.672 -22.828 -2.904 1 95.62 354 GLU B N 1
ATOM 5337 C CA . GLU B 1 354 ? 18.516 -21.906 -2.146 1 95.62 354 GLU B CA 1
ATOM 5338 C C . GLU B 1 354 ? 18.547 -20.516 -2.793 1 95.62 354 GLU B C 1
ATOM 5340 O O . GLU B 1 354 ? 18.547 -20.406 -4.02 1 95.62 354 GLU B O 1
ATOM 5345 N N . VAL B 1 355 ? 18.562 -19.547 -1.914 1 94.69 355 VAL B N 1
ATOM 5346 C CA . VAL B 1 355 ? 18.781 -18.188 -2.414 1 94.69 355 VAL B CA 1
ATOM 5347 C C . VAL B 1 355 ? 20.281 -17.953 -2.605 1 94.69 355 VAL B C 1
ATOM 5349 O O . VAL B 1 355 ? 21.062 -18.094 -1.664 1 94.69 355 VAL B O 1
ATOM 5352 N N . VAL B 1 356 ? 20.688 -17.578 -3.738 1 95 356 VAL B N 1
ATOM 5353 C CA . VAL B 1 356 ? 22.094 -17.375 -4.066 1 95 356 VAL B CA 1
ATOM 5354 C C . VAL B 1 356 ? 22.344 -15.914 -4.457 1 95 356 VAL B C 1
ATOM 5356 O O . VAL B 1 356 ? 21.859 -15.461 -5.496 1 95 356 VAL B O 1
ATOM 5359 N N . PRO B 1 357 ? 23.094 -15.227 -3.648 1 92 357 PRO B N 1
ATOM 5360 C CA . PRO B 1 357 ? 23.406 -13.836 -3.986 1 92 357 PRO B CA 1
ATOM 5361 C C . PRO B 1 357 ? 24.578 -13.719 -4.969 1 92 357 PRO B C 1
ATOM 5363 O O . PRO B 1 357 ? 25.312 -14.688 -5.172 1 92 357 PRO B O 1
ATOM 5366 N N . ASP B 1 358 ? 24.719 -12.633 -5.617 1 91.69 358 ASP B N 1
ATOM 5367 C CA . ASP B 1 358 ? 25.859 -12.227 -6.434 1 91.69 358 ASP B CA 1
ATOM 5368 C C . ASP B 1 358 ? 26.141 -13.258 -7.527 1 91.69 358 ASP B C 1
ATOM 5370 O O . ASP B 1 358 ? 27.297 -13.688 -7.703 1 91.69 358 ASP B O 1
ATOM 5374 N N . VAL B 1 359 ? 25.047 -13.734 -8.117 1 94.44 359 VAL B N 1
ATOM 5375 C CA . VAL B 1 359 ? 25.203 -14.688 -9.219 1 94.44 359 VAL B CA 1
ATOM 5376 C C . VAL B 1 359 ? 25.891 -13.992 -10.391 1 94.44 359 VAL B C 1
ATOM 5378 O O . VAL B 1 359 ? 25.547 -12.867 -10.75 1 94.44 359 VAL B O 1
ATOM 5381 N N . ASP B 1 360 ? 26.859 -14.625 -10.969 1 94.12 360 ASP B N 1
ATOM 5382 C CA . ASP B 1 360 ? 27.609 -14.086 -12.094 1 94.12 360 ASP B CA 1
ATOM 5383 C C . ASP B 1 360 ? 26.719 -13.922 -13.328 1 94.12 360 ASP B C 1
ATOM 5385 O O . ASP B 1 360 ? 26.188 -14.906 -13.852 1 94.12 360 ASP B O 1
ATOM 5389 N N . GLU B 1 361 ? 26.656 -12.75 -13.797 1 94.94 361 GLU B N 1
ATOM 5390 C CA . GLU B 1 361 ? 25.797 -12.453 -14.938 1 94.94 361 GLU B CA 1
ATOM 5391 C C . GLU B 1 361 ? 26.266 -13.188 -16.188 1 94.94 361 GLU B C 1
ATOM 5393 O O . GLU B 1 361 ? 25.453 -13.547 -17.047 1 94.94 361 GLU B O 1
ATOM 5398 N N . ALA B 1 362 ? 27.547 -13.375 -16.297 1 96.06 362 ALA B N 1
ATOM 5399 C CA . ALA B 1 362 ? 28.062 -14.094 -17.453 1 96.06 362 ALA B CA 1
ATOM 5400 C C . ALA B 1 362 ? 27.516 -15.523 -17.5 1 96.06 362 ALA B C 1
ATOM 5402 O O . ALA B 1 362 ? 27.203 -16.031 -18.578 1 96.06 362 ALA B O 1
ATOM 5403 N N . ALA B 1 363 ? 27.453 -16.141 -16.375 1 96.69 363 ALA B N 1
ATOM 5404 C CA . ALA B 1 363 ? 26.891 -17.5 -16.297 1 96.69 363 ALA B CA 1
ATOM 5405 C C . ALA B 1 363 ? 25.422 -17.5 -16.672 1 96.69 363 ALA B C 1
ATOM 5407 O O . ALA B 1 363 ? 24.938 -18.406 -17.359 1 96.69 363 ALA B O 1
ATOM 5408 N N . VAL B 1 364 ? 24.703 -16.516 -16.219 1 97.38 364 VAL B N 1
ATOM 5409 C CA . VAL B 1 364 ? 23.281 -16.375 -16.531 1 97.38 364 VAL B CA 1
ATOM 5410 C C . VAL B 1 364 ? 23.109 -16.203 -18.047 1 97.38 364 VAL B C 1
ATOM 5412 O O . VAL B 1 364 ? 22.25 -16.844 -18.656 1 97.38 364 VAL B O 1
ATOM 5415 N N . LEU B 1 365 ? 23.953 -15.375 -18.609 1 97.25 365 LEU B N 1
ATOM 5416 C CA . LEU B 1 365 ? 23.875 -15.109 -20.047 1 97.25 365 LEU B CA 1
ATOM 5417 C C . LEU B 1 365 ? 24.141 -16.375 -20.844 1 97.25 365 LEU B C 1
ATOM 5419 O O . LEU B 1 365 ? 23.516 -16.594 -21.891 1 97.25 365 LEU B O 1
ATOM 5423 N N . GLU B 1 366 ? 25.016 -17.156 -20.422 1 97 366 GLU B N 1
ATOM 5424 C CA . GLU B 1 366 ? 25.312 -18.422 -21.109 1 97 366 GLU B CA 1
ATOM 5425 C C . GLU B 1 366 ? 24.078 -19.328 -21.125 1 97 366 GLU B C 1
ATOM 5427 O O . GLU B 1 366 ? 23.797 -19.969 -22.125 1 97 366 GLU B O 1
ATOM 5432 N N . ILE B 1 367 ? 23.406 -19.391 -20 1 97.06 367 ILE B N 1
ATOM 5433 C CA . ILE B 1 367 ? 22.219 -20.219 -19.875 1 97.06 367 ILE B CA 1
ATOM 5434 C C . ILE B 1 367 ? 21.109 -19.672 -20.781 1 97.06 367 ILE B C 1
ATOM 5436 O O . ILE B 1 367 ? 20.406 -20.438 -21.438 1 97.06 367 ILE B O 1
ATOM 5440 N N . LEU B 1 368 ? 20.984 -18.312 -20.812 1 97.19 368 LEU B N 1
ATOM 5441 C CA . LEU B 1 368 ? 19.938 -17.672 -21.594 1 97.19 368 LEU B CA 1
ATOM 5442 C C . LEU B 1 368 ? 20.203 -17.812 -23.078 1 97.19 368 LEU B C 1
ATOM 5444 O O . LEU B 1 368 ? 19.266 -17.766 -23.891 1 97.19 368 LEU B O 1
ATOM 5448 N N . ALA B 1 369 ? 21.453 -17.984 -23.484 1 94.31 369 ALA B N 1
ATOM 5449 C CA . ALA B 1 369 ? 21.859 -18.031 -24.891 1 94.31 369 ALA B CA 1
ATOM 5450 C C . ALA B 1 369 ? 21.781 -19.469 -25.422 1 94.31 369 ALA B C 1
ATOM 5452 O O . ALA B 1 369 ? 21.797 -19.688 -26.641 1 94.31 369 ALA B O 1
ATOM 5453 N N . ASP B 1 370 ? 21.734 -20.344 -24.547 1 86.31 370 ASP B N 1
ATOM 5454 C CA . ASP B 1 370 ? 21.75 -21.75 -24.938 1 86.31 370 ASP B CA 1
ATOM 5455 C C . ASP B 1 370 ? 20.391 -22.188 -25.453 1 86.31 370 ASP B C 1
ATOM 5457 O O . ASP B 1 370 ? 19.359 -21.891 -24.844 1 86.31 370 ASP B O 1
#

Secondary structure (DSSP, 8-state):
-------EEEEE-SSS-EEEEEETTGGG-HHHHHTT--SSEEEEEEETTTHHHHHHHHHHHHHHH-TT-EEEEEEEPSSGGG-SHHHHHHHHHHHHHHT--TT-EEEEEESHHHHHHHHHHHHHBTT--EEEEEE-SHHIIIIITSS-EEEEEETTEEEEEEEE---SEEEEEGGGGGGS-HHHHHHHHHHHHHHHHHH-HHHHHHHHHTHHHHHTT-HHHHHHHHHHHHHHHHHHHHH-TT-SSGGGGGGTTHHHHHHHHHHHT---TTS----HHHHHHHHHHHHHHHHHHTTSS-HHHHHHHHHHHHHTT---SPPTT--HHHHHHHHTTSTT-BTTB--EEEESSTT-EEEE-S--HHHHHHHHH-/-------EEEEE-SSS-EEEEEETTGGG-HHHHHTT--SSEEEEEEETTTHHHHHHHHHHHHHHH-TT-EEEEEEEPSSGGG-SHHHHHHHHHHHHHHT--TT-EEEEEESHHHHHHHHHHHHHBTT--EEEEEE-SHHIIIIITSS-EEEEEETTEEEEEEEE---SEEEEEGGGGGGS-HHHHHHHHHHHHHHHHHH-HHHHHHHHHTHHHHHTT-HHHHHHHHHHHHHHHHHHHHH-TT-SSGGGGGGTTHHHHHHHHHHHT---TTS----HHHHHHHHHHHHHHHHHHTTSS-HHHHHHHHHHHHHTT---SPPTT--HHHHHHHHTTSTT-BTTB--EEEESSTT-EEEE-S--HHHHHHHHH-

InterPro domains:
  IPR016037 3-dehydroquinate synthase AroB [MF_00110] (7-368)
  IPR016037 3-dehydroquinate synthase AroB [TIGR01357] (18-366)
  IPR030960 3-dehydroquinate synthase, N-terminal domain [PF01761] (74-186)
  IPR030963 3-dehydroquinate synthase family [PIRSF001455] (35-356)
  IPR050071 Dehydroquinate Synthase [PTHR43622] (10-369)
  IPR056179 3-dehydroquinate synthase, C-terminal domain [PF24621] (188-337)

pLDDT: mean 94.93, std 8.18, range [25.41, 98.94]

Sequence (740 aa):
MTLPPSLRSVEVDGAQPYTISIAPGLLADGARLARHVRGRHVLLLSDTQVAPHYAAGVRAALLQARPDLQLGELVIAAGEASKTLDNFSLAITALAELGATRDACVFALGGGVVGDLAGFAAACWMRGVDCVQLPTSLLAMVDSSVGGKTAVDIPQGKNLVGAFHPPRAVIADTDTLRTLPTRELRAGLAEVIKYGAIGDPLFFQWLHAERRALLDGDPAALAQAIARSCEHKADIVARDPLEKGERALLNLGHTFGHAIETEQGYGAPGNDNLNHGEAVAVGMVLAARLSAALGMADAQDTEALRTLLHEFGLPTQIPTGLAPEALLGRMRLDKKNIAGRLRLVLWRGIGKAEVVPDVDEAAVLEILADMTLPPSLRSVEVDGAQPYTISIAPGLLADGARLARHVRGRHVLLLSDTQVAPHYAAGVRAALLQARPDLQLGELVIAAGEASKTLDNFSLAITALAELGATRDACVFALGGGVVGDLAGFAAACWMRGVDCVQLPTSLLAMVDSSVGGKTAVDIPQGKNLVGAFHPPRAVIADTDTLRTLPTRELRAGLAEVIKYGAIGDPLFFQWLHAERRALLDGDPAALAQAIARSCEHKADIVARDPLEKGERALLNLGHTFGHAIETEQGYGAPGNDNLNHGEAVAVGMVLAARLSAALGMADAQDTEALRTLLHEFGLPTQIPTGLAPEALLGRMRLDKKNIAGRLRLVLWRGIGKAEVVPDVDEAAVLEILAD

Solvent-accessible surface area (backbone atoms only — not comparable to full-atom values): 36498 Å² total; per-residue (Å²): 132,76,71,72,73,66,77,42,78,41,73,28,57,60,98,63,54,30,45,35,40,40,28,65,60,51,60,63,36,15,61,71,60,42,70,73,46,80,35,40,32,33,39,41,35,24,20,65,75,44,32,84,77,44,45,66,53,39,50,50,18,34,40,70,61,39,72,78,50,46,78,44,79,47,73,41,65,61,42,53,81,48,24,28,64,67,51,36,51,50,50,48,48,52,39,55,75,65,59,48,43,46,42,17,27,33,36,12,39,20,36,46,48,33,32,16,37,41,34,30,36,19,36,22,41,58,42,37,32,42,26,34,32,32,27,37,33,52,36,11,52,39,43,54,60,58,70,12,61,19,23,23,31,51,97,86,36,72,56,40,38,20,32,77,38,62,38,64,32,30,45,30,23,57,57,43,53,74,78,47,53,67,70,54,45,42,21,13,47,37,59,50,50,45,50,12,40,38,61,28,48,66,55,41,52,46,48,64,74,40,41,66,45,45,76,70,61,32,65,67,53,43,52,49,52,34,50,53,32,39,47,56,51,26,54,39,29,44,77,22,68,83,51,85,55,72,36,48,48,78,36,52,9,38,55,52,10,48,17,52,27,54,75,67,62,44,21,39,88,91,54,88,45,52,43,70,28,36,24,26,36,21,11,36,40,52,29,35,49,48,18,29,76,72,69,49,23,57,62,65,44,38,50,52,50,45,48,52,42,42,73,60,73,38,54,64,61,81,66,86,92,64,55,39,68,59,37,50,57,42,41,62,64,33,72,66,20,47,71,88,33,45,36,45,34,34,32,58,31,75,23,33,48,41,81,40,69,70,50,58,62,69,62,51,42,52,58,56,66,98,133,77,70,71,73,64,76,42,75,42,74,30,57,60,100,63,52,31,44,36,40,38,27,64,61,53,62,64,36,15,60,71,60,42,71,72,46,80,35,39,31,33,38,40,35,24,20,66,75,43,34,83,79,45,46,67,54,38,51,51,17,33,40,70,60,38,72,77,50,46,77,43,76,47,72,41,66,62,43,53,82,48,27,29,63,65,51,35,50,49,51,48,50,52,40,57,75,64,60,47,43,46,41,17,27,32,37,13,39,20,36,45,48,36,32,16,35,43,34,30,37,20,36,23,41,57,42,36,33,40,26,34,30,34,28,37,33,53,36,11,53,40,41,54,58,57,70,12,62,20,24,24,32,50,97,85,36,70,58,40,39,20,32,74,39,62,39,63,31,30,46,31,23,56,54,45,50,75,77,46,54,68,70,53,45,40,21,13,48,37,58,51,50,45,51,12,41,39,62,27,50,65,54,40,51,47,46,64,74,40,40,66,46,45,76,68,61,33,65,68,53,44,51,49,51,35,52,53,33,37,44,55,50,26,56,40,29,45,76,22,67,81,52,85,53,73,36,48,46,78,37,52,9,37,55,53,10,47,17,52,28,56,74,65,64,43,21,40,88,90,54,89,45,51,43,71,30,35,25,26,36,20,12,37,41,51,28,34,50,47,18,28,76,70,68,50,24,58,62,64,46,37,50,52,51,44,48,52,43,42,73,60,72,38,55,66,62,82,68,87,90,65,53,38,68,58,37,52,57,42,40,64,66,34,73,65,19,49,73,88,33,45,37,44,34,35,33,58,30,76,22,32,46,40,79,40,69,68,50,57,62,69,61,52,42,52,58,57,67,99